Protein AF-A0A2M7W4D2-F1 (afdb_monomer)

Structure (mmCIF, N/CA/C/O backbone):
data_AF-A0A2M7W4D2-F1
#
_entry.id   AF-A0A2M7W4D2-F1
#
loop_
_atom_site.group_PDB
_atom_site.id
_atom_site.type_symbol
_atom_site.label_atom_id
_atom_site.label_alt_id
_atom_site.label_comp_id
_atom_site.label_asym_id
_atom_site.label_entity_id
_atom_site.label_seq_id
_atom_site.pdbx_PDB_ins_code
_atom_site.Cartn_x
_atom_site.Cartn_y
_atom_site.Cartn_z
_atom_site.occupancy
_atom_site.B_iso_or_equiv
_atom_site.auth_seq_id
_atom_site.auth_comp_id
_atom_site.auth_asym_id
_atom_site.auth_atom_id
_atom_site.pdbx_PDB_model_num
ATOM 1 N N . MET A 1 1 ? -11.063 -54.194 45.282 1.00 50.25 1 MET A N 1
ATOM 2 C CA . MET A 1 1 ? -11.335 -52.849 44.709 1.00 50.25 1 MET A CA 1
ATOM 3 C C . MET A 1 1 ? -10.171 -51.837 44.853 1.00 50.25 1 MET A C 1
ATOM 5 O O . MET A 1 1 ? -10.402 -50.644 44.719 1.00 50.25 1 MET A O 1
ATOM 9 N N . GLY A 1 2 ? -8.910 -52.260 45.063 1.00 51.44 2 GLY A N 1
ATOM 10 C CA . GLY A 1 2 ? -7.761 -51.336 45.215 1.00 51.44 2 GLY A CA 1
ATOM 11 C C . GLY A 1 2 ? -6.899 -51.109 43.959 1.00 51.44 2 GLY A C 1
ATOM 12 O O . GLY A 1 2 ? -6.148 -50.140 43.903 1.00 51.44 2 GLY A O 1
ATOM 13 N N . GLY A 1 3 ? -7.005 -51.975 42.942 1.00 50.91 3 GLY A N 1
ATOM 14 C CA . GLY A 1 3 ? -6.152 -51.920 41.743 1.00 50.91 3 GLY A CA 1
ATOM 15 C C . GLY A 1 3 ? -6.541 -50.825 40.745 1.00 50.91 3 GLY A C 1
ATOM 16 O O . GLY A 1 3 ? -5.677 -50.117 40.239 1.00 50.91 3 GLY A O 1
ATOM 17 N N . ILE A 1 4 ? -7.843 -50.614 40.530 1.00 54.03 4 ILE A N 1
ATOM 18 C CA . ILE A 1 4 ? -8.352 -49.641 39.547 1.00 54.03 4 ILE A CA 1
ATOM 19 C C . ILE A 1 4 ? -8.026 -48.196 39.972 1.00 54.03 4 ILE A C 1
ATOM 21 O O . ILE A 1 4 ? -7.613 -47.391 39.143 1.00 54.03 4 ILE A O 1
ATOM 25 N N . LYS A 1 5 ? -8.088 -47.877 41.275 1.00 52.00 5 LYS A N 1
ATOM 26 C CA . LYS A 1 5 ? -7.693 -46.549 41.788 1.00 52.00 5 LYS A CA 1
ATOM 27 C C . LYS A 1 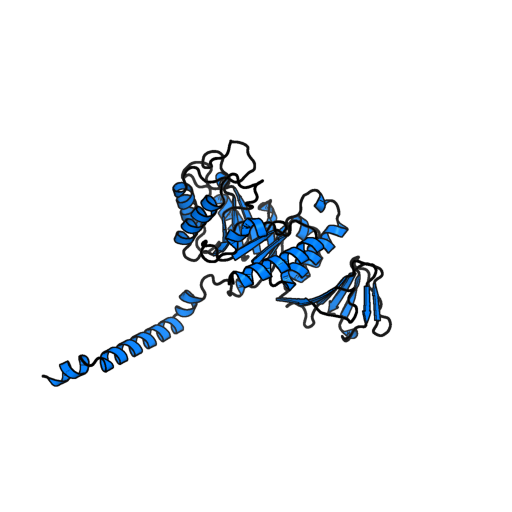5 ? -6.189 -46.265 41.657 1.00 52.00 5 LYS A C 1
ATOM 29 O O . LYS A 1 5 ? -5.819 -45.113 41.458 1.00 52.00 5 LYS A O 1
ATOM 34 N N . ARG A 1 6 ? -5.318 -47.283 41.727 1.00 54.84 6 ARG A N 1
ATOM 35 C CA . ARG A 1 6 ? -3.866 -47.110 41.507 1.00 54.84 6 ARG A CA 1
ATOM 36 C C . ARG A 1 6 ? -3.503 -46.957 40.030 1.00 54.84 6 ARG A C 1
ATOM 38 O O . ARG A 1 6 ? -2.546 -46.255 39.728 1.00 54.84 6 ARG A O 1
ATOM 45 N N . PHE A 1 7 ? -4.276 -47.558 39.127 1.00 56.09 7 PHE A N 1
ATOM 46 C CA . PHE A 1 7 ? -4.043 -47.450 37.687 1.00 56.09 7 PHE A CA 1
ATOM 47 C C . PHE A 1 7 ? -4.379 -46.044 37.160 1.00 56.09 7 PHE A C 1
ATOM 49 O O . PHE A 1 7 ? -3.549 -45.422 36.506 1.00 56.09 7 PHE A O 1
ATOM 56 N N . PHE A 1 8 ? -5.529 -45.478 37.547 1.00 54.38 8 PHE A N 1
ATOM 57 C CA . PHE A 1 8 ? -5.929 -44.115 37.151 1.00 54.38 8 PHE A CA 1
ATOM 58 C C . PHE A 1 8 ? -5.255 -42.985 37.955 1.00 54.38 8 PHE A C 1
ATOM 60 O O . PHE A 1 8 ? -5.300 -41.833 37.537 1.00 54.38 8 PHE A O 1
ATOM 67 N N . GLY A 1 9 ? -4.606 -43.292 39.085 1.00 54.09 9 GLY A N 1
ATOM 68 C CA . GLY A 1 9 ? -3.802 -42.331 39.856 1.00 54.09 9 GLY A CA 1
ATOM 69 C C . GLY A 1 9 ? -2.348 -42.201 39.384 1.00 54.09 9 GLY A C 1
ATOM 70 O O . GLY A 1 9 ? -1.594 -41.386 39.918 1.00 54.09 9 GLY A O 1
ATOM 71 N N . SER A 1 10 ? -1.927 -43.008 38.405 1.00 71.12 10 SER A N 1
ATOM 72 C CA . SER A 1 10 ? -0.589 -42.922 37.827 1.00 71.12 10 SER A CA 1
ATOM 73 C C . SER A 1 10 ? -0.487 -41.691 36.928 1.00 71.12 10 SER A C 1
ATOM 75 O O . SER A 1 10 ? -1.236 -41.553 35.961 1.00 71.12 10 SER A O 1
ATOM 77 N N . ARG A 1 11 ? 0.488 -40.814 37.208 1.00 73.75 11 ARG A N 1
ATOM 78 C CA . ARG A 1 11 ? 0.801 -39.631 36.381 1.00 73.75 11 ARG A CA 1
ATOM 79 C C . ARG A 1 11 ? 0.988 -39.985 34.903 1.00 73.75 11 ARG A C 1
ATOM 81 O O . ARG A 1 11 ? 0.658 -39.181 34.041 1.00 73.75 11 ARG A O 1
ATOM 88 N N . VAL A 1 12 ? 1.460 -41.200 34.621 1.00 77.31 12 VAL A N 1
ATOM 89 C CA . VAL A 1 12 ? 1.653 -41.715 33.261 1.00 77.31 12 VAL A CA 1
ATOM 90 C C . VAL A 1 12 ? 0.317 -41.932 32.551 1.00 77.31 12 VAL A C 1
ATOM 92 O O . VAL A 1 12 ? 0.180 -41.556 31.396 1.00 77.31 12 VAL A O 1
ATOM 95 N N . VAL A 1 13 ? -0.690 -42.473 33.242 1.00 78.88 13 VAL A N 1
ATOM 96 C CA . VAL A 1 13 ? -2.021 -42.723 32.660 1.00 78.88 13 VAL A CA 1
ATOM 97 C C . VAL A 1 13 ? -2.763 -41.410 32.411 1.00 78.88 13 VAL A C 1
ATOM 99 O O . VAL A 1 13 ? -3.407 -41.259 31.377 1.00 78.88 13 VAL A O 1
ATOM 102 N N . ILE A 1 14 ? -2.610 -40.429 33.305 1.00 82.25 14 ILE A N 1
ATOM 103 C CA . ILE A 1 14 ? -3.165 -39.080 33.120 1.00 82.25 14 ILE A CA 1
ATOM 104 C C . ILE A 1 14 ? -2.503 -38.377 31.927 1.00 82.25 14 ILE A C 1
ATOM 106 O O . ILE A 1 14 ? -3.203 -37.796 31.102 1.00 82.25 14 ILE A O 1
ATOM 110 N N . LEU A 1 15 ? -1.173 -38.462 31.798 1.00 82.31 15 LEU A N 1
ATOM 111 C CA . LEU A 1 15 ? -0.446 -37.897 30.658 1.00 82.31 15 LEU A CA 1
ATOM 112 C C . LEU A 1 15 ? -0.884 -38.552 29.340 1.00 82.31 15 LEU A C 1
ATOM 114 O O . LEU A 1 15 ? -1.128 -37.860 28.358 1.00 82.31 15 LEU A O 1
ATOM 118 N N . PHE A 1 16 ? -1.038 -39.877 29.337 1.00 85.25 16 PHE A N 1
ATOM 119 C CA . PHE A 1 16 ? -1.470 -40.627 28.160 1.00 85.25 16 PHE A CA 1
ATOM 120 C C . PHE A 1 16 ? -2.896 -40.247 27.734 1.00 85.25 16 PHE A C 1
ATOM 122 O O . PHE A 1 16 ? -3.145 -39.998 26.558 1.00 85.25 16 PHE A O 1
ATOM 129 N N . LEU A 1 17 ? -3.820 -40.106 28.691 1.00 85.75 17 LEU A N 1
ATOM 130 C CA . LEU A 1 17 ? -5.176 -39.610 28.432 1.00 85.75 17 LEU A CA 1
ATOM 131 C C . LEU A 1 17 ? -5.180 -38.167 27.911 1.00 85.75 17 LEU A C 1
ATOM 133 O O . LEU A 1 17 ? -5.928 -37.864 26.987 1.00 85.75 17 LEU A O 1
ATOM 137 N N . ALA A 1 18 ? -4.334 -37.289 28.456 1.00 85.69 18 ALA A N 1
ATOM 138 C CA . ALA A 1 18 ? -4.218 -35.910 27.985 1.00 85.69 18 ALA A CA 1
ATOM 139 C C . ALA A 1 18 ? -3.715 -35.835 26.533 1.00 85.69 18 ALA A C 1
ATOM 141 O O . ALA A 1 18 ? -4.245 -35.044 25.756 1.00 85.69 18 ALA A O 1
ATOM 142 N N . ILE A 1 19 ? -2.751 -36.683 26.154 1.00 90.19 19 ILE A N 1
ATOM 143 C CA . ILE A 1 19 ? -2.248 -36.783 24.774 1.00 90.19 19 ILE A CA 1
ATOM 144 C C . ILE A 1 19 ? -3.352 -37.272 23.833 1.00 90.19 19 ILE A C 1
ATOM 146 O O . ILE A 1 19 ? -3.578 -36.645 22.803 1.00 90.19 19 ILE A O 1
ATOM 150 N N . ILE A 1 20 ? -4.096 -38.316 24.213 1.00 91.19 20 ILE A N 1
ATOM 151 C CA . ILE A 1 20 ? -5.217 -38.829 23.408 1.00 91.19 20 ILE A CA 1
ATOM 152 C C . ILE A 1 20 ? -6.286 -37.747 23.203 1.00 91.19 20 ILE A C 1
ATOM 154 O O . ILE A 1 20 ? -6.774 -37.563 22.091 1.00 91.19 20 ILE A O 1
ATOM 158 N N . VAL A 1 21 ? -6.642 -36.994 24.250 1.00 89.75 21 VAL A N 1
ATOM 159 C CA . VAL A 1 21 ? -7.608 -35.887 24.135 1.00 89.75 21 VAL A CA 1
ATOM 160 C C . VAL A 1 21 ? -7.079 -34.781 23.216 1.00 89.75 21 VAL A C 1
ATOM 162 O O . VAL A 1 21 ? -7.838 -34.263 22.398 1.00 89.75 21 VAL A O 1
ATOM 165 N N . LEU A 1 22 ? -5.788 -34.446 23.304 1.00 86.56 22 LEU A N 1
ATOM 166 C CA . LEU A 1 22 ? -5.128 -33.479 22.419 1.00 86.56 22 LEU A CA 1
ATOM 167 C C . LEU A 1 22 ? -5.133 -33.934 20.955 1.00 86.56 22 LEU A C 1
ATOM 169 O O . LEU A 1 22 ? -5.432 -33.128 20.077 1.00 86.56 22 LEU A O 1
ATOM 173 N N . GLU A 1 23 ? -4.855 -35.209 20.686 1.00 83.94 23 GLU A N 1
ATOM 174 C CA . GLU A 1 23 ? -4.895 -35.780 19.337 1.00 83.94 23 GLU A CA 1
ATOM 175 C C . GLU A 1 23 ? -6.316 -35.805 18.774 1.00 83.94 23 GLU A C 1
ATOM 177 O O . GLU A 1 23 ? -6.529 -35.370 17.643 1.00 83.94 23 GLU A O 1
ATOM 182 N N . ILE A 1 24 ? -7.306 -36.230 19.566 1.00 86.94 24 ILE A N 1
ATOM 183 C CA . ILE A 1 24 ? -8.719 -36.205 19.162 1.00 86.94 24 ILE A CA 1
ATOM 184 C C . ILE A 1 24 ? -9.154 -34.767 18.869 1.00 86.94 24 ILE A C 1
ATOM 186 O O . ILE A 1 24 ? -9.784 -34.522 17.841 1.00 86.94 24 ILE A O 1
ATOM 190 N N . MET A 1 25 ? -8.781 -33.801 19.717 1.00 78.12 25 MET A N 1
ATOM 191 C CA . MET A 1 25 ? -9.048 -32.386 19.459 1.00 78.12 25 MET A CA 1
ATOM 192 C C . MET A 1 25 ? -8.353 -31.891 18.190 1.00 78.12 25 MET A C 1
ATOM 194 O O . MET A 1 25 ? -8.986 -31.197 17.400 1.00 78.12 25 MET A O 1
ATOM 198 N N . ALA A 1 26 ? -7.088 -32.241 17.959 1.00 74.00 26 ALA A N 1
ATOM 199 C CA . ALA A 1 26 ? -6.357 -31.832 16.765 1.00 74.00 26 ALA A CA 1
ATOM 200 C C . ALA A 1 26 ? -6.990 -32.410 15.491 1.00 74.00 26 ALA A C 1
ATOM 202 O O . ALA A 1 26 ? -7.242 -31.665 14.547 1.00 74.00 26 ALA A O 1
ATOM 203 N N . VAL A 1 27 ? -7.324 -33.704 15.476 1.00 76.56 27 VAL A N 1
ATOM 204 C CA . VAL A 1 27 ? -7.990 -34.371 14.345 1.00 76.56 27 VAL A CA 1
ATOM 205 C C . VAL A 1 27 ? -9.381 -33.789 14.110 1.00 76.56 27 VAL A C 1
ATOM 207 O O . VAL A 1 27 ? -9.717 -33.466 12.972 1.00 76.56 27 VAL A O 1
ATOM 210 N N . PHE A 1 28 ? -10.166 -33.579 15.169 1.00 76.00 28 PHE A N 1
ATOM 211 C CA . PHE A 1 28 ? -11.478 -32.940 15.081 1.00 76.00 28 PHE A CA 1
ATOM 212 C C . PHE A 1 28 ? -11.372 -31.515 14.523 1.00 76.00 28 PHE A C 1
ATOM 214 O O . PHE A 1 28 ? -12.115 -31.150 13.613 1.00 76.00 28 PHE A O 1
ATOM 221 N N . LEU A 1 29 ? -10.411 -30.716 14.996 1.00 59.78 29 LEU A N 1
ATOM 222 C CA . LEU A 1 29 ? -10.150 -29.369 14.485 1.00 59.78 29 LEU A CA 1
ATOM 223 C C . LEU A 1 29 ? -9.631 -29.381 13.036 1.00 59.78 29 LEU A C 1
ATOM 225 O O . LEU A 1 29 ? -9.943 -28.466 12.280 1.00 59.78 29 LEU A O 1
ATOM 229 N N . ILE A 1 30 ? -8.876 -30.393 12.606 1.00 61.34 30 ILE A N 1
ATOM 230 C CA . ILE A 1 30 ? -8.442 -30.543 11.206 1.00 61.34 30 ILE A CA 1
ATOM 231 C C . ILE A 1 30 ? -9.633 -30.911 10.308 1.00 61.34 30 ILE A C 1
ATOM 233 O O . ILE A 1 30 ? -9.847 -30.260 9.286 1.00 61.34 30 ILE A O 1
ATOM 237 N N . GLN A 1 31 ? -10.441 -31.901 10.698 1.00 61.50 31 GLN A N 1
ATOM 238 C CA . GLN A 1 31 ? -11.571 -32.404 9.904 1.00 61.50 31 GLN A CA 1
ATOM 239 C C . GLN A 1 31 ? -12.727 -31.404 9.796 1.00 61.50 31 GLN A C 1
ATOM 241 O O . GLN A 1 31 ? -13.338 -31.278 8.739 1.00 61.50 31 GLN A O 1
ATOM 246 N N . THR A 1 32 ? -13.007 -30.653 10.862 1.00 54.22 32 THR A N 1
ATOM 247 C CA . THR A 1 32 ? -14.040 -29.600 10.861 1.00 54.22 32 THR A CA 1
ATOM 248 C C . THR A 1 32 ? -13.559 -28.288 10.230 1.00 54.22 32 THR A C 1
ATOM 250 O O . THR A 1 32 ? -14.310 -27.316 10.171 1.00 54.22 32 THR A O 1
ATOM 253 N N . GLY A 1 33 ? -12.299 -28.217 9.782 1.00 37.41 33 GLY A N 1
ATOM 254 C CA . GLY A 1 33 ? -11.687 -26.978 9.299 1.00 37.41 33 GLY A CA 1
ATOM 255 C C . GLY A 1 33 ? -11.394 -25.946 10.401 1.00 37.41 33 GLY A C 1
ATOM 256 O O . GLY A 1 33 ? -10.950 -24.839 10.093 1.00 37.41 33 GLY A O 1
ATOM 257 N N . GLY A 1 34 ? -11.582 -26.292 11.680 1.00 40.69 34 GLY A N 1
ATOM 258 C CA . GLY A 1 34 ? -11.246 -25.480 12.854 1.00 40.69 34 GLY A CA 1
ATOM 259 C C . GLY A 1 34 ? -9.772 -25.049 12.931 1.00 40.69 34 GLY A C 1
ATOM 260 O O . GLY A 1 34 ? -9.479 -23.941 13.372 1.00 40.69 34 GLY A O 1
ATOM 261 N N . PHE A 1 35 ? -8.835 -25.850 12.413 1.00 43.72 35 PHE A N 1
ATOM 262 C CA . PHE A 1 35 ? -7.415 -25.474 12.336 1.00 43.72 35 PHE A CA 1
ATOM 263 C C . PHE A 1 35 ? -7.171 -24.343 11.318 1.00 43.72 35 PHE A C 1
ATOM 265 O O . PHE A 1 35 ? -6.423 -23.404 11.590 1.00 43.72 35 PHE A O 1
ATOM 272 N N . ASN A 1 36 ? -7.879 -24.356 10.182 1.00 40.06 36 ASN A N 1
ATOM 273 C CA . ASN A 1 36 ? -7.885 -23.236 9.232 1.00 40.06 36 ASN A CA 1
ATOM 274 C C . ASN A 1 36 ? -8.669 -22.024 9.772 1.00 40.06 36 ASN A C 1
ATOM 276 O O . ASN A 1 36 ? -8.339 -20.885 9.454 1.00 40.06 36 ASN A O 1
ATOM 280 N N . PHE A 1 37 ? -9.672 -22.246 10.623 1.00 40.75 37 PHE A N 1
ATOM 281 C CA . PHE A 1 37 ? -10.424 -21.187 11.300 1.00 40.75 37 PHE A CA 1
ATOM 282 C C . PHE A 1 37 ? -9.578 -20.436 12.342 1.00 40.75 37 PHE A C 1
ATOM 284 O O . PHE A 1 37 ? -9.758 -19.231 12.486 1.00 40.75 37 PHE A O 1
ATOM 291 N N . ILE A 1 38 ? -8.657 -21.118 13.036 1.00 47.94 38 ILE A N 1
ATOM 292 C CA . ILE A 1 38 ? -7.780 -20.525 14.063 1.00 47.94 38 ILE A CA 1
ATOM 293 C C . ILE A 1 38 ? -6.508 -19.914 13.448 1.00 47.94 38 ILE A C 1
ATOM 295 O O . ILE A 1 38 ? -6.057 -18.871 13.906 1.00 47.94 38 ILE A O 1
ATOM 299 N N . ILE A 1 39 ? -5.941 -20.514 12.393 1.00 49.00 39 ILE A N 1
ATOM 300 C CA . ILE A 1 39 ? -4.639 -20.085 11.835 1.00 49.00 39 ILE A CA 1
ATOM 301 C C . ILE A 1 39 ? -4.782 -19.216 10.570 1.00 49.00 39 ILE A C 1
ATOM 303 O O . ILE A 1 39 ? -3.876 -18.454 10.232 1.00 49.00 39 ILE A O 1
ATOM 307 N N . ASN A 1 40 ? -5.916 -19.289 9.865 1.00 38.78 40 ASN A N 1
ATOM 308 C CA . ASN A 1 40 ? -6.065 -18.731 8.514 1.00 38.78 40 ASN A CA 1
ATOM 309 C C . ASN A 1 40 ? -7.226 -17.738 8.347 1.00 38.78 40 ASN A C 1
ATOM 311 O O . ASN A 1 40 ? -7.394 -17.167 7.264 1.00 38.78 40 ASN A O 1
ATOM 315 N N . LYS A 1 41 ? -8.011 -17.474 9.399 1.00 43.81 41 LYS A N 1
ATOM 316 C CA . LYS A 1 41 ? -8.951 -16.351 9.379 1.00 43.81 41 LYS A CA 1
ATOM 317 C C . LYS A 1 41 ? -8.164 -15.053 9.424 1.00 43.81 41 LYS A C 1
ATOM 319 O O . LYS A 1 41 ? -7.532 -14.737 10.421 1.00 43.81 41 LYS A O 1
ATOM 324 N N . ASN A 1 42 ? -8.198 -14.330 8.312 1.00 51.12 42 ASN A N 1
ATOM 325 C CA . ASN A 1 42 ? -7.596 -13.008 8.173 1.00 51.12 42 ASN A CA 1
ATOM 326 C C . ASN A 1 42 ? -6.077 -12.999 8.395 1.00 51.12 42 ASN A C 1
ATOM 328 O O . ASN A 1 42 ? -5.509 -12.002 8.820 1.00 51.12 42 ASN A O 1
ATOM 332 N N . SER A 1 43 ? -5.395 -14.098 8.062 1.00 56.03 43 SER A N 1
ATOM 333 C CA . SER A 1 43 ? -3.943 -14.057 7.914 1.00 56.03 43 SER A CA 1
ATOM 334 C C . SER A 1 43 ? -3.595 -13.264 6.656 1.00 56.03 43 SER A C 1
ATOM 336 O O . SER A 1 43 ? -4.162 -13.510 5.588 1.00 56.03 43 SER A O 1
ATOM 338 N N . LEU A 1 44 ? -2.601 -12.379 6.745 1.00 59.03 44 LEU A N 1
ATOM 339 C CA . LEU A 1 44 ? -1.971 -11.723 5.589 1.00 59.03 44 LEU A CA 1
ATOM 340 C C . LEU A 1 44 ? -1.489 -12.729 4.524 1.00 59.03 44 LEU A C 1
ATOM 342 O O . LEU A 1 44 ? -1.294 -12.369 3.367 1.00 59.03 44 LEU A O 1
ATOM 346 N N . LYS A 1 45 ? -1.341 -14.008 4.898 1.00 58.56 45 LYS A N 1
ATOM 347 C CA . LYS A 1 45 ? -0.965 -15.117 4.014 1.00 58.56 45 LYS A CA 1
ATOM 348 C C . LYS A 1 45 ? -2.123 -15.676 3.173 1.00 58.56 45 LYS A C 1
ATOM 350 O O . LYS A 1 45 ? -1.870 -16.525 2.313 1.00 58.56 45 LYS A O 1
ATOM 355 N N . ASN A 1 46 ? -3.367 -15.235 3.390 1.00 62.31 46 ASN A N 1
ATOM 356 C CA . ASN A 1 46 ? -4.520 -15.667 2.598 1.00 62.31 46 ASN A CA 1
ATOM 357 C C . ASN A 1 46 ? -4.282 -15.345 1.107 1.00 62.31 46 ASN A C 1
ATOM 359 O O . ASN A 1 46 ? -3.957 -14.201 0.789 1.00 62.31 46 ASN A O 1
ATOM 363 N N . PRO A 1 47 ? -4.459 -16.305 0.175 1.00 61.88 47 PRO A N 1
ATOM 364 C CA . PRO A 1 47 ? -4.283 -16.077 -1.260 1.00 61.88 47 PRO A CA 1
ATOM 365 C C . PRO A 1 47 ? -5.043 -14.867 -1.815 1.00 61.88 47 PRO A C 1
ATOM 367 O O . PRO A 1 47 ? -4.514 -14.191 -2.694 1.00 61.88 47 PRO A O 1
ATOM 370 N N . LYS A 1 48 ? -6.226 -14.550 -1.265 1.00 60.44 48 LYS A N 1
ATOM 371 C CA . LYS A 1 48 ? -7.023 -13.367 -1.632 1.00 60.44 48 LYS A CA 1
ATOM 372 C C . LYS A 1 48 ? -6.287 -12.048 -1.351 1.00 60.44 48 LYS A C 1
ATOM 374 O O . LYS A 1 48 ? -6.537 -11.057 -2.024 1.00 60.44 48 LYS A O 1
ATOM 379 N N . PHE A 1 49 ? -5.370 -12.039 -0.384 1.00 72.31 49 PHE A N 1
ATOM 380 C CA . PHE A 1 49 ? -4.599 -10.867 0.040 1.00 72.31 49 PHE A CA 1
ATOM 381 C C . PHE A 1 49 ? -3.160 -10.860 -0.489 1.00 72.31 49 PHE A C 1
ATOM 383 O O . PHE A 1 49 ? -2.391 -9.968 -0.140 1.00 72.31 49 PHE A O 1
ATOM 390 N N . LYS A 1 50 ? -2.780 -11.840 -1.321 1.00 69.50 50 LYS A N 1
ATOM 391 C CA . LYS A 1 50 ? -1.437 -11.916 -1.922 1.00 69.50 50 LYS A CA 1
ATOM 392 C C . LYS A 1 50 ? -1.251 -10.987 -3.115 1.00 69.50 50 LYS A C 1
ATOM 394 O O . LYS A 1 50 ? -0.136 -10.869 -3.610 1.00 69.50 50 LYS A O 1
ATOM 399 N N . GLU A 1 51 ? -2.325 -10.387 -3.615 1.00 78.06 51 GLU A N 1
ATOM 400 C CA . GLU A 1 51 ? -2.197 -9.390 -4.668 1.00 78.06 51 GLU A CA 1
ATOM 401 C C . GLU A 1 51 ? -1.529 -8.122 -4.128 1.00 78.06 51 GLU A C 1
ATOM 403 O O . GLU A 1 51 ? -1.749 -7.728 -2.978 1.00 78.06 51 GLU A O 1
ATOM 408 N N . ILE A 1 52 ? -0.683 -7.531 -4.969 1.00 81.38 52 ILE A N 1
ATOM 409 C CA . ILE A 1 52 ? 0.339 -6.566 -4.560 1.00 81.38 52 ILE A CA 1
ATOM 410 C C . ILE A 1 52 ? -0.037 -5.107 -4.846 1.00 81.38 52 ILE A C 1
ATOM 412 O O . ILE A 1 52 ? 0.713 -4.205 -4.483 1.00 81.38 52 ILE A O 1
ATOM 416 N N . SER A 1 53 ? -1.164 -4.849 -5.512 1.00 82.38 53 SER A N 1
ATOM 417 C CA . SER A 1 53 ? -1.564 -3.497 -5.909 1.00 82.38 53 SER A CA 1
ATOM 418 C C . SER A 1 53 ? -2.980 -3.143 -5.465 1.00 82.38 53 SER A C 1
ATOM 420 O O . SER A 1 53 ? -3.895 -3.970 -5.479 1.00 82.38 53 SER A O 1
ATOM 422 N N . GLY A 1 54 ? -3.156 -1.879 -5.086 1.00 82.62 54 GLY A N 1
ATOM 423 C CA . GLY A 1 54 ? -4.444 -1.286 -4.745 1.00 82.62 54 GLY A CA 1
ATOM 424 C C . GLY A 1 54 ? -4.620 0.109 -5.314 1.00 82.62 54 GLY A C 1
ATOM 425 O O . GLY A 1 54 ? -3.653 0.745 -5.724 1.00 82.62 54 GLY A O 1
ATOM 426 N N . THR A 1 55 ? -5.861 0.585 -5.325 1.00 85.31 55 THR A N 1
ATOM 427 C CA . THR A 1 55 ? -6.193 1.956 -5.731 1.00 85.31 55 THR A CA 1
ATOM 428 C C . THR A 1 55 ? -6.681 2.756 -4.531 1.00 85.31 55 THR A C 1
ATOM 430 O O . THR A 1 55 ? -7.540 2.274 -3.795 1.00 85.31 55 THR A O 1
ATOM 433 N N . ILE A 1 56 ? -6.168 3.973 -4.366 1.00 86.81 56 ILE A N 1
ATOM 434 C CA . ILE A 1 56 ? -6.646 4.965 -3.400 1.00 86.81 56 ILE A CA 1
ATOM 435 C C . ILE A 1 56 ? -7.690 5.831 -4.093 1.00 86.81 56 ILE A C 1
ATOM 437 O O . ILE A 1 56 ? -7.386 6.469 -5.104 1.00 86.81 56 ILE A O 1
ATOM 441 N N . TYR A 1 57 ? -8.896 5.868 -3.535 1.00 82.44 57 TYR A N 1
ATOM 442 C CA . TYR A 1 57 ? -9.989 6.684 -4.050 1.00 82.44 57 TYR A CA 1
ATOM 443 C C . TYR A 1 57 ? -10.243 7.877 -3.136 1.00 82.44 57 TYR A C 1
ATOM 445 O O . TYR A 1 57 ? -10.644 7.709 -1.985 1.00 82.44 57 TYR A O 1
ATOM 453 N N . SER A 1 58 ? -10.045 9.079 -3.678 1.00 74.94 58 SER A N 1
ATOM 454 C CA . SER A 1 58 ? -10.525 10.323 -3.065 1.00 74.94 58 SER A CA 1
ATOM 455 C C . SER A 1 58 ? -12.022 10.518 -3.323 1.00 74.94 58 SER A C 1
ATOM 457 O O . SER A 1 58 ? -12.739 11.017 -2.464 1.00 74.94 58 SER A O 1
ATOM 459 N N . ASP A 1 59 ? -12.504 10.082 -4.493 1.00 79.94 59 ASP A N 1
ATOM 460 C CA . ASP A 1 59 ? -13.920 10.066 -4.858 1.00 79.94 59 ASP A CA 1
ATOM 461 C C . ASP A 1 59 ? -14.443 8.620 -4.922 1.00 79.94 59 ASP A C 1
ATOM 463 O O . ASP A 1 59 ? -14.153 7.849 -5.843 1.00 79.94 59 ASP A O 1
ATOM 467 N N . LEU A 1 60 ? -15.273 8.257 -3.942 1.00 78.75 60 LEU A N 1
ATOM 468 C CA . LEU A 1 60 ? -15.875 6.926 -3.816 1.00 78.75 60 LEU A CA 1
ATOM 469 C C . LEU A 1 60 ? -16.828 6.583 -4.980 1.00 78.75 60 LEU A C 1
ATOM 471 O O . LEU A 1 60 ? -17.232 5.426 -5.145 1.00 78.75 60 LEU A O 1
ATOM 475 N N . SER A 1 61 ? -17.233 7.560 -5.801 1.00 78.38 61 SER A N 1
ATOM 476 C CA . SER A 1 61 ? -18.000 7.324 -7.029 1.00 78.38 61 SER A CA 1
ATOM 477 C C . SER A 1 61 ? -17.227 6.476 -8.044 1.00 78.38 61 SER A C 1
ATOM 479 O O . SER A 1 61 ? -17.829 5.651 -8.737 1.00 78.38 61 SER A O 1
ATOM 481 N N . GLN A 1 62 ? -15.898 6.579 -8.044 1.00 78.31 62 GLN A N 1
ATOM 482 C CA . GLN A 1 62 ? -15.040 6.049 -9.100 1.00 78.31 62 GLN A CA 1
ATOM 483 C C . GLN A 1 62 ? -14.505 4.641 -8.814 1.00 78.31 62 GLN A C 1
ATOM 485 O O . GLN A 1 62 ? -13.874 4.033 -9.677 1.00 78.31 62 GLN A O 1
ATOM 490 N N . ILE A 1 63 ? -14.835 4.073 -7.646 1.00 79.94 63 ILE A N 1
ATOM 491 C CA . ILE A 1 63 ? -14.395 2.741 -7.204 1.00 79.94 63 ILE A CA 1
ATOM 492 C C . ILE A 1 63 ? -14.634 1.659 -8.270 1.00 79.94 63 ILE A C 1
ATOM 494 O O . ILE A 1 63 ? -13.852 0.718 -8.373 1.00 79.94 63 ILE A O 1
ATOM 498 N N . LYS A 1 64 ? -15.682 1.760 -9.095 1.00 72.44 64 LYS A N 1
ATOM 499 C CA . LYS A 1 64 ? -16.014 0.746 -10.114 1.00 72.44 64 LYS A CA 1
ATOM 500 C C . LYS A 1 64 ? -15.017 0.652 -11.283 1.00 72.44 64 LYS A C 1
ATOM 502 O O . LYS A 1 64 ? -15.086 -0.325 -12.017 1.00 72.44 64 LYS A O 1
ATOM 507 N N . ASN A 1 65 ? -14.105 1.612 -11.440 1.00 67.06 65 ASN A N 1
ATOM 508 C CA . ASN A 1 65 ? -13.358 1.819 -12.685 1.00 67.06 65 ASN A CA 1
ATOM 509 C C . ASN A 1 65 ? -11.897 1.328 -12.655 1.00 67.06 65 ASN A C 1
ATOM 511 O O . ASN A 1 65 ? -11.097 1.805 -13.456 1.00 67.06 65 ASN A O 1
ATOM 515 N N . SER A 1 66 ? -11.510 0.416 -11.754 1.00 67.88 66 SER A N 1
ATOM 516 C CA . SER A 1 66 ? -10.145 -0.134 -11.772 1.00 67.88 66 SER A CA 1
ATOM 517 C C . SER A 1 66 ? -10.075 -1.646 -11.590 1.00 67.88 66 SER A C 1
ATOM 519 O O . SER A 1 66 ? -10.836 -2.242 -10.822 1.00 67.88 66 SER A O 1
ATOM 521 N N . ASP A 1 67 ? -9.089 -2.232 -12.268 1.00 70.19 67 ASP A N 1
ATOM 522 C CA . ASP A 1 67 ? -8.779 -3.664 -12.257 1.00 70.19 67 ASP A CA 1
ATOM 523 C C . ASP A 1 67 ? -7.953 -4.097 -11.032 1.00 70.19 67 ASP A C 1
ATOM 525 O O . ASP A 1 67 ? -7.538 -5.255 -10.930 1.00 70.19 67 ASP A O 1
ATOM 529 N N . THR A 1 68 ? -7.683 -3.193 -10.081 1.00 76.56 68 THR A N 1
ATOM 530 C CA . THR A 1 68 ? -6.917 -3.549 -8.881 1.00 76.56 68 THR A CA 1
ATOM 531 C C . THR A 1 68 ? -7.760 -4.389 -7.932 1.00 76.56 68 THR A C 1
ATOM 533 O O . THR A 1 68 ? -8.945 -4.137 -7.729 1.00 76.56 68 THR A O 1
ATOM 536 N N . SER A 1 69 ? -7.141 -5.355 -7.264 1.00 81.12 69 SER A N 1
ATOM 537 C CA . SER A 1 69 ? -7.813 -6.219 -6.283 1.00 81.12 69 SER A CA 1
ATOM 538 C C . SER A 1 69 ? -8.042 -5.579 -4.924 1.00 81.12 69 SER A C 1
ATOM 540 O O . SER A 1 69 ? -8.817 -6.120 -4.129 1.00 81.12 69 SER A O 1
ATOM 542 N N . TRP A 1 70 ? -7.390 -4.449 -4.663 1.00 90.00 70 TRP A N 1
ATOM 543 C CA . TRP A 1 70 ? -7.533 -3.690 -3.433 1.00 90.00 70 TRP A CA 1
ATOM 544 C C . TRP A 1 70 ? -8.127 -2.310 -3.687 1.00 90.00 70 TRP A C 1
ATOM 546 O O . TRP A 1 70 ? -7.777 -1.626 -4.650 1.00 90.00 70 TRP A O 1
ATOM 556 N N . VAL A 1 71 ? -9.002 -1.905 -2.776 1.00 91.81 71 VAL A N 1
ATOM 557 C CA . VAL A 1 71 ? -9.567 -0.563 -2.675 1.00 91.81 71 VAL A CA 1
ATOM 558 C C . VAL A 1 71 ? -9.106 0.012 -1.348 1.00 91.81 71 VAL A C 1
ATOM 560 O O . VAL A 1 71 ? -9.359 -0.579 -0.302 1.00 91.81 71 VAL A O 1
ATOM 563 N N . GLU A 1 72 ? -8.438 1.155 -1.384 1.00 94.25 72 GLU A N 1
ATOM 564 C CA . GLU A 1 72 ? -8.283 2.004 -0.215 1.00 94.25 72 GLU A CA 1
ATOM 565 C C . GLU A 1 72 ? -9.307 3.137 -0.283 1.00 94.25 72 GLU A C 1
ATOM 567 O O . GLU A 1 72 ? -9.322 3.920 -1.236 1.00 94.25 72 GLU A O 1
ATOM 572 N N . ALA A 1 73 ? -10.154 3.209 0.740 1.00 93.44 73 ALA A N 1
ATOM 573 C CA . ALA A 1 73 ? -11.103 4.292 0.939 1.00 93.44 73 ALA A CA 1
ATOM 574 C C . ALA A 1 73 ? -10.688 5.086 2.177 1.00 93.44 73 ALA A C 1
ATOM 576 O O . ALA A 1 73 ? -10.518 4.509 3.252 1.00 93.44 73 ALA A O 1
ATOM 577 N N . LYS A 1 74 ? -10.525 6.401 2.022 1.00 92.81 74 LYS A N 1
ATOM 578 C CA . LYS A 1 74 ? -10.223 7.316 3.124 1.00 92.81 74 LYS A CA 1
ATOM 579 C C . LYS A 1 74 ? -11.487 8.088 3.482 1.00 92.81 74 LYS A C 1
ATOM 581 O O . LYS A 1 74 ? -12.116 8.635 2.584 1.00 92.81 74 LYS A O 1
ATOM 586 N N . ILE A 1 75 ? -11.840 8.133 4.760 1.00 92.94 75 ILE A N 1
ATOM 587 C CA . ILE A 1 75 ? -13.072 8.773 5.230 1.00 92.94 75 ILE A CA 1
ATOM 588 C C . ILE A 1 75 ? -12.828 9.547 6.519 1.00 92.94 75 ILE A C 1
ATOM 590 O O . ILE A 1 75 ? -12.111 9.066 7.400 1.00 92.94 75 ILE A O 1
ATOM 594 N N . ASP A 1 76 ? -13.412 10.739 6.624 1.00 93.06 76 ASP A N 1
ATOM 595 C CA . ASP A 1 76 ? -13.366 11.524 7.853 1.00 93.06 76 ASP A CA 1
ATOM 596 C C . ASP A 1 76 ? -14.331 10.922 8.887 1.00 93.06 76 ASP A C 1
ATOM 598 O O . ASP A 1 76 ? -15.457 10.547 8.561 1.00 93.06 76 ASP A O 1
ATOM 602 N N . TRP A 1 77 ? -13.913 10.839 10.156 1.00 94.62 77 TRP A N 1
ATOM 603 C CA . TRP A 1 77 ? -14.776 10.362 11.247 1.00 94.62 77 TRP A CA 1
ATOM 604 C C . TRP A 1 77 ? -16.122 11.107 11.282 1.00 94.62 77 TRP A C 1
ATOM 606 O O . TRP A 1 77 ? -17.170 10.480 11.410 1.00 94.62 77 TRP A O 1
ATOM 616 N N . GLN A 1 78 ? -16.112 12.421 11.056 1.00 93.62 78 GLN A N 1
ATOM 617 C CA . GLN A 1 78 ? -17.315 13.260 10.991 1.00 93.62 78 GLN A CA 1
ATOM 618 C C . GLN A 1 78 ? -18.346 12.841 9.936 1.00 93.62 78 GLN A C 1
ATOM 620 O O . GLN A 1 78 ? -19.532 13.110 10.112 1.00 93.62 78 GLN A O 1
ATOM 625 N N . GLU A 1 79 ? -17.925 12.204 8.841 1.00 93.56 79 GLU A N 1
ATOM 626 C CA . GLU A 1 79 ? -18.857 11.702 7.821 1.00 93.56 79 GLU A CA 1
ATOM 627 C C . GLU A 1 79 ? -19.625 10.472 8.313 1.00 93.56 79 GLU A C 1
ATOM 629 O O . GLU A 1 79 ? -20.750 10.233 7.887 1.00 93.56 79 GLU A O 1
ATOM 634 N N . LEU A 1 80 ? -19.019 9.700 9.217 1.00 95.94 80 LEU A N 1
ATOM 635 C CA . LEU A 1 80 ? -19.596 8.482 9.782 1.00 95.94 80 LEU A CA 1
ATOM 636 C C . LEU A 1 80 ? -20.339 8.734 11.087 1.00 95.94 80 LEU A C 1
ATOM 638 O O . LEU A 1 80 ? -21.239 7.975 11.428 1.00 95.94 80 LEU A O 1
ATOM 642 N N . GLU A 1 81 ? -19.972 9.784 11.811 1.00 95.69 81 GLU A N 1
ATOM 643 C CA . GLU A 1 81 ? -20.616 10.205 13.047 1.00 95.69 81 GLU A CA 1
ATOM 644 C C . GLU A 1 81 ? -20.882 11.717 13.000 1.00 95.69 81 GLU A C 1
ATOM 646 O O . GLU A 1 81 ? -20.166 12.499 13.619 1.00 95.69 81 GLU A O 1
ATOM 651 N N . PRO A 1 82 ? -21.901 12.183 12.254 1.00 91.25 82 PRO A N 1
ATOM 652 C CA . PRO A 1 82 ? -22.226 13.612 12.166 1.00 91.25 82 PRO A CA 1
ATOM 653 C C . PRO A 1 82 ? -22.673 14.233 13.503 1.00 91.25 82 PRO A C 1
ATOM 655 O O . PRO A 1 82 ? -22.731 15.459 13.652 1.00 91.25 82 PRO A O 1
ATOM 658 N N . GLY A 1 83 ? -23.026 13.407 14.487 1.00 88.50 83 GLY A N 1
ATOM 659 C CA . GLY A 1 83 ? -23.262 13.825 15.861 1.00 88.50 83 GLY A CA 1
ATOM 660 C C . GLY A 1 83 ? -22.999 12.679 16.825 1.00 88.50 83 GLY A C 1
ATOM 661 O O . GLY A 1 83 ? -23.048 11.527 16.416 1.00 88.50 83 GLY A O 1
ATOM 662 N N . LEU A 1 84 ? -22.766 13.009 18.097 1.00 88.69 84 LEU A N 1
ATOM 663 C CA . LEU A 1 84 ? -22.426 12.034 19.135 1.00 88.69 84 LEU A CA 1
ATOM 664 C C . LEU A 1 84 ? -23.408 10.852 19.150 1.00 88.69 84 LEU A C 1
ATOM 666 O O . LEU A 1 84 ? -24.621 11.062 19.260 1.00 88.69 84 LEU A O 1
ATOM 670 N N . ASP A 1 85 ? -22.862 9.644 19.008 1.00 89.62 85 ASP A N 1
ATOM 671 C CA . ASP A 1 85 ? -23.563 8.358 18.941 1.00 89.62 85 ASP A CA 1
ATOM 672 C C . ASP A 1 85 ? -24.625 8.266 17.823 1.00 89.62 85 ASP A C 1
ATOM 674 O O . ASP A 1 85 ? -25.534 7.431 17.857 1.00 89.62 85 ASP A O 1
ATOM 678 N N . LYS A 1 86 ? -24.536 9.130 16.804 1.00 92.62 86 LYS A N 1
ATOM 679 C CA . LYS A 1 86 ? -25.391 9.110 15.613 1.00 92.62 86 LYS A CA 1
ATOM 680 C C . LYS A 1 86 ? -24.563 8.708 14.412 1.00 92.62 86 LYS A C 1
ATOM 682 O O . LYS A 1 86 ? -23.916 9.551 13.798 1.00 92.62 86 LYS A O 1
ATOM 687 N N . TYR A 1 87 ? -24.637 7.431 14.066 1.00 95.50 87 TYR A N 1
ATOM 688 C CA . TYR A 1 87 ? -23.852 6.884 12.972 1.00 95.50 87 TYR A CA 1
ATOM 689 C C . TYR A 1 87 ? -24.588 6.927 11.631 1.00 95.50 87 TYR A C 1
ATOM 691 O O . TYR A 1 87 ? -25.748 6.519 11.538 1.00 95.50 87 TYR A O 1
ATOM 699 N N . ASP A 1 88 ? -23.888 7.366 10.588 1.00 95.50 88 ASP A N 1
ATOM 700 C CA . ASP A 1 88 ? -24.303 7.224 9.195 1.00 95.50 88 ASP A CA 1
ATOM 701 C C . ASP A 1 88 ? -23.395 6.215 8.483 1.00 95.50 88 ASP A C 1
ATOM 703 O O . ASP A 1 88 ? -22.301 6.518 8.004 1.00 95.50 88 ASP A O 1
ATOM 707 N N . TRP A 1 89 ? -23.870 4.973 8.402 1.00 96.69 89 TRP A N 1
ATOM 708 C CA . TRP A 1 89 ? -23.136 3.896 7.745 1.00 96.69 89 TRP A CA 1
ATOM 709 C C . TRP A 1 89 ? -23.384 3.792 6.240 1.00 96.69 89 TRP A C 1
ATOM 711 O O . TRP A 1 89 ? -22.786 2.935 5.584 1.00 96.69 89 TRP A O 1
ATOM 721 N N . SER A 1 90 ? -24.218 4.662 5.663 1.00 95.50 90 SER A N 1
ATOM 722 C CA . SER A 1 90 ? -24.557 4.599 4.237 1.00 95.50 90 SER A CA 1
ATOM 723 C C . SER A 1 90 ? -23.316 4.719 3.345 1.00 95.50 90 SER A C 1
ATOM 725 O O . SER A 1 90 ? -23.209 4.039 2.319 1.00 95.50 90 SER A O 1
ATOM 727 N N . VAL A 1 91 ? -22.327 5.512 3.771 1.00 92.25 91 VAL A N 1
ATOM 728 C CA . VAL A 1 91 ? -21.050 5.671 3.067 1.00 92.25 91 VAL A CA 1
ATOM 729 C C . VAL A 1 91 ? -20.247 4.366 3.075 1.00 92.25 91 VAL A C 1
ATOM 731 O O . VAL A 1 91 ? -19.731 3.954 2.034 1.00 92.25 91 VAL A O 1
ATOM 734 N N . ILE A 1 92 ? -20.204 3.661 4.210 1.00 95.56 92 ILE A N 1
ATOM 735 C CA . ILE A 1 92 ? -19.533 2.358 4.346 1.00 95.56 92 ILE A CA 1
ATOM 736 C C . ILE A 1 92 ? -20.212 1.296 3.483 1.00 95.56 92 ILE A C 1
ATOM 738 O O . ILE A 1 92 ? -19.540 0.564 2.752 1.00 95.56 92 ILE A O 1
ATOM 742 N N . ASP A 1 93 ? -21.541 1.238 3.521 1.00 95.56 93 ASP A N 1
ATOM 743 C CA . ASP A 1 93 ? -22.316 0.278 2.737 1.00 95.56 93 ASP A CA 1
ATOM 744 C C . ASP A 1 93 ? -22.107 0.491 1.233 1.00 95.56 93 ASP A C 1
ATOM 746 O O . ASP A 1 93 ? -21.908 -0.469 0.482 1.00 95.56 93 ASP A O 1
ATOM 750 N N . ASN A 1 94 ? -22.045 1.752 0.798 1.00 93.44 94 ASN A N 1
ATOM 751 C CA . ASN A 1 94 ? -21.729 2.123 -0.576 1.00 93.44 94 ASN A CA 1
ATOM 752 C C . ASN A 1 94 ? -20.302 1.711 -0.980 1.00 93.44 94 ASN A C 1
ATOM 754 O O . ASN A 1 94 ? -20.108 1.184 -2.079 1.00 93.44 94 ASN A O 1
ATOM 758 N N . ILE A 1 95 ? -19.303 1.894 -0.103 1.00 92.88 95 ILE A N 1
ATOM 759 C CA . ILE A 1 95 ? -17.924 1.431 -0.343 1.00 92.88 95 ILE A CA 1
ATOM 760 C C . ILE A 1 95 ? -17.906 -0.085 -0.529 1.00 92.88 95 ILE A C 1
ATOM 762 O O . ILE A 1 95 ? -17.338 -0.575 -1.506 1.00 92.88 95 ILE A O 1
ATOM 766 N N . ILE A 1 96 ? -18.554 -0.831 0.366 1.00 93.69 96 ILE A N 1
ATOM 767 C CA . ILE A 1 96 ? -18.641 -2.295 0.304 1.00 93.69 96 ILE A CA 1
ATOM 768 C C . ILE A 1 96 ? -19.308 -2.735 -1.003 1.00 93.69 96 ILE A C 1
ATOM 770 O O . ILE A 1 96 ? -18.769 -3.579 -1.722 1.00 93.69 96 ILE A O 1
ATOM 774 N N . GLN A 1 97 ? -20.448 -2.133 -1.348 1.00 92.69 97 GLN A N 1
ATOM 775 C CA . GLN A 1 97 ? -21.190 -2.461 -2.561 1.00 92.69 97 GLN A CA 1
ATOM 776 C C . GLN A 1 97 ? -20.365 -2.190 -3.826 1.00 92.69 97 GLN A C 1
ATOM 778 O O . GLN A 1 97 ? -20.303 -3.039 -4.716 1.00 92.69 97 GLN A O 1
ATOM 783 N N . LYS A 1 98 ? -19.715 -1.024 -3.923 1.00 91.00 98 LYS A N 1
ATOM 784 C CA . LYS A 1 98 ? -18.912 -0.649 -5.099 1.00 91.00 98 LYS A CA 1
ATOM 785 C C . LYS A 1 98 ? -17.601 -1.421 -5.196 1.00 91.00 98 LYS A C 1
ATOM 787 O O . LYS A 1 98 ? -17.119 -1.671 -6.302 1.00 91.00 98 LYS A O 1
ATOM 792 N N . SER A 1 99 ? -17.023 -1.817 -4.066 1.00 89.88 99 SER A N 1
ATOM 793 C CA . SER A 1 99 ? -15.787 -2.605 -4.038 1.00 89.88 99 SER A CA 1
ATOM 794 C C . SER A 1 99 ? -15.999 -4.021 -4.581 1.00 89.88 99 SER A C 1
ATOM 796 O O . SER A 1 99 ? -15.070 -4.601 -5.149 1.00 89.88 99 SER A O 1
ATOM 798 N N . GLY A 1 100 ? -17.218 -4.562 -4.490 1.00 87.94 100 GLY A N 1
ATOM 799 C CA . GLY A 1 100 ? -17.539 -5.899 -4.981 1.00 87.94 100 GLY A CA 1
ATOM 800 C C . GLY A 1 100 ? -16.719 -6.965 -4.250 1.00 87.94 100 GLY A C 1
ATOM 801 O O . GLY A 1 100 ? -16.740 -7.043 -3.027 1.00 87.94 100 GLY A O 1
ATOM 802 N N . ASN A 1 101 ? -15.964 -7.781 -4.992 1.00 85.00 101 ASN A N 1
ATOM 803 C CA . ASN A 1 101 ? -15.154 -8.864 -4.414 1.00 85.00 101 ASN A CA 1
ATOM 804 C C . ASN A 1 101 ? -13.756 -8.435 -3.935 1.00 85.00 101 ASN A C 1
ATOM 806 O O . ASN A 1 101 ? -13.035 -9.259 -3.353 1.00 85.00 101 ASN A O 1
ATOM 810 N N . ARG A 1 102 ? -13.372 -7.177 -4.180 1.00 87.19 102 ARG A N 1
ATOM 811 C CA . ARG A 1 102 ? -12.054 -6.627 -3.842 1.00 87.19 102 ARG A CA 1
ATOM 812 C C . ARG A 1 102 ? -11.848 -6.539 -2.334 1.00 87.19 102 ARG A C 1
ATOM 814 O O . ARG A 1 102 ? -12.802 -6.447 -1.564 1.00 87.19 102 ARG A O 1
ATOM 821 N N . ALA A 1 103 ? -10.593 -6.610 -1.909 1.00 90.88 103 ALA A N 1
ATOM 822 C CA . ALA A 1 103 ? -10.229 -6.357 -0.523 1.00 90.88 103 ALA A CA 1
ATOM 823 C C . ALA A 1 103 ? -10.277 -4.848 -0.246 1.00 90.88 103 ALA A C 1
ATOM 825 O O . ALA A 1 103 ? -9.891 -4.047 -1.096 1.00 90.88 103 ALA A O 1
ATOM 826 N N . ILE A 1 104 ? -10.760 -4.469 0.935 1.00 93.38 104 ILE A N 1
ATOM 827 C CA . ILE A 1 104 ? -10.931 -3.069 1.327 1.00 93.38 104 ILE A CA 1
ATOM 828 C C . ILE A 1 104 ? -9.960 -2.763 2.463 1.00 93.38 104 ILE A C 1
ATOM 830 O O . ILE A 1 104 ? -9.978 -3.450 3.489 1.00 93.38 104 ILE A O 1
ATOM 834 N N . LEU A 1 105 ? -9.144 -1.732 2.262 1.00 95.69 105 LEU A N 1
ATOM 835 C CA . LEU A 1 105 ? -8.472 -0.980 3.310 1.00 95.69 105 LEU A CA 1
ATOM 836 C C . LEU A 1 105 ? -9.312 0.263 3.604 1.00 95.69 105 LEU A C 1
ATOM 838 O O . LEU A 1 105 ? -9.442 1.139 2.751 1.00 95.69 105 LEU A O 1
ATOM 842 N N . LEU A 1 106 ? -9.896 0.326 4.796 1.00 96.31 106 LEU A N 1
ATOM 843 C CA . LEU A 1 106 ? -10.622 1.507 5.248 1.00 96.31 106 LEU A CA 1
ATOM 844 C C . LEU A 1 106 ? -9.712 2.361 6.134 1.00 96.31 106 LEU A C 1
ATOM 846 O O . LEU A 1 106 ? -9.317 1.932 7.218 1.00 96.31 106 LEU A O 1
ATOM 850 N N . THR A 1 107 ? -9.387 3.562 5.666 1.00 95.81 107 THR A N 1
ATOM 851 C CA . THR A 1 107 ? -8.599 4.556 6.397 1.00 95.81 107 THR A CA 1
ATOM 852 C C . THR A 1 107 ? -9.545 5.546 7.066 1.00 95.81 107 THR A C 1
ATOM 854 O O . THR A 1 107 ? -10.212 6.326 6.388 1.00 95.81 107 THR A O 1
ATOM 857 N N . ILE A 1 108 ? -9.599 5.515 8.396 1.00 95.31 108 ILE A N 1
ATOM 858 C CA . ILE A 1 108 ? -10.397 6.434 9.208 1.00 95.31 108 ILE A CA 1
ATOM 859 C C . ILE A 1 108 ? -9.528 7.623 9.598 1.00 95.31 108 ILE A C 1
ATOM 861 O O . ILE A 1 108 ? -8.632 7.484 10.431 1.00 95.31 108 ILE A O 1
ATOM 865 N N . LYS A 1 109 ? -9.803 8.789 9.017 1.00 93.44 109 LYS A N 1
ATOM 866 C CA . LYS A 1 109 ? -9.169 10.050 9.403 1.00 93.44 109 LYS A CA 1
ATOM 867 C C . LYS A 1 109 ? -9.777 10.542 10.706 1.00 93.44 109 LYS A C 1
ATOM 869 O O . LYS A 1 109 ? -11.000 10.675 10.814 1.00 93.44 109 LYS A O 1
ATOM 874 N N . ILE A 1 110 ? -8.935 10.841 11.691 1.00 92.69 110 ILE A N 1
ATOM 875 C CA . ILE A 1 110 ? -9.380 11.327 13.004 1.00 92.69 110 ILE A CA 1
ATOM 876 C C . ILE A 1 110 ? -9.665 12.827 12.899 1.00 92.69 110 ILE A C 1
ATOM 878 O O . ILE A 1 110 ? -8.927 13.679 13.396 1.00 92.69 110 ILE A O 1
ATOM 882 N N . LYS A 1 111 ? -10.738 13.143 12.176 1.00 90.69 111 LYS A N 1
ATOM 883 C CA . LYS A 1 111 ? -11.163 14.498 11.859 1.00 90.69 111 LYS A CA 1
ATOM 884 C C . LYS A 1 111 ? -12.646 14.651 12.153 1.00 90.69 111 LYS A C 1
ATOM 886 O O . LYS A 1 111 ? -13.480 13.993 11.530 1.00 90.69 111 LYS A O 1
ATOM 891 N N . HIS A 1 112 ? -12.940 15.500 13.136 1.00 91.25 112 HIS A N 1
ATOM 892 C CA . HIS A 1 112 ? -14.296 15.835 13.536 1.00 91.25 112 HIS A CA 1
ATOM 893 C C . HIS A 1 112 ? -14.347 17.153 14.320 1.00 91.25 112 HIS A C 1
ATOM 895 O O . HIS A 1 112 ? -13.802 17.239 15.415 1.00 91.25 112 HIS A O 1
ATOM 901 N N . ASP A 1 113 ? -15.119 18.129 13.829 1.00 88.31 113 ASP A N 1
ATOM 902 C CA . ASP A 1 113 ? -15.187 19.491 14.401 1.00 88.31 113 ASP A CA 1
ATOM 903 C C . ASP A 1 113 ? -15.571 19.568 15.896 1.00 88.31 113 ASP A C 1
ATOM 905 O O . ASP A 1 113 ? -15.196 20.502 16.603 1.00 88.31 113 ASP A O 1
ATOM 909 N N . ARG A 1 114 ? -16.348 18.602 16.405 1.00 88.06 114 ARG A N 1
ATOM 910 C CA . ARG A 1 114 ? -16.881 18.612 17.780 1.00 88.06 114 ARG A CA 1
ATOM 911 C C . ARG A 1 114 ? -16.235 17.581 18.693 1.00 88.06 114 ARG A C 1
ATOM 913 O O . ARG A 1 114 ? -16.201 17.802 19.902 1.00 88.06 114 ARG A O 1
ATOM 920 N N . LEU A 1 115 ? -15.762 16.471 18.128 1.00 91.25 115 LEU A N 1
ATOM 921 C CA . LEU A 1 115 ? -15.276 15.319 18.888 1.00 91.25 115 LEU A CA 1
ATOM 922 C C . LEU A 1 115 ? -13.747 15.199 18.897 1.00 91.25 115 LEU A C 1
ATOM 924 O O . LEU A 1 115 ? -13.222 14.362 19.627 1.00 91.25 115 LEU A O 1
ATOM 928 N N . THR A 1 116 ? -13.012 16.052 18.174 1.00 91.25 116 THR A N 1
ATOM 929 C CA . THR A 1 116 ? -11.546 16.161 18.292 1.00 91.25 116 THR A CA 1
ATOM 930 C C . THR A 1 116 ? -11.111 17.460 18.972 1.00 91.25 116 THR A C 1
ATOM 932 O O . THR A 1 116 ? -11.898 18.388 19.174 1.00 91.25 116 THR A O 1
ATOM 935 N N . LEU A 1 117 ? -9.846 17.514 19.393 1.00 87.69 117 LEU A N 1
ATOM 936 C CA . LEU A 1 117 ? -9.253 18.681 20.058 1.00 87.69 117 LEU A CA 1
ATOM 937 C C . LEU A 1 117 ? -8.982 19.872 19.120 1.00 87.69 117 LEU A C 1
ATOM 939 O O . LEU A 1 117 ? -8.603 20.935 19.605 1.00 87.69 117 LEU A O 1
ATOM 943 N N . CYS A 1 118 ? -9.172 19.717 17.809 1.00 78.06 118 CYS A N 1
ATOM 944 C CA . CYS A 1 118 ? -8.857 20.771 16.852 1.00 78.06 118 CYS A CA 1
ATOM 945 C C . CYS A 1 118 ? -9.891 21.882 16.776 1.00 78.06 118 CYS A C 1
ATOM 947 O O . CYS A 1 118 ? -11.055 21.724 17.150 1.00 78.06 118 CYS A O 1
ATOM 949 N N . VAL A 1 119 ? -9.422 23.027 16.283 1.00 69.69 119 VAL A N 1
ATOM 950 C CA . VAL A 1 119 ? -10.271 24.184 16.020 1.00 69.69 119 VAL A CA 1
ATOM 951 C C . VAL A 1 119 ? -11.101 23.906 14.767 1.00 69.69 119 VAL A C 1
ATOM 953 O O . VAL A 1 119 ? -10.604 23.358 13.782 1.00 69.69 119 VAL A O 1
ATOM 956 N N . GLU A 1 120 ? -12.375 24.285 14.818 1.00 66.31 120 GLU A N 1
ATOM 957 C CA . GLU A 1 120 ? -13.318 24.152 13.707 1.00 66.31 120 GLU A CA 1
ATOM 958 C C . GLU A 1 120 ? -12.736 24.769 12.420 1.00 66.31 120 GLU A C 1
ATOM 960 O O . GLU A 1 120 ? -12.236 25.897 12.422 1.00 66.31 120 GLU A O 1
ATOM 965 N N . GLY A 1 121 ? -12.771 24.012 11.319 1.00 63.03 121 GLY A N 1
ATOM 966 C CA . GLY A 1 121 ? -12.246 24.445 10.018 1.00 63.03 121 GLY A CA 1
ATOM 967 C C . GLY A 1 121 ? -10.780 24.093 9.733 1.00 63.03 121 GLY A C 1
ATOM 968 O O . GLY A 1 121 ? -10.303 24.334 8.618 1.00 63.03 121 GLY A O 1
ATOM 969 N N . GLU A 1 122 ? -10.057 23.478 10.671 1.00 67.06 122 GLU A N 1
ATOM 970 C CA . GLU A 1 122 ? -8.738 22.925 10.372 1.00 67.06 122 GLU A CA 1
ATOM 971 C C . GLU A 1 122 ? -8.834 21.648 9.521 1.00 67.06 122 GLU A C 1
ATOM 973 O O . GLU A 1 122 ? -9.613 20.733 9.777 1.00 67.06 122 GLU A O 1
ATOM 978 N N . LYS A 1 123 ? -7.992 21.553 8.486 1.00 68.75 123 LYS A N 1
ATOM 979 C CA . LYS A 1 123 ? -7.933 20.379 7.595 1.00 68.75 123 LYS A CA 1
ATOM 980 C C . LYS A 1 123 ? -7.120 19.205 8.165 1.00 68.75 123 LYS A C 1
ATOM 982 O O . LYS A 1 123 ? -6.831 18.274 7.420 1.00 68.75 123 LYS A O 1
ATOM 987 N N . LYS A 1 124 ? -6.718 19.272 9.434 1.00 83.00 124 LYS A N 1
ATOM 988 C CA . LYS A 1 124 ? -5.755 18.360 10.063 1.00 83.00 124 LYS A CA 1
ATOM 989 C C . LYS A 1 124 ? -6.451 17.288 10.899 1.00 83.00 124 LYS A C 1
ATOM 991 O O . LYS A 1 124 ? -7.614 17.433 11.269 1.00 83.00 124 LYS A O 1
ATOM 996 N N . GLU A 1 125 ? -5.725 16.220 11.190 1.00 88.38 125 GLU A N 1
ATOM 997 C CA . GLU A 1 125 ? -6.137 15.155 12.096 1.00 88.38 125 GLU A CA 1
ATOM 998 C C . GLU A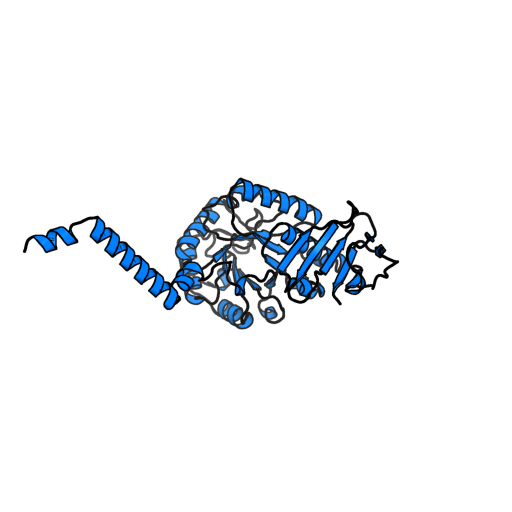 1 125 ? -5.652 15.413 13.517 1.00 88.38 125 GLU A C 1
ATOM 1000 O O . GLU A 1 125 ? -4.559 15.934 13.758 1.00 88.38 125 GLU A O 1
ATOM 1005 N N . CYS A 1 126 ? -6.492 15.072 14.487 1.00 86.00 126 CYS A N 1
ATOM 1006 C CA . CYS A 1 126 ? -6.281 15.496 15.864 1.00 86.00 126 CYS A CA 1
ATOM 1007 C C . CYS A 1 126 ? -6.821 14.448 16.824 1.00 86.00 126 CYS A C 1
ATOM 1009 O O . CYS A 1 126 ? -7.778 13.754 16.475 1.00 86.00 126 CYS A O 1
ATOM 1011 N N . PRO A 1 127 ? -6.270 14.329 18.044 1.00 88.56 127 PRO A N 1
ATOM 1012 C CA . PRO A 1 127 ? -6.797 13.360 18.984 1.00 88.56 127 PRO A CA 1
ATOM 1013 C C . PRO A 1 127 ? -8.275 13.613 19.297 1.00 88.56 127 PRO A C 1
ATOM 1015 O O . PRO A 1 127 ? -8.714 14.773 19.334 1.00 88.56 127 PRO A O 1
ATOM 1018 N N . PRO A 1 128 ? -9.036 12.545 19.579 1.00 92.12 128 PRO A N 1
ATOM 1019 C CA . PRO A 1 128 ? -10.371 12.672 20.140 1.00 92.12 128 PRO A CA 1
ATOM 1020 C C . PRO A 1 128 ? -10.335 13.454 21.460 1.00 92.12 128 PRO A C 1
ATOM 1022 O O . PRO A 1 128 ? -9.414 13.282 22.259 1.00 92.12 128 PRO A O 1
ATOM 1025 N N . ARG A 1 129 ? -11.362 14.269 21.725 1.00 92.00 129 ARG A N 1
ATOM 1026 C CA . ARG A 1 129 ? -11.555 14.918 23.037 1.00 92.00 129 ARG A CA 1
ATOM 1027 C C . ARG A 1 129 ? -11.758 13.884 24.137 1.00 92.00 129 ARG A C 1
ATOM 1029 O O . ARG A 1 129 ? -11.282 14.061 25.254 1.00 92.00 129 ARG A O 1
ATOM 1036 N N . ASN A 1 130 ? -12.463 12.809 23.796 1.00 93.31 130 ASN A N 1
ATOM 1037 C CA . ASN A 1 130 ? -12.682 11.652 24.641 1.00 93.31 130 ASN A CA 1
ATOM 1038 C C . ASN A 1 130 ? -12.248 10.395 23.882 1.00 93.31 130 ASN A C 1
ATOM 1040 O O . ASN A 1 130 ? -12.851 9.997 22.887 1.00 93.31 130 ASN A O 1
ATOM 1044 N N . GLU A 1 131 ? -11.180 9.765 24.362 1.00 94.00 131 GLU A N 1
ATOM 1045 C CA . GLU A 1 131 ? -10.618 8.567 23.739 1.00 94.00 131 GLU A CA 1
ATOM 1046 C C . GLU A 1 131 ? -11.619 7.401 23.725 1.00 94.00 131 GLU A C 1
ATOM 1048 O O . GLU A 1 131 ? -11.685 6.656 22.750 1.00 94.00 131 GLU A O 1
ATOM 1053 N N . GLN A 1 132 ? -12.430 7.257 24.781 1.00 94.81 132 GLN A N 1
ATOM 1054 C CA . GLN A 1 132 ? -13.397 6.165 24.894 1.00 94.81 132 GLN A CA 1
ATOM 1055 C C . GLN A 1 132 ? -14.553 6.316 23.900 1.00 94.81 132 GLN A C 1
ATOM 1057 O O . GLN A 1 132 ? -15.026 5.311 23.378 1.00 94.81 132 GLN A O 1
ATOM 1062 N N . GLU A 1 133 ? -14.980 7.546 23.600 1.00 94.12 133 GLU A N 1
ATOM 1063 C CA . GLU A 1 133 ? -15.998 7.806 22.570 1.00 94.12 133 GLU A CA 1
ATOM 1064 C C . GLU A 1 133 ? -15.513 7.335 21.198 1.00 94.12 133 GLU A C 1
ATOM 1066 O O . GLU A 1 133 ? -16.208 6.579 20.522 1.00 94.12 133 GLU A O 1
ATOM 1071 N N . PHE A 1 134 ? -14.273 7.669 20.831 1.00 95.94 134 PHE A N 1
ATOM 1072 C CA . PHE A 1 134 ? -13.698 7.185 19.576 1.00 95.94 134 PHE A CA 1
ATOM 1073 C C . PHE A 1 134 ? -13.549 5.657 19.552 1.00 95.94 134 PHE A C 1
ATOM 1075 O O . PHE A 1 134 ? -13.795 5.025 18.528 1.00 95.94 134 PHE A O 1
ATOM 1082 N N . ILE A 1 135 ? -13.180 5.032 20.675 1.00 96.31 135 ILE A N 1
ATOM 1083 C CA . ILE A 1 135 ? -13.104 3.565 20.777 1.00 96.31 135 ILE A CA 1
ATOM 1084 C C . ILE A 1 135 ? -14.488 2.927 20.593 1.00 96.31 135 ILE A C 1
ATOM 1086 O O . ILE A 1 135 ? -14.601 1.928 19.882 1.00 96.31 135 ILE A O 1
ATOM 1090 N N . ASN A 1 136 ? -15.540 3.504 21.180 1.00 95.50 136 ASN A N 1
ATOM 1091 C CA . ASN A 1 136 ? -16.916 3.032 21.011 1.00 95.50 136 ASN A CA 1
ATOM 1092 C C . ASN A 1 136 ? -17.366 3.154 19.549 1.00 95.50 136 ASN A C 1
ATOM 1094 O O . ASN A 1 136 ? -17.906 2.196 18.995 1.00 95.50 136 ASN A O 1
ATOM 1098 N N . PHE A 1 137 ? -17.062 4.285 18.905 1.00 97.00 137 PHE A N 1
ATOM 1099 C CA . PHE A 1 137 ? -17.281 4.485 17.475 1.00 97.00 137 PHE A CA 1
ATOM 1100 C C . PHE A 1 137 ? -16.583 3.406 16.633 1.00 97.00 137 PHE A C 1
ATOM 1102 O O . PHE A 1 137 ? -17.225 2.753 15.808 1.00 97.00 137 PHE A O 1
ATOM 1109 N N . ILE A 1 138 ? -15.291 3.150 16.870 1.00 97.19 138 ILE A N 1
ATOM 1110 C CA . ILE A 1 138 ? -14.540 2.114 16.145 1.00 97.19 138 ILE A CA 1
ATOM 1111 C C . ILE A 1 138 ? -15.124 0.717 16.400 1.00 97.19 138 ILE A C 1
ATOM 1113 O O . ILE A 1 138 ? -15.223 -0.079 15.465 1.00 97.19 138 ILE A O 1
ATOM 1117 N N . SER A 1 139 ? -15.561 0.417 17.626 1.00 95.94 139 SER A N 1
ATOM 1118 C CA . 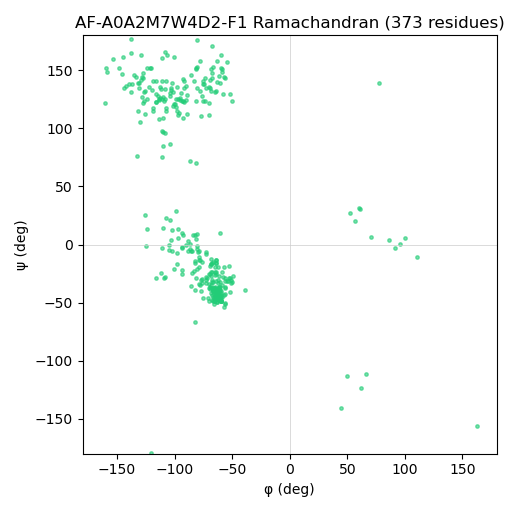SER A 1 139 ? -16.238 -0.848 17.942 1.00 95.94 139 SER A CA 1
ATOM 1119 C C . SER A 1 139 ? -17.535 -1.002 17.143 1.00 95.94 139 SER A C 1
ATOM 1121 O O . SER A 1 139 ? -17.738 -2.028 16.494 1.00 95.94 139 SER A O 1
ATOM 1123 N N . SER A 1 140 ? -18.369 0.041 17.111 1.00 96.06 140 SER A N 1
ATOM 1124 C CA . SER A 1 140 ? -19.615 0.080 16.334 1.00 96.06 140 SER A CA 1
ATOM 1125 C C . SER A 1 140 ? -19.347 -0.103 14.834 1.00 96.06 140 SER A C 1
ATOM 1127 O O . SER A 1 140 ? -20.002 -0.900 14.161 1.00 96.06 140 SER A O 1
ATOM 1129 N N . LEU A 1 141 ? -18.291 0.530 14.310 1.00 96.75 141 LEU A N 1
ATOM 1130 C CA . LEU A 1 141 ? -17.846 0.350 12.928 1.00 96.75 141 LEU A CA 1
ATOM 1131 C C . LEU A 1 141 ? -17.384 -1.094 12.648 1.00 96.75 141 LEU A C 1
ATOM 1133 O O . LEU A 1 141 ? -17.704 -1.658 11.595 1.00 96.75 141 LEU A O 1
ATOM 1137 N N . PHE A 1 142 ? -16.639 -1.724 13.561 1.00 95.25 142 PHE A N 1
ATOM 1138 C CA . PHE A 1 142 ? -16.214 -3.124 13.422 1.00 95.25 142 PHE A CA 1
ATOM 1139 C C . PHE A 1 142 ? -17.393 -4.099 13.436 1.00 95.25 142 PHE A C 1
ATOM 1141 O O . PHE A 1 142 ? -17.364 -5.092 12.695 1.00 95.25 142 PHE A O 1
ATOM 1148 N N . GLU A 1 143 ? -18.414 -3.818 14.244 1.00 93.88 143 GLU A N 1
ATOM 1149 C CA . GLU A 1 143 ? -19.666 -4.572 14.288 1.00 93.88 143 GLU A CA 1
ATOM 1150 C C . GLU A 1 143 ? -20.471 -4.401 12.998 1.00 93.88 143 GLU A C 1
ATOM 1152 O O . GLU A 1 143 ? -20.870 -5.403 12.401 1.00 93.88 143 GLU A O 1
ATOM 1157 N N . HIS A 1 144 ? -20.639 -3.164 12.519 1.00 95.50 144 HIS A N 1
ATOM 1158 C CA . HIS A 1 144 ? -21.393 -2.856 11.298 1.00 95.50 144 HIS A CA 1
ATOM 1159 C C . HIS A 1 144 ? -20.758 -3.476 10.052 1.00 95.50 144 HIS A C 1
ATOM 1161 O O . HIS A 1 144 ? -21.410 -4.165 9.265 1.00 95.50 144 HIS A O 1
ATOM 1167 N N . THR A 1 145 ? -19.447 -3.284 9.884 1.00 94.06 145 THR A N 1
ATOM 1168 C CA . THR A 1 145 ? -18.711 -3.812 8.723 1.00 94.06 145 THR A CA 1
ATOM 1169 C C . THR A 1 145 ? -18.630 -5.334 8.717 1.00 94.06 145 THR A C 1
ATOM 1171 O O . THR A 1 145 ? -18.465 -5.943 7.650 1.00 94.06 145 THR A O 1
ATOM 1174 N N . GLN A 1 146 ? -18.753 -5.963 9.892 1.00 86.06 146 GLN A N 1
ATOM 1175 C CA . GLN A 1 146 ? -18.547 -7.393 10.081 1.00 86.06 146 GLN A CA 1
ATOM 1176 C C . GLN A 1 146 ? -17.274 -7.839 9.331 1.00 86.06 146 GLN A C 1
ATOM 1178 O O . GLN A 1 146 ? -16.280 -7.127 9.262 1.00 86.06 146 GLN A O 1
ATOM 1183 N N . LYS A 1 147 ? -17.283 -9.008 8.691 1.00 82.88 147 LYS A N 1
ATOM 1184 C CA . LYS A 1 147 ? -16.117 -9.527 7.954 1.00 82.88 147 LYS A CA 1
ATOM 1185 C C . LYS A 1 147 ? -15.962 -8.968 6.537 1.00 82.88 147 LYS A C 1
ATOM 1187 O O . LYS A 1 147 ? -15.145 -9.487 5.779 1.00 82.88 147 LYS A O 1
ATOM 1192 N N . LYS A 1 148 ? -16.754 -7.964 6.145 1.00 89.12 148 LYS A N 1
ATOM 1193 C CA . LYS A 1 148 ? -16.682 -7.396 4.790 1.00 89.12 148 LYS A CA 1
ATOM 1194 C C . LYS A 1 148 ? -15.470 -6.477 4.630 1.00 89.12 148 LYS A C 1
ATOM 1196 O O . LYS A 1 148 ? -14.864 -6.469 3.563 1.00 89.12 148 LYS A O 1
ATOM 1201 N N . ILE A 1 149 ? -15.082 -5.775 5.696 1.00 92.94 149 ILE A N 1
ATOM 1202 C CA . ILE A 1 149 ? -13.848 -4.985 5.768 1.00 92.94 149 ILE A CA 1
ATOM 1203 C C . ILE A 1 149 ? -12.960 -5.606 6.842 1.00 92.94 149 ILE A C 1
ATOM 1205 O O . ILE A 1 149 ? -13.372 -5.775 7.984 1.00 92.94 149 ILE A O 1
ATOM 1209 N N . VAL A 1 150 ? -11.747 -6.000 6.458 1.00 92.00 150 VAL A N 1
ATOM 1210 C CA . VAL A 1 150 ? -10.793 -6.680 7.352 1.00 92.00 150 VAL A CA 1
ATOM 1211 C C . VAL A 1 150 ? -9.634 -5.764 7.735 1.00 92.00 150 VAL A C 1
ATOM 1213 O O . VAL A 1 150 ? -9.071 -5.926 8.816 1.00 92.00 150 VAL A O 1
ATOM 1216 N N . PHE A 1 151 ? -9.289 -4.806 6.875 1.00 95.25 151 PHE A N 1
ATOM 1217 C CA . PHE A 1 151 ? -8.109 -3.963 7.018 1.00 95.25 151 PHE A CA 1
ATOM 1218 C C . PHE A 1 151 ? -8.530 -2.547 7.365 1.00 95.25 151 PHE A C 1
ATOM 1220 O O . PHE A 1 151 ? -9.289 -1.922 6.623 1.00 95.25 151 PHE A O 1
ATOM 1227 N N . PHE A 1 152 ? -8.013 -2.058 8.483 1.00 96.44 152 PHE A N 1
ATOM 1228 C CA . PHE A 1 152 ? -8.305 -0.733 8.994 1.00 96.44 152 PHE A CA 1
ATOM 1229 C C . PHE A 1 152 ? -7.008 0.015 9.228 1.00 96.44 152 PHE A C 1
ATOM 1231 O O . PHE A 1 152 ? -6.087 -0.505 9.854 1.00 96.44 152 PHE A O 1
ATOM 1238 N N . GLN A 1 153 ? -6.957 1.246 8.749 1.00 95.56 153 GLN A N 1
ATOM 1239 C CA . GLN A 1 153 ? -5.928 2.206 9.098 1.00 95.56 153 GLN A CA 1
ATOM 1240 C C . GLN A 1 153 ? -6.584 3.292 9.948 1.00 95.56 153 GLN A C 1
ATOM 1242 O O . GLN A 1 153 ? -7.608 3.854 9.564 1.00 95.56 153 GLN A O 1
ATOM 1247 N N . ILE A 1 154 ? -6.011 3.559 11.117 1.00 93.44 154 ILE A N 1
ATOM 1248 C CA . ILE A 1 154 ? -6.472 4.625 12.007 1.00 93.44 154 ILE A CA 1
ATOM 1249 C C . ILE A 1 154 ? -5.526 5.801 11.816 1.00 93.44 154 ILE A C 1
ATOM 1251 O O . ILE A 1 154 ? -4.329 5.653 12.033 1.00 93.44 154 ILE A O 1
ATOM 1255 N N . GLY A 1 155 ? -6.051 6.933 11.370 1.00 91.31 155 GLY A N 1
ATOM 1256 C CA . GLY A 1 155 ? -5.285 8.095 10.937 1.00 91.31 155 GLY A CA 1
ATOM 1257 C C . GLY A 1 155 ? -4.685 7.948 9.535 1.00 91.31 155 GLY A C 1
ATOM 1258 O O . GLY A 1 155 ? -4.178 6.882 9.181 1.00 91.31 155 GLY A O 1
ATOM 1259 N N . ASP A 1 156 ? -4.719 9.000 8.716 1.00 89.75 156 ASP A N 1
ATOM 1260 C CA . ASP A 1 156 ? -4.152 8.978 7.362 1.00 89.75 156 ASP A CA 1
ATOM 1261 C C . ASP A 1 156 ? -2.643 9.227 7.397 1.00 89.75 156 ASP A C 1
ATOM 1263 O O . ASP A 1 156 ? -1.860 8.310 7.150 1.00 89.75 156 ASP A O 1
ATOM 1267 N N . GLN A 1 157 ? -2.229 10.433 7.785 1.00 84.81 157 GLN A N 1
ATOM 1268 C CA . GLN A 1 157 ? -0.825 10.851 7.864 1.00 84.81 157 GLN A CA 1
ATOM 1269 C C . GLN A 1 157 ? -0.563 11.490 9.218 1.00 84.81 157 GLN A C 1
ATOM 1271 O O . GLN A 1 157 ? -1.339 12.317 9.678 1.00 84.81 157 GLN A O 1
ATOM 1276 N N . LEU A 1 158 ? 0.537 11.135 9.871 1.00 71.12 158 LEU A N 1
ATOM 1277 C CA . LEU A 1 158 ? 0.802 11.641 11.219 1.00 71.12 158 LEU A CA 1
ATOM 1278 C C . LEU A 1 158 ? 1.960 12.640 11.283 1.00 71.12 158 LEU A C 1
ATOM 1280 O O . LEU A 1 158 ? 2.464 12.938 12.358 1.00 71.12 158 LEU A O 1
ATOM 1284 N N . ASP A 1 159 ? 2.414 13.176 10.153 1.00 74.81 159 ASP A N 1
ATOM 1285 C CA . ASP A 1 159 ? 3.463 14.193 10.192 1.00 74.81 159 ASP A CA 1
ATOM 1286 C C . ASP A 1 159 ? 3.038 15.435 11.009 1.00 74.81 159 ASP A C 1
ATOM 1288 O O . ASP A 1 159 ? 1.858 15.665 11.275 1.00 74.81 159 ASP A O 1
ATOM 1292 N N . LYS A 1 160 ? 4.007 16.270 11.405 1.00 66.56 160 LYS A N 1
ATOM 1293 C CA . LYS A 1 160 ? 3.747 17.494 12.195 1.00 66.56 160 LYS A CA 1
ATOM 1294 C C . LYS A 1 160 ? 2.767 18.465 11.524 1.00 66.56 160 LYS A C 1
ATOM 1296 O O . LYS A 1 160 ? 2.248 19.367 12.180 1.00 66.56 160 LYS A O 1
ATOM 1301 N N . ASN A 1 161 ? 2.566 18.341 10.214 1.00 69.00 161 ASN A N 1
ATOM 1302 C CA . ASN A 1 161 ? 1.641 19.186 9.482 1.00 69.00 161 ASN A CA 1
ATOM 1303 C C . ASN A 1 161 ? 0.216 18.639 9.549 1.00 69.00 161 ASN A C 1
ATOM 1305 O O . ASN A 1 161 ? -0.702 19.445 9.430 1.00 69.00 161 ASN A O 1
ATOM 1309 N N . ASN A 1 162 ? 0.028 17.335 9.764 1.00 74.69 162 ASN A N 1
ATOM 1310 C CA . ASN A 1 162 ? -1.278 16.686 9.759 1.00 74.69 162 ASN A CA 1
ATOM 1311 C C . ASN A 1 162 ? -1.746 16.177 11.130 1.00 74.69 162 ASN A C 1
ATOM 1313 O O . ASN A 1 162 ? -2.950 16.109 11.321 1.00 74.69 162 ASN A O 1
ATOM 1317 N N . TRP A 1 163 ? -0.857 15.883 12.086 1.00 79.94 163 TRP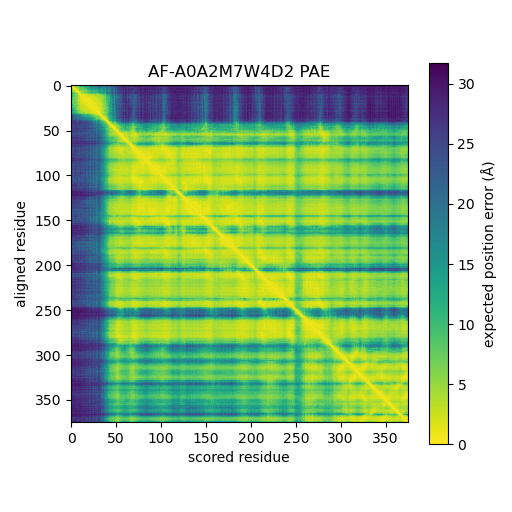 A N 1
ATOM 1318 C CA . TRP A 1 163 ? -1.210 15.496 13.460 1.00 79.94 163 TRP A CA 1
ATOM 1319 C C . TRP A 1 163 ? -0.769 16.551 14.477 1.00 79.94 163 TRP A C 1
ATOM 1321 O O . TRP A 1 163 ? 0.407 16.913 14.537 1.00 79.94 163 TRP A O 1
ATOM 1331 N N . GLN A 1 164 ? -1.705 17.048 15.290 1.00 72.06 164 GLN A N 1
ATOM 1332 C CA . GLN A 1 164 ? -1.465 18.211 16.158 1.00 72.06 164 GLN A CA 1
ATOM 1333 C C . GLN A 1 164 ? -0.887 17.916 17.559 1.00 72.06 164 GLN A C 1
ATOM 1335 O O . GLN A 1 164 ? -0.695 18.848 18.335 1.00 72.06 164 GLN A O 1
ATOM 1340 N N . GLU A 1 165 ? -0.579 16.663 17.908 1.00 75.12 165 GLU A N 1
ATOM 1341 C CA . GLU A 1 165 ? -0.257 16.263 19.294 1.00 75.12 165 GLU A CA 1
ATOM 1342 C C . GLU A 1 165 ? 0.927 15.281 19.410 1.00 75.12 165 GLU A C 1
ATOM 1344 O O . GLU A 1 165 ? 1.497 14.844 18.409 1.00 75.12 165 GLU A O 1
ATOM 1349 N N . ASP A 1 166 ? 1.332 14.911 20.636 1.00 77.94 166 ASP A N 1
ATOM 1350 C CA . ASP A 1 166 ? 2.394 13.903 20.825 1.00 77.94 166 ASP A CA 1
ATOM 1351 C C . ASP A 1 166 ? 1.951 12.536 20.275 1.00 77.94 166 ASP A C 1
ATOM 1353 O O . ASP A 1 166 ? 0.886 11.998 20.590 1.00 77.94 166 ASP A O 1
ATOM 1357 N N . TRP A 1 167 ? 2.845 11.930 19.504 1.00 79.38 167 TRP A N 1
ATOM 1358 C CA . TRP A 1 167 ? 2.844 10.537 19.077 1.00 79.38 167 TRP A CA 1
ATOM 1359 C C . TRP A 1 167 ? 2.384 9.550 20.139 1.00 79.38 167 TRP A C 1
ATOM 1361 O O . TRP A 1 167 ? 1.687 8.595 19.818 1.00 79.38 167 TRP A O 1
ATOM 1371 N N . LYS A 1 168 ? 2.769 9.751 21.403 1.00 81.56 168 LYS A N 1
ATOM 1372 C CA . LYS A 1 168 ? 2.377 8.851 22.498 1.00 81.56 168 LYS A CA 1
ATOM 1373 C C . LYS A 1 168 ? 0.860 8.697 22.618 1.00 81.56 168 LYS A C 1
ATOM 1375 O O . LYS A 1 168 ? 0.399 7.583 22.858 1.00 81.56 168 LYS A O 1
ATOM 1380 N N . ASN A 1 169 ? 0.107 9.773 22.400 1.00 83.56 169 ASN A N 1
ATOM 1381 C CA . ASN A 1 169 ? -1.353 9.750 22.473 1.00 83.56 169 ASN A CA 1
ATOM 1382 C C . ASN A 1 169 ? -1.935 8.914 21.329 1.00 83.56 169 ASN A C 1
ATOM 1384 O O . ASN A 1 169 ? -2.783 8.057 21.561 1.00 83.56 169 ASN A O 1
ATOM 1388 N N . TYR A 1 170 ? -1.402 9.081 20.115 1.00 87.38 170 TYR A N 1
ATOM 1389 C CA . TYR A 1 170 ? -1.772 8.247 18.972 1.00 87.38 170 TYR A CA 1
ATOM 1390 C C . TYR A 1 170 ? -1.456 6.761 19.218 1.00 87.38 170 TYR A C 1
ATOM 1392 O O . TYR A 1 170 ? -2.312 5.902 19.020 1.00 87.38 170 TYR A O 1
ATOM 1400 N N . LEU A 1 171 ? -0.247 6.436 19.691 1.00 87.56 171 LEU A N 1
ATOM 1401 C CA . LEU A 1 171 ? 0.145 5.041 19.933 1.00 87.56 171 LEU A CA 1
ATOM 1402 C C . LEU A 1 171 ? -0.703 4.398 21.041 1.00 87.56 171 LEU A C 1
ATOM 1404 O O . LEU A 1 171 ? -1.064 3.229 20.924 1.00 87.56 171 LEU A O 1
ATOM 1408 N N . SER A 1 172 ? -1.048 5.153 22.091 1.00 88.56 172 SER A N 1
ATOM 1409 C CA . SER A 1 172 ? -1.980 4.705 23.135 1.00 88.56 172 SER A CA 1
ATOM 1410 C C . SER A 1 172 ? -3.352 4.373 22.549 1.00 88.56 172 SER A C 1
ATOM 1412 O O . SER A 1 172 ? -3.875 3.285 22.792 1.00 88.56 172 SER A O 1
ATOM 1414 N N . LEU A 1 173 ? -3.896 5.272 21.725 1.00 90.81 173 LEU A N 1
ATOM 1415 C CA . LEU A 1 173 ? -5.190 5.088 21.078 1.00 90.81 173 LEU A CA 1
ATOM 1416 C C . LEU A 1 173 ? -5.206 3.838 20.187 1.00 90.81 173 LEU A C 1
ATOM 1418 O O . LEU A 1 173 ? -6.090 2.989 20.309 1.00 90.81 173 LEU A O 1
ATOM 1422 N N . VAL A 1 174 ? -4.195 3.680 19.328 1.00 91.44 174 VAL A N 1
ATOM 1423 C CA . VAL A 1 174 ? -4.067 2.503 18.456 1.00 91.44 174 VAL A CA 1
ATOM 1424 C C . VAL A 1 174 ? -3.940 1.220 19.260 1.00 91.44 174 VAL A C 1
ATOM 1426 O O . VAL A 1 174 ? -4.531 0.212 18.877 1.00 91.44 174 VAL A O 1
ATOM 1429 N N . LYS A 1 175 ? -3.214 1.240 20.382 1.00 90.88 175 LYS A N 1
ATOM 1430 C CA . LYS A 1 175 ? -3.088 0.072 21.252 1.00 90.88 175 LYS A CA 1
ATOM 1431 C C . LYS A 1 175 ? -4.447 -0.367 21.805 1.00 90.88 175 LYS A C 1
ATOM 1433 O O . LYS A 1 175 ? -4.760 -1.550 21.730 1.00 90.88 175 LYS A O 1
ATOM 1438 N N . LYS A 1 176 ? -5.284 0.565 22.270 1.00 93.25 176 LYS A N 1
ATOM 1439 C CA . LYS A 1 176 ? -6.643 0.243 22.747 1.00 93.25 176 LYS A CA 1
ATOM 1440 C C . LYS A 1 176 ? -7.557 -0.243 21.620 1.00 93.25 176 LYS A C 1
ATOM 1442 O O . LYS A 1 176 ? -8.288 -1.213 21.792 1.00 93.25 176 LYS A O 1
ATOM 1447 N N . ILE A 1 177 ? -7.466 0.354 20.430 1.00 93.69 177 ILE A N 1
ATOM 1448 C CA . ILE A 1 177 ? -8.189 -0.137 19.243 1.00 93.69 177 ILE A CA 1
ATOM 1449 C C . ILE A 1 177 ? -7.737 -1.558 18.878 1.00 93.69 177 ILE A C 1
ATOM 1451 O O . ILE A 1 177 ? -8.549 -2.412 18.522 1.00 93.69 177 ILE A O 1
ATOM 1455 N N . ALA A 1 178 ? -6.441 -1.843 19.001 1.00 90.94 178 ALA A N 1
ATOM 1456 C CA . ALA A 1 178 ? -5.887 -3.161 18.739 1.00 90.94 178 ALA A CA 1
ATOM 1457 C C . ALA A 1 178 ? -6.389 -4.233 19.722 1.00 90.94 178 ALA A C 1
ATOM 1459 O O . ALA A 1 178 ? -6.446 -5.403 19.345 1.00 90.94 178 ALA A O 1
ATOM 1460 N N . GLU A 1 179 ? -6.784 -3.860 20.941 1.00 91.88 179 GLU A N 1
ATOM 1461 C CA . GLU A 1 179 ? -7.382 -4.771 21.927 1.00 91.88 179 GLU A CA 1
ATOM 1462 C C . GLU A 1 179 ? -8.819 -5.170 21.550 1.00 91.88 179 GLU A C 1
ATOM 1464 O O . GLU A 1 179 ? -9.207 -6.319 21.761 1.00 91.88 179 GLU A O 1
ATOM 1469 N N . ILE A 1 180 ? -9.582 -4.277 20.905 1.00 93.00 180 ILE A N 1
ATOM 1470 C CA . ILE A 1 180 ? -10.967 -4.543 20.464 1.00 93.00 180 ILE A CA 1
ATOM 1471 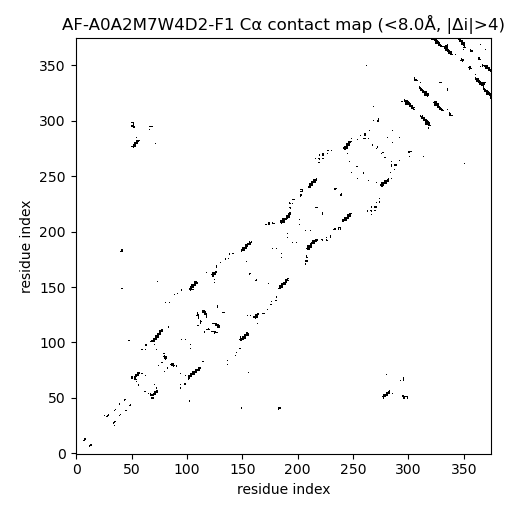C C . ILE A 1 180 ? -11.078 -5.050 19.016 1.00 93.00 180 ILE A C 1
ATOM 1473 O O . ILE A 1 180 ? -12.165 -5.384 18.550 1.00 93.00 180 ILE A O 1
ATOM 1477 N N . ARG A 1 181 ? -9.961 -5.141 18.282 1.00 86.38 181 ARG A N 1
ATOM 1478 C CA . ARG A 1 181 ? -9.946 -5.448 16.837 1.00 86.38 181 ARG A CA 1
ATOM 1479 C C . ARG A 1 181 ? -10.511 -6.817 16.455 1.00 86.38 181 ARG A C 1
ATOM 1481 O O . ARG A 1 181 ? -10.810 -7.033 15.285 1.00 86.38 181 ARG A O 1
ATOM 1488 N N . ASN A 1 182 ? -10.594 -7.765 17.391 1.00 85.12 182 ASN A N 1
ATOM 1489 C CA . ASN A 1 182 ? -10.949 -9.161 17.122 1.00 85.12 182 ASN A CA 1
ATOM 1490 C C . ASN A 1 182 ? -10.115 -9.761 15.961 1.00 85.12 182 ASN A C 1
ATOM 1492 O O . ASN A 1 182 ? -8.898 -9.897 16.081 1.00 85.12 182 ASN A O 1
ATOM 1496 N N . ASP A 1 183 ? -10.744 -10.087 14.827 1.00 83.69 183 ASP A N 1
ATOM 1497 C CA . ASP A 1 183 ? -10.115 -10.664 13.637 1.00 83.69 183 ASP A CA 1
ATOM 1498 C C . ASP A 1 183 ? -9.678 -9.609 12.598 1.00 83.69 183 ASP A C 1
ATOM 1500 O O . ASP A 1 183 ? -9.292 -9.973 11.486 1.00 83.69 183 ASP A O 1
ATOM 1504 N N . ARG A 1 184 ? -9.736 -8.311 12.922 1.00 90.12 184 ARG A N 1
ATOM 1505 C CA . ARG A 1 184 ? -9.303 -7.215 12.039 1.00 90.12 184 ARG A CA 1
ATOM 1506 C C . ARG A 1 184 ? -7.790 -6.993 12.074 1.00 90.12 184 ARG A C 1
ATOM 1508 O O . ARG A 1 184 ? -7.110 -7.226 13.076 1.00 90.12 184 ARG A O 1
ATOM 1515 N N . ILE A 1 185 ? -7.271 -6.490 10.958 1.00 90.50 185 ILE A N 1
ATOM 1516 C CA . ILE A 1 185 ? -5.878 -6.076 10.792 1.00 90.50 185 ILE A CA 1
ATOM 1517 C C . ILE A 1 185 ? -5.813 -4.560 10.923 1.00 90.50 185 ILE A C 1
ATOM 1519 O O . ILE A 1 185 ? -6.435 -3.846 10.137 1.00 90.50 185 ILE A O 1
ATOM 1523 N N . ILE A 1 186 ? -5.032 -4.091 11.894 1.00 93.38 186 ILE A N 1
ATOM 1524 C CA . ILE A 1 186 ? -4.757 -2.677 12.109 1.00 93.38 186 ILE A CA 1
ATOM 1525 C C . ILE A 1 186 ? -3.447 -2.329 11.407 1.00 93.38 186 ILE A C 1
ATOM 1527 O O . ILE A 1 186 ? -2.402 -2.944 11.634 1.00 93.38 186 ILE A O 1
ATOM 1531 N N . ILE A 1 187 ? -3.519 -1.343 10.531 1.00 93.25 187 ILE A N 1
ATOM 1532 C CA . ILE A 1 187 ? -2.404 -0.800 9.766 1.00 93.25 187 ILE A CA 1
ATOM 1533 C C . ILE A 1 187 ? -1.996 0.513 10.423 1.00 93.25 187 ILE A C 1
ATOM 1535 O O . ILE A 1 187 ? -2.857 1.283 10.855 1.00 93.25 187 ILE A O 1
ATOM 1539 N N . SER A 1 188 ? -0.691 0.768 10.524 1.00 91.12 188 SER A N 1
ATOM 1540 C CA . SER A 1 188 ? -0.215 2.068 10.997 1.00 91.12 188 SER A CA 1
ATOM 1541 C C . SER A 1 188 ? -0.737 3.189 10.095 1.00 91.12 188 SER A C 1
ATOM 1543 O O . SER A 1 188 ? -0.879 2.987 8.886 1.00 91.12 188 SER A O 1
ATOM 1545 N N . SER A 1 189 ? -0.923 4.398 10.631 1.00 90.25 189 SER A N 1
ATOM 1546 C CA . SER A 1 189 ? -0.975 5.564 9.753 1.00 90.25 189 SER A CA 1
ATOM 1547 C C . SER A 1 189 ? 0.269 5.624 8.874 1.00 90.25 189 SER A C 1
ATOM 1549 O O . SER A 1 189 ? 1.326 5.054 9.179 1.00 90.25 189 SER A O 1
ATOM 1551 N N . GLN A 1 190 ? 0.114 6.318 7.762 1.00 89.75 190 GLN A N 1
ATOM 1552 C CA . GLN A 1 190 ? 1.111 6.420 6.726 1.00 89.75 190 GLN A CA 1
ATOM 1553 C C . GLN A 1 190 ? 2.301 7.258 7.211 1.00 89.75 190 GLN A C 1
ATOM 1555 O O . GLN A 1 190 ? 2.161 8.423 7.588 1.00 89.75 190 GLN A O 1
ATOM 1560 N N . ILE A 1 191 ? 3.484 6.651 7.183 1.00 89.06 191 ILE A N 1
ATOM 1561 C CA . ILE A 1 191 ? 4.754 7.297 7.516 1.00 89.06 191 ILE A CA 1
ATOM 1562 C C . ILE A 1 191 ? 5.375 7.831 6.222 1.00 89.06 191 ILE A C 1
ATOM 1564 O O . ILE A 1 191 ? 5.582 7.038 5.296 1.00 89.06 191 ILE A O 1
ATOM 1568 N N . PRO A 1 192 ? 5.694 9.130 6.100 1.00 90.19 192 PRO A N 1
ATOM 1569 C CA . PRO A 1 192 ? 6.429 9.595 4.938 1.00 90.19 192 PRO A CA 1
ATOM 1570 C C . PRO A 1 192 ? 7.828 8.977 4.927 1.00 90.19 192 PRO A C 1
ATOM 1572 O O . PRO A 1 192 ? 8.533 8.922 5.937 1.00 90.19 192 PRO A O 1
ATOM 1575 N N . LEU A 1 193 ? 8.209 8.426 3.779 1.00 90.94 193 LEU A N 1
ATOM 1576 C CA . LEU A 1 193 ? 9.467 7.711 3.649 1.00 90.94 193 LEU A CA 1
ATOM 1577 C C . LEU A 1 193 ? 10.647 8.680 3.733 1.00 90.94 193 LEU A C 1
ATOM 1579 O O . LEU A 1 193 ? 11.716 8.272 4.152 1.00 90.94 193 LEU A O 1
ATOM 1583 N N . SER A 1 194 ? 10.481 9.959 3.396 1.00 89.50 194 SER A N 1
ATOM 1584 C CA . SER A 1 194 ? 11.567 10.946 3.490 1.00 89.50 194 SER A CA 1
ATOM 1585 C C . SER A 1 194 ? 12.008 11.292 4.913 1.00 89.50 194 SER A C 1
ATOM 1587 O O . SER A 1 194 ? 13.139 11.728 5.114 1.00 89.50 194 SER A O 1
ATOM 1589 N N . ASN A 1 195 ? 11.135 11.099 5.902 1.00 87.88 195 ASN A N 1
ATOM 1590 C CA . ASN A 1 195 ? 11.387 11.419 7.306 1.00 87.88 195 ASN A CA 1
ATOM 1591 C C . ASN A 1 195 ? 11.151 10.214 8.225 1.00 87.88 195 ASN A C 1
ATOM 1593 O O . ASN A 1 195 ? 10.879 10.386 9.411 1.00 87.88 195 ASN A O 1
ATOM 1597 N N . TRP A 1 196 ? 11.280 8.988 7.706 1.00 88.25 196 TRP A N 1
ATOM 1598 C CA . TRP A 1 196 ? 10.985 7.748 8.433 1.00 88.25 196 TRP A CA 1
ATOM 1599 C C . TRP A 1 196 ? 11.684 7.642 9.806 1.00 88.25 196 TRP A C 1
ATOM 1601 O O . TRP A 1 196 ? 11.148 7.026 10.729 1.00 88.25 196 TRP A O 1
ATOM 1611 N N . GLN A 1 197 ? 12.852 8.270 9.970 1.00 87.94 197 GLN A N 1
ATOM 1612 C CA . GLN A 1 197 ? 13.639 8.292 11.206 1.00 87.94 197 GLN A CA 1
ATOM 1613 C C . GLN A 1 197 ? 12.896 8.962 12.369 1.00 87.94 197 GLN A C 1
ATOM 1615 O O . GLN A 1 197 ? 13.034 8.531 13.519 1.00 87.94 197 GLN A O 1
ATOM 1620 N N . ASP A 1 198 ? 12.066 9.970 12.088 1.00 83.56 198 ASP A N 1
ATOM 1621 C CA . ASP A 1 198 ? 11.252 10.655 13.102 1.00 83.56 198 ASP A CA 1
ATOM 1622 C C . ASP A 1 198 ? 10.207 9.709 13.719 1.00 83.56 198 ASP A C 1
ATOM 1624 O O . ASP A 1 198 ? 9.739 9.908 14.844 1.00 83.56 198 ASP A O 1
ATOM 1628 N N . TYR A 1 199 ? 9.911 8.613 13.017 1.00 79.31 199 TYR A N 1
ATOM 1629 C CA . TYR A 1 199 ? 8.943 7.588 13.391 1.00 79.31 199 TYR A CA 1
ATOM 1630 C C . TYR A 1 199 ? 9.634 6.296 13.825 1.00 79.31 199 TYR A C 1
ATOM 1632 O O . TYR A 1 199 ? 9.004 5.244 13.849 1.00 79.31 199 TYR A O 1
ATOM 1640 N N . ASN A 1 200 ? 10.897 6.358 14.268 1.00 77.12 200 ASN A N 1
ATOM 1641 C CA . ASN A 1 200 ? 11.618 5.215 14.848 1.00 77.12 200 ASN A CA 1
ATOM 1642 C C . ASN A 1 200 ? 10.815 4.475 15.934 1.00 77.12 200 ASN A C 1
ATOM 1644 O O . ASN A 1 200 ? 10.988 3.274 16.126 1.00 77.12 200 ASN A O 1
ATOM 1648 N N . LYS A 1 201 ? 9.905 5.177 16.623 1.00 76.31 201 LYS A N 1
ATOM 1649 C CA . LYS A 1 201 ? 8.966 4.586 17.586 1.00 76.31 201 LYS A CA 1
ATOM 1650 C C . LYS A 1 201 ? 8.054 3.538 16.933 1.00 76.31 201 LYS A C 1
ATOM 1652 O O . LYS A 1 201 ? 7.868 2.485 17.520 1.00 76.31 201 LYS A O 1
ATOM 1657 N N . PHE A 1 202 ? 7.568 3.774 15.711 1.00 74.06 202 PHE A N 1
ATOM 1658 C CA . PHE A 1 202 ? 6.736 2.845 14.927 1.00 74.06 202 PHE A CA 1
ATOM 1659 C C . PHE A 1 202 ? 7.502 1.600 14.470 1.00 74.06 202 PHE A C 1
ATOM 1661 O O . PHE A 1 202 ? 6.906 0.600 14.080 1.00 74.06 202 PHE A O 1
ATOM 1668 N N . LEU A 1 203 ? 8.831 1.648 14.516 1.00 71.06 203 LEU A N 1
ATOM 1669 C CA . LEU A 1 203 ? 9.680 0.534 14.115 1.00 71.06 203 LEU A CA 1
ATOM 1670 C C . LEU A 1 203 ? 9.886 -0.474 15.247 1.00 71.06 203 LEU A C 1
ATOM 1672 O O . LEU A 1 203 ? 10.479 -1.522 15.008 1.00 71.06 203 LEU A O 1
ATOM 1676 N N . VAL A 1 204 ? 9.395 -0.206 16.459 1.00 68.62 204 VAL A N 1
ATOM 1677 C CA . VAL A 1 204 ? 9.466 -1.146 17.583 1.00 68.62 204 VAL A CA 1
ATOM 1678 C C . VAL A 1 204 ? 8.219 -2.037 17.587 1.00 68.62 204 VAL A C 1
ATOM 1680 O O . VAL A 1 204 ? 7.103 -1.565 17.371 1.00 68.62 204 VAL A O 1
ATOM 1683 N N . SER A 1 205 ? 8.403 -3.340 17.816 1.00 55.25 205 SER A N 1
ATOM 1684 C CA . SER A 1 205 ? 7.298 -4.277 18.044 1.00 55.25 205 SER A CA 1
ATOM 1685 C C . SER A 1 205 ? 6.478 -3.853 19.272 1.00 55.25 205 SER A C 1
ATOM 1687 O O . SER A 1 205 ? 7.045 -3.277 20.190 1.00 55.25 205 SER A O 1
ATOM 1689 N N . GLU A 1 206 ? 5.178 -4.184 19.312 1.00 64.81 206 GLU A N 1
ATOM 1690 C CA . GLU A 1 206 ? 4.240 -4.028 20.461 1.00 64.81 206 GLU A CA 1
ATOM 1691 C C . GLU A 1 206 ? 3.276 -2.824 20.464 1.00 64.81 206 GLU A C 1
ATOM 1693 O O . GLU A 1 206 ? 2.503 -2.662 21.407 1.00 64.81 206 GLU A O 1
ATOM 1698 N N . ILE A 1 207 ? 3.214 -2.017 19.404 1.00 67.25 207 ILE A N 1
ATOM 1699 C CA . ILE A 1 207 ? 2.295 -0.859 19.370 1.00 67.25 207 ILE A CA 1
ATOM 1700 C C . ILE A 1 207 ? 0.837 -1.248 19.045 1.00 67.25 207 ILE A C 1
ATOM 1702 O O . ILE A 1 207 ? -0.094 -0.516 19.371 1.00 67.25 207 ILE A O 1
ATOM 1706 N N . GLY A 1 208 ? 0.618 -2.426 18.452 1.00 77.31 208 GLY A N 1
ATOM 1707 C CA . GLY A 1 208 ? -0.721 -2.970 18.185 1.00 77.31 208 GLY A CA 1
ATOM 1708 C C . GLY A 1 208 ? -1.123 -3.021 16.708 1.00 77.31 208 GLY A C 1
ATOM 1709 O O . GLY A 1 208 ? -2.094 -3.706 16.387 1.00 77.31 208 GLY A O 1
ATOM 1710 N N . PHE A 1 209 ? -0.361 -2.397 15.805 1.00 86.56 209 PHE A N 1
ATOM 1711 C CA . PHE A 1 209 ? -0.512 -2.595 14.358 1.00 86.56 209 PHE A CA 1
ATOM 1712 C C . PHE A 1 209 ? 0.201 -3.868 13.874 1.00 86.56 209 PHE A C 1
ATOM 1714 O O . PHE A 1 209 ? 1.199 -4.305 14.449 1.00 86.56 209 PHE A O 1
ATOM 1721 N N . GLN A 1 210 ? -0.321 -4.462 12.801 1.00 89.19 210 GLN A N 1
ATOM 1722 C CA . GLN A 1 210 ? 0.216 -5.665 12.153 1.00 89.19 210 GLN A CA 1
ATOM 1723 C C . GLN A 1 210 ? 0.815 -5.385 10.772 1.00 89.19 210 GLN A C 1
ATOM 1725 O O . GLN A 1 210 ? 1.333 -6.301 10.140 1.00 89.19 210 GLN A O 1
ATOM 1730 N N . VAL A 1 211 ? 0.732 -4.143 10.295 1.00 90.81 211 VAL A N 1
ATOM 1731 C CA . VAL A 1 211 ? 1.304 -3.688 9.025 1.00 90.81 211 VAL A CA 1
ATOM 1732 C C . VAL A 1 211 ? 1.841 -2.274 9.216 1.00 90.81 211 VAL A C 1
ATOM 1734 O O . VAL A 1 211 ? 1.159 -1.435 9.808 1.00 90.81 211 VAL A O 1
ATOM 1737 N N . ILE A 1 212 ? 3.037 -2.011 8.692 1.00 91.12 212 ILE A N 1
ATOM 1738 C CA . ILE A 1 212 ? 3.601 -0.662 8.604 1.00 91.12 212 ILE A CA 1
ATOM 1739 C C . ILE A 1 212 ? 3.284 -0.108 7.222 1.00 91.12 212 ILE A C 1
ATOM 1741 O O . ILE A 1 212 ? 3.604 -0.739 6.215 1.00 91.12 212 ILE A O 1
ATOM 1745 N N . LYS A 1 213 ? 2.675 1.074 7.160 1.00 93.50 213 LYS A N 1
ATOM 1746 C CA . LYS A 1 213 ? 2.387 1.751 5.897 1.00 93.50 213 LYS A CA 1
ATOM 1747 C C . LYS A 1 213 ? 3.283 2.966 5.696 1.00 93.50 213 LYS A C 1
ATOM 1749 O O . LYS A 1 213 ? 3.424 3.790 6.595 1.00 93.50 213 LYS A O 1
ATOM 1754 N N . ILE A 1 214 ? 3.847 3.096 4.499 1.00 93.50 214 ILE A N 1
ATOM 1755 C CA . ILE A 1 214 ? 4.726 4.201 4.109 1.00 93.50 214 ILE A CA 1
ATOM 1756 C C . ILE A 1 214 ? 4.192 4.967 2.894 1.00 93.50 214 ILE A C 1
ATOM 1758 O O . ILE A 1 214 ? 3.521 4.388 2.035 1.00 93.50 214 ILE A O 1
ATOM 1762 N N . LYS A 1 215 ? 4.526 6.257 2.798 1.00 92.25 215 LYS A N 1
ATOM 1763 C CA . LYS A 1 215 ? 4.308 7.120 1.623 1.00 92.25 215 LYS A CA 1
ATOM 1764 C C . LYS A 1 215 ? 5.623 7.331 0.893 1.00 92.25 215 LYS A C 1
ATOM 1766 O O . LYS A 1 215 ? 6.580 7.782 1.506 1.00 92.25 215 LYS A O 1
ATOM 1771 N N . ALA A 1 216 ? 5.669 7.080 -0.410 1.00 91.19 216 ALA A N 1
ATOM 1772 C CA . ALA A 1 216 ? 6.834 7.427 -1.226 1.00 91.19 216 ALA A CA 1
ATOM 1773 C C . ALA A 1 216 ? 6.732 8.884 -1.721 1.00 91.19 216 ALA A C 1
ATOM 1775 O O . ALA A 1 216 ? 6.452 9.158 -2.892 1.00 91.19 216 ALA A O 1
ATOM 1776 N N . ASP A 1 217 ? 6.915 9.820 -0.791 1.00 86.38 217 ASP A N 1
ATOM 1777 C CA . ASP A 1 217 ? 6.616 11.253 -0.922 1.00 86.38 217 ASP A CA 1
ATOM 1778 C C . ASP A 1 217 ? 7.684 12.083 -1.664 1.00 86.38 217 ASP A C 1
ATOM 1780 O O . ASP A 1 217 ? 7.484 13.274 -1.907 1.00 86.38 217 ASP A O 1
ATOM 1784 N N . LYS A 1 218 ? 8.802 11.464 -2.054 1.00 88.38 218 LYS A N 1
ATOM 1785 C CA . LYS A 1 218 ? 9.924 12.086 -2.786 1.00 88.38 218 LYS A CA 1
ATOM 1786 C C . LYS A 1 218 ? 10.165 11.408 -4.124 1.00 88.38 218 LYS A C 1
ATOM 1788 O O . LYS A 1 218 ? 9.411 10.511 -4.476 1.00 88.38 218 LYS A O 1
ATOM 1793 N N . ASN A 1 219 ? 11.153 11.857 -4.893 1.00 86.19 219 ASN A N 1
ATOM 1794 C CA . ASN A 1 219 ? 11.521 11.223 -6.165 1.00 86.19 219 ASN A CA 1
ATOM 1795 C C . ASN A 1 219 ? 12.133 9.815 -5.965 1.00 86.19 219 ASN A C 1
ATOM 1797 O O . ASN A 1 219 ? 12.411 9.407 -4.839 1.00 86.19 219 ASN A O 1
ATOM 1801 N N . SER A 1 220 ? 12.338 9.068 -7.050 1.00 86.19 220 SER A N 1
ATOM 1802 C CA . SER A 1 220 ? 12.792 7.678 -7.036 1.00 86.19 220 SER A CA 1
ATOM 1803 C C . SER A 1 220 ? 14.163 7.512 -6.384 1.00 86.19 220 SER A C 1
ATOM 1805 O O . SER A 1 220 ? 14.353 6.552 -5.648 1.00 86.19 220 SER A O 1
ATOM 1807 N N . VAL A 1 221 ? 15.076 8.469 -6.585 1.00 85.62 221 VAL A N 1
ATOM 1808 C CA . VAL A 1 221 ? 16.425 8.461 -5.993 1.00 85.62 221 VAL A CA 1
ATOM 1809 C C . VAL A 1 221 ? 16.338 8.536 -4.466 1.00 85.62 221 VAL A C 1
ATOM 1811 O O . VAL A 1 221 ? 16.902 7.708 -3.755 1.00 85.62 221 VAL A O 1
ATOM 1814 N N . GLU A 1 222 ? 15.559 9.484 -3.943 1.00 88.00 222 GLU A N 1
ATOM 1815 C CA . GLU A 1 222 ? 15.338 9.606 -2.498 1.00 88.00 222 GLU A CA 1
ATOM 1816 C C . GLU A 1 222 ? 14.544 8.417 -1.930 1.00 88.00 222 GLU A C 1
ATOM 1818 O O . GLU A 1 222 ? 14.745 8.028 -0.777 1.00 88.00 222 GLU A O 1
ATOM 1823 N N . VAL A 1 223 ? 13.628 7.834 -2.711 1.00 90.56 223 VAL A N 1
ATOM 1824 C CA . VAL A 1 223 ? 12.863 6.643 -2.311 1.00 90.56 223 VAL A CA 1
ATOM 1825 C C . VAL A 1 223 ? 13.774 5.431 -2.168 1.00 90.56 223 VAL A C 1
ATOM 1827 O O . VAL A 1 223 ? 13.660 4.737 -1.161 1.00 90.56 223 VAL A O 1
ATOM 1830 N N . GLU A 1 224 ? 14.676 5.190 -3.121 1.00 90.06 224 GLU A N 1
ATOM 1831 C CA . GLU A 1 224 ? 15.656 4.100 -3.069 1.00 90.06 224 GLU A CA 1
ATOM 1832 C C . GLU A 1 224 ? 16.522 4.191 -1.811 1.00 90.06 224 GLU A C 1
ATOM 1834 O O . GLU A 1 224 ? 16.586 3.251 -1.013 1.00 90.06 224 GLU A O 1
ATOM 1839 N N . GLU A 1 225 ? 17.139 5.353 -1.588 1.00 91.94 225 GLU A N 1
ATOM 1840 C CA . GLU A 1 225 ? 18.023 5.558 -0.447 1.00 91.94 225 GLU A CA 1
ATOM 1841 C C . GLU A 1 225 ? 17.282 5.322 0.878 1.00 91.94 225 GLU A C 1
ATOM 1843 O O . GLU A 1 225 ? 17.782 4.645 1.786 1.00 91.94 225 GLU A O 1
ATOM 1848 N N . ASN A 1 226 ? 16.067 5.860 1.002 1.00 94.31 226 ASN A N 1
ATOM 1849 C CA . ASN A 1 226 ? 15.318 5.785 2.246 1.00 94.31 226 ASN A CA 1
ATOM 1850 C C . ASN A 1 226 ? 14.666 4.420 2.485 1.00 94.31 226 ASN A C 1
ATOM 1852 O O . ASN A 1 226 ? 14.637 3.987 3.638 1.00 94.31 226 ASN A O 1
ATOM 1856 N N . ILE A 1 227 ? 14.195 3.700 1.454 1.00 94.31 227 ILE A N 1
ATOM 1857 C CA . ILE A 1 227 ? 13.606 2.366 1.656 1.00 94.31 227 ILE A CA 1
ATOM 1858 C C . ILE A 1 227 ? 14.658 1.361 2.123 1.00 94.31 227 ILE A C 1
ATOM 1860 O O . ILE A 1 227 ? 14.397 0.597 3.054 1.00 94.31 227 ILE A O 1
ATOM 1864 N N . VAL A 1 228 ? 15.870 1.415 1.562 1.00 92.88 228 VAL A N 1
ATOM 1865 C CA . VAL A 1 228 ? 16.988 0.559 1.983 1.00 92.88 228 VAL A CA 1
ATOM 1866 C C . VAL A 1 228 ? 17.324 0.813 3.453 1.00 92.88 228 VAL A C 1
ATOM 1868 O O . VAL A 1 228 ? 17.424 -0.128 4.250 1.00 92.88 228 VAL A O 1
ATOM 1871 N N . LYS A 1 229 ? 17.443 2.088 3.848 1.00 93.62 229 LYS A N 1
ATOM 1872 C CA . LYS A 1 229 ? 17.732 2.467 5.238 1.00 93.62 229 LYS A CA 1
ATOM 1873 C C . LYS A 1 229 ? 16.609 2.063 6.197 1.00 93.62 229 LYS A C 1
ATOM 1875 O O . LYS A 1 229 ? 16.899 1.487 7.245 1.00 93.62 229 LYS A O 1
ATOM 1880 N N . LEU A 1 230 ? 15.347 2.294 5.832 1.00 92.44 230 LEU A N 1
ATOM 1881 C CA . LEU A 1 230 ? 14.187 1.893 6.630 1.00 92.44 230 LEU A CA 1
ATOM 1882 C C . LEU A 1 230 ? 14.148 0.372 6.835 1.00 92.44 230 LEU A C 1
ATOM 1884 O O . LEU A 1 230 ? 13.981 -0.103 7.957 1.00 92.44 230 LEU A O 1
ATOM 1888 N N . LYS A 1 231 ? 14.333 -0.412 5.767 1.00 89.50 231 LYS A N 1
ATOM 1889 C CA . LYS A 1 231 ? 14.332 -1.881 5.840 1.00 89.50 231 LYS A CA 1
ATOM 1890 C C . LYS A 1 231 ? 15.478 -2.408 6.697 1.00 89.50 231 LYS A C 1
ATOM 1892 O O . LYS A 1 231 ? 15.274 -3.354 7.458 1.00 89.50 231 LYS A O 1
ATOM 1897 N N . LYS A 1 232 ? 16.658 -1.786 6.621 1.00 91.00 232 LYS A N 1
ATOM 1898 C CA . LYS A 1 232 ? 17.775 -2.086 7.522 1.00 91.00 232 LYS A CA 1
ATOM 1899 C C . LYS A 1 232 ? 17.401 -1.801 8.980 1.00 91.00 232 LYS A C 1
ATOM 1901 O O . LYS A 1 232 ? 17.564 -2.685 9.817 1.00 91.00 232 LYS A O 1
ATOM 1906 N N . ALA A 1 233 ? 16.822 -0.636 9.268 1.00 90.25 233 ALA A N 1
ATOM 1907 C CA . ALA A 1 233 ? 16.393 -0.270 10.617 1.00 90.25 233 ALA A CA 1
ATOM 1908 C C . ALA A 1 233 ? 15.322 -1.224 11.180 1.00 90.25 233 ALA A C 1
ATOM 1910 O O . ALA A 1 233 ? 15.412 -1.636 12.335 1.00 90.25 233 ALA A O 1
ATOM 1911 N N . LEU A 1 234 ? 14.345 -1.642 10.366 1.00 86.25 234 LEU A N 1
ATOM 1912 C CA . LEU A 1 234 ? 13.345 -2.645 10.755 1.00 86.25 234 LEU A CA 1
ATOM 1913 C C . LEU A 1 234 ? 13.995 -3.985 11.127 1.00 86.25 234 LEU A C 1
ATOM 1915 O O . LEU A 1 234 ? 13.687 -4.546 12.180 1.00 86.25 234 LEU A O 1
ATOM 1919 N N . LYS A 1 235 ? 14.942 -4.464 10.305 1.00 85.50 235 LYS A N 1
ATOM 1920 C CA . LYS A 1 235 ? 15.703 -5.697 10.569 1.00 85.50 235 LYS A CA 1
ATOM 1921 C C . LYS A 1 235 ? 16.513 -5.588 11.870 1.00 85.50 235 LYS A C 1
ATOM 1923 O O . LYS A 1 235 ? 16.456 -6.497 12.692 1.00 85.50 235 LYS A O 1
ATOM 1928 N N . GLU A 1 236 ? 17.200 -4.468 12.098 1.00 86.88 236 GLU A N 1
ATOM 1929 C CA . GLU A 1 236 ? 17.978 -4.207 13.324 1.00 86.88 236 GLU A CA 1
ATOM 1930 C C . GLU A 1 236 ? 17.110 -4.140 14.589 1.00 86.88 236 GLU A C 1
ATOM 1932 O O . GLU A 1 236 ? 17.547 -4.540 15.666 1.00 86.88 236 GLU A O 1
ATOM 1937 N N . LYS A 1 237 ? 15.862 -3.675 14.468 1.00 81.25 237 LYS A N 1
ATOM 1938 C CA . LYS A 1 237 ? 14.877 -3.652 15.561 1.00 81.25 237 LYS A CA 1
ATOM 1939 C C . LYS A 1 237 ? 14.128 -4.976 15.740 1.00 81.25 237 LYS A C 1
ATOM 1941 O O . LYS A 1 237 ? 13.180 -5.019 16.519 1.00 81.25 237 LYS A O 1
ATOM 1946 N N . ALA A 1 238 ? 14.531 -6.036 15.032 1.00 70.94 238 ALA A N 1
ATOM 1947 C CA . ALA A 1 238 ? 13.839 -7.327 14.986 1.00 70.94 238 ALA A CA 1
ATOM 1948 C C . ALA A 1 238 ? 12.341 -7.204 14.637 1.00 70.94 238 ALA A C 1
ATOM 1950 O O . ALA A 1 238 ? 11.522 -8.048 15.006 1.00 70.94 238 ALA A O 1
ATOM 1951 N N . ASN A 1 239 ? 11.974 -6.152 13.904 1.00 77.00 239 ASN A N 1
ATOM 1952 C CA . ASN A 1 239 ? 10.613 -5.922 13.467 1.00 77.00 239 ASN A CA 1
ATOM 1953 C C . ASN A 1 239 ? 10.398 -6.616 12.119 1.00 77.00 239 ASN A C 1
ATOM 1955 O O . ASN A 1 239 ? 10.981 -6.248 11.101 1.00 77.00 239 ASN A O 1
ATOM 1959 N N . SER A 1 240 ? 9.561 -7.651 12.135 1.00 78.44 240 SER A N 1
ATOM 1960 C CA . SER A 1 240 ? 9.221 -8.466 10.965 1.00 78.44 240 SER A CA 1
ATOM 1961 C C . SER A 1 240 ? 7.857 -8.118 10.370 1.00 78.44 240 SER A C 1
ATOM 1963 O O . SER A 1 240 ? 7.331 -8.879 9.557 1.00 78.44 240 SER A O 1
ATOM 1965 N N . LEU A 1 241 ? 7.263 -6.991 10.777 1.00 85.31 241 LEU A N 1
ATOM 1966 C CA . LEU A 1 241 ? 5.979 -6.574 10.238 1.00 85.31 241 LEU A CA 1
ATOM 1967 C C . LEU A 1 241 ? 6.093 -6.294 8.730 1.00 85.31 241 LEU A C 1
ATOM 1969 O O . LEU A 1 241 ? 7.084 -5.711 8.277 1.00 85.31 241 LEU A O 1
ATOM 1973 N N . PRO A 1 242 ? 5.079 -6.688 7.943 1.00 89.62 242 PRO A N 1
ATOM 1974 C CA . PRO A 1 242 ? 5.020 -6.370 6.527 1.00 89.62 242 PRO A CA 1
ATOM 1975 C C . PRO A 1 242 ? 4.967 -4.856 6.324 1.00 89.62 242 PRO A C 1
ATOM 1977 O O . PRO A 1 242 ? 4.330 -4.124 7.090 1.00 89.62 242 PRO A O 1
ATOM 1980 N N . VAL A 1 243 ? 5.603 -4.404 5.247 1.00 91.56 243 VAL A N 1
ATOM 1981 C CA . VAL A 1 243 ? 5.607 -2.999 4.839 1.00 91.56 243 VAL A CA 1
ATOM 1982 C C . VAL A 1 243 ? 4.743 -2.846 3.600 1.00 91.56 243 VAL A C 1
ATOM 1984 O O . VAL A 1 243 ? 4.951 -3.546 2.607 1.00 91.56 243 VAL A O 1
ATOM 1987 N N . TRP A 1 244 ? 3.766 -1.946 3.656 1.00 94.75 244 TRP A N 1
ATOM 1988 C CA . TRP A 1 244 ? 2.934 -1.549 2.523 1.00 94.75 244 TRP A CA 1
ATOM 1989 C C . TRP A 1 244 ? 3.261 -0.109 2.133 1.00 94.75 244 TRP A C 1
ATOM 1991 O O . TRP A 1 244 ? 3.493 0.740 2.985 1.00 94.75 244 TRP A O 1
ATOM 2001 N N . GLY A 1 245 ? 3.292 0.169 0.839 1.00 93.00 245 GLY A N 1
ATOM 2002 C CA . GLY A 1 245 ? 3.587 1.469 0.264 1.00 93.00 245 GLY A CA 1
ATOM 2003 C C . GLY A 1 245 ? 2.350 2.156 -0.295 1.00 93.00 245 GLY A C 1
ATOM 2004 O O . GLY A 1 245 ? 1.317 1.542 -0.565 1.00 93.00 245 GLY A O 1
ATOM 2005 N N . SER A 1 246 ? 2.481 3.454 -0.510 1.00 92.69 246 SER A N 1
ATOM 2006 C CA . SER A 1 246 ? 1.476 4.283 -1.165 1.00 92.69 246 SER A CA 1
ATOM 2007 C C . SER A 1 246 ? 2.159 5.347 -2.015 1.00 92.69 246 SER A C 1
ATOM 2009 O O . SER A 1 246 ? 3.134 5.975 -1.589 1.00 92.69 246 SER A O 1
ATOM 2011 N N . LEU A 1 247 ? 1.657 5.514 -3.236 1.00 88.19 247 LEU A N 1
ATOM 2012 C CA . LEU A 1 247 ? 2.126 6.481 -4.222 1.00 88.19 247 LEU A CA 1
ATOM 2013 C C . LEU A 1 247 ? 1.060 7.560 -4.416 1.00 88.19 247 LEU A C 1
ATOM 2015 O O . LEU A 1 247 ? 0.332 7.582 -5.410 1.00 88.19 247 LEU A O 1
ATOM 2019 N N . GLU A 1 248 ? 0.973 8.449 -3.436 1.00 80.94 248 GLU A N 1
ATOM 2020 C CA . GLU A 1 248 ? 0.184 9.678 -3.517 1.00 80.94 248 GLU A CA 1
ATOM 2021 C C . GLU A 1 248 ? 1.059 10.787 -4.093 1.00 80.94 248 GLU A C 1
ATOM 2023 O O . GLU A 1 248 ? 2.177 11.003 -3.621 1.00 80.94 248 GLU A O 1
ATOM 2028 N N . HIS A 1 249 ? 0.570 11.477 -5.118 1.00 68.25 249 HIS A N 1
ATOM 2029 C CA . HIS A 1 249 ? 1.307 12.560 -5.761 1.00 68.25 249 HIS A CA 1
ATOM 2030 C C . HIS A 1 249 ? 0.670 13.892 -5.384 1.00 68.25 249 HIS A C 1
ATOM 2032 O O . HIS A 1 249 ? -0.550 14.016 -5.320 1.00 68.25 249 HIS A O 1
ATOM 2038 N N . SER A 1 250 ? 1.495 14.912 -5.148 1.00 55.59 250 SER A N 1
ATOM 2039 C CA . SER A 1 250 ? 0.972 16.271 -5.034 1.00 55.59 250 SER A CA 1
ATOM 2040 C C . SER A 1 250 ? 0.433 16.735 -6.392 1.00 55.59 250 SER A C 1
ATOM 2042 O O . SER A 1 250 ? 0.969 16.376 -7.444 1.00 55.59 250 SER A O 1
ATOM 2044 N N . GLU A 1 251 ? -0.610 17.565 -6.377 1.00 48.91 251 GLU A N 1
ATOM 2045 C CA . GLU A 1 251 ? -1.251 18.111 -7.586 1.00 48.91 251 GLU A CA 1
ATOM 2046 C C . GLU A 1 251 ? -0.252 18.807 -8.529 1.00 48.91 251 GLU A C 1
ATOM 2048 O O . GLU A 1 251 ? -0.386 18.730 -9.748 1.00 48.91 251 GLU A O 1
ATOM 2053 N N . VAL A 1 252 ? 0.807 19.405 -7.973 1.00 45.97 252 VAL A N 1
ATOM 2054 C CA . VAL A 1 252 ? 1.890 20.066 -8.722 1.00 45.97 252 VAL A CA 1
ATOM 2055 C C . VAL A 1 252 ? 2.704 19.070 -9.557 1.00 45.97 252 VAL A C 1
ATOM 2057 O O . VAL A 1 252 ? 3.096 19.379 -10.680 1.00 45.97 252 VAL A O 1
ATOM 2060 N N . ILE A 1 253 ? 2.935 17.859 -9.042 1.00 50.94 253 ILE A N 1
ATOM 2061 C CA . ILE A 1 253 ? 3.677 16.810 -9.754 1.00 50.94 253 ILE A CA 1
ATOM 2062 C C . ILE A 1 253 ? 2.781 16.170 -10.827 1.00 50.94 253 ILE A C 1
ATOM 2064 O O . ILE A 1 253 ? 3.273 15.815 -11.894 1.00 50.94 253 ILE A O 1
ATOM 2068 N N . LEU A 1 254 ? 1.457 16.117 -10.606 1.00 49.22 254 LEU A N 1
ATOM 2069 C CA . LEU A 1 254 ? 0.466 15.552 -11.538 1.00 49.22 254 LEU A CA 1
ATOM 2070 C C . LEU A 1 254 ? 0.337 16.298 -12.888 1.00 49.22 254 LEU A C 1
ATOM 2072 O O . LEU A 1 254 ? -0.258 15.746 -13.824 1.00 49.22 254 LEU A O 1
ATOM 2076 N N . ALA A 1 255 ? 0.904 17.502 -13.009 1.00 47.97 255 ALA A N 1
ATOM 2077 C CA . ALA A 1 255 ? 0.882 18.325 -14.220 1.00 47.97 255 ALA A CA 1
ATOM 2078 C C . ALA A 1 255 ? 1.951 17.952 -15.274 1.00 47.97 255 ALA A C 1
ATOM 2080 O O . ALA A 1 255 ? 1.833 18.372 -16.422 1.00 47.97 255 ALA A O 1
ATOM 2081 N N . GLN A 1 256 ? 2.971 17.153 -14.930 1.00 56.28 256 GLN A N 1
ATOM 2082 C CA . GLN A 1 256 ? 4.027 16.720 -15.864 1.00 56.28 256 GLN A CA 1
ATOM 2083 C C . GLN A 1 256 ? 3.811 15.258 -16.297 1.00 56.28 256 GLN A C 1
ATOM 2085 O O . GLN A 1 256 ? 4.337 14.330 -15.685 1.00 56.28 256 GLN A O 1
ATOM 2090 N N . THR A 1 257 ? 3.002 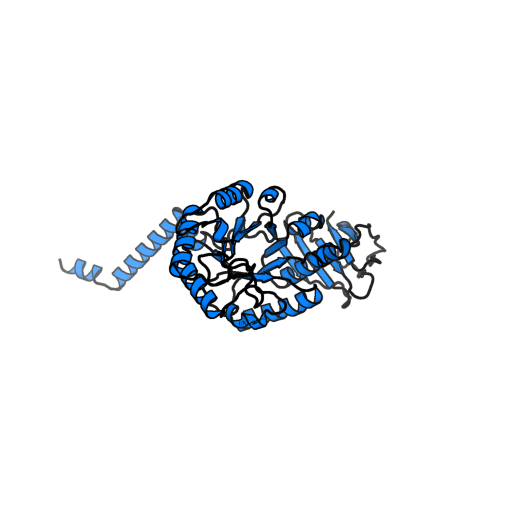15.039 -17.337 1.00 55.38 257 THR A N 1
ATOM 2091 C CA . THR A 1 257 ? 2.415 13.726 -17.676 1.00 55.38 257 THR A CA 1
ATOM 2092 C C . THR A 1 257 ? 3.408 12.604 -17.977 1.00 55.38 257 THR A C 1
ATOM 2094 O O . THR A 1 257 ? 3.167 11.486 -17.526 1.00 55.38 257 THR A O 1
ATOM 2097 N N . ASP A 1 258 ? 4.516 12.867 -18.673 1.00 59.09 258 ASP A N 1
ATOM 2098 C CA . ASP A 1 258 ? 5.429 11.793 -19.108 1.00 59.09 258 ASP A CA 1
ATOM 2099 C C . ASP A 1 258 ? 6.398 11.364 -17.999 1.00 59.09 258 ASP A C 1
ATOM 2101 O O . ASP A 1 258 ? 6.618 10.170 -17.777 1.00 59.09 258 ASP A O 1
ATOM 2105 N N . ASN A 1 259 ? 6.894 12.328 -17.216 1.00 65.62 259 ASN A N 1
ATOM 2106 C CA . ASN A 1 259 ? 7.753 12.043 -16.066 1.00 65.62 259 ASN A CA 1
ATOM 2107 C C . ASN A 1 259 ? 6.997 11.276 -14.977 1.00 65.62 259 ASN A C 1
ATOM 2109 O O . ASN A 1 259 ? 7.558 10.362 -14.386 1.00 65.62 259 ASN A O 1
ATOM 2113 N N . LEU A 1 260 ? 5.715 11.579 -14.753 1.00 68.31 260 LEU A N 1
ATOM 2114 C CA . LEU A 1 260 ? 4.881 10.892 -13.762 1.00 68.31 260 LEU A CA 1
ATOM 2115 C C . LEU A 1 260 ? 4.795 9.382 -13.965 1.00 68.31 260 LEU A C 1
ATOM 2117 O O . LEU A 1 260 ? 4.853 8.635 -12.987 1.00 68.31 260 LEU A O 1
ATOM 2121 N N . LYS A 1 261 ? 4.629 8.925 -15.216 1.00 73.69 261 LYS A N 1
ATOM 2122 C CA . LYS A 1 261 ? 4.455 7.492 -15.493 1.00 73.69 261 LYS A CA 1
ATOM 2123 C C . LYS A 1 261 ? 5.725 6.723 -15.155 1.00 73.69 261 LYS A C 1
ATOM 2125 O O . LYS A 1 261 ? 5.668 5.719 -14.450 1.00 73.69 261 LYS A O 1
ATOM 2130 N N . ILE A 1 262 ? 6.861 7.225 -15.636 1.00 74.81 262 ILE A N 1
ATOM 2131 C CA . ILE A 1 262 ? 8.179 6.624 -15.415 1.00 74.81 262 ILE A CA 1
ATOM 2132 C C . ILE A 1 262 ? 8.551 6.708 -13.934 1.00 74.81 262 ILE A C 1
ATOM 2134 O O . ILE A 1 262 ? 9.053 5.743 -13.369 1.00 74.81 262 ILE A O 1
ATOM 2138 N N . GLU A 1 263 ? 8.252 7.824 -13.280 1.00 80.75 263 GLU A N 1
ATOM 2139 C CA . GLU A 1 263 ? 8.551 8.038 -11.870 1.00 80.75 263 GLU A CA 1
ATOM 2140 C C . GLU A 1 263 ? 7.766 7.085 -10.958 1.00 80.75 263 GLU A C 1
ATOM 2142 O O . GLU A 1 263 ? 8.347 6.403 -10.111 1.00 80.75 263 GLU A O 1
ATOM 2147 N N . ALA A 1 264 ? 6.449 6.968 -11.154 1.00 81.25 264 ALA A N 1
ATOM 2148 C CA . ALA A 1 264 ? 5.621 6.026 -10.402 1.00 81.25 264 ALA A CA 1
ATOM 2149 C C . ALA A 1 264 ? 6.063 4.570 -10.629 1.00 81.25 264 ALA A C 1
ATOM 2151 O O . ALA A 1 264 ? 6.054 3.753 -9.702 1.00 81.25 264 ALA A O 1
ATOM 2152 N N . LEU A 1 265 ? 6.486 4.257 -11.855 1.00 80.25 265 LEU A N 1
ATOM 2153 C CA . LEU A 1 265 ? 7.012 2.958 -12.247 1.00 80.25 265 LEU A CA 1
ATOM 2154 C C . LEU A 1 265 ? 8.338 2.635 -11.546 1.00 80.25 265 LEU A C 1
ATOM 2156 O O . LEU A 1 265 ? 8.435 1.600 -10.883 1.00 80.25 265 LEU A O 1
ATOM 2160 N N . LYS A 1 266 ? 9.316 3.547 -11.604 1.00 83.62 266 LYS A N 1
ATOM 2161 C CA . LYS A 1 266 ? 10.603 3.426 -10.902 1.00 83.62 266 LYS A CA 1
ATOM 2162 C C . LYS A 1 266 ? 10.396 3.231 -9.402 1.00 83.62 266 LYS A C 1
ATOM 2164 O O . LYS A 1 266 ? 10.876 2.249 -8.842 1.00 83.62 266 LYS A O 1
ATOM 2169 N N . LYS A 1 267 ? 9.603 4.097 -8.758 1.00 88.12 267 LYS A N 1
ATOM 2170 C CA . LYS A 1 267 ? 9.274 3.965 -7.327 1.00 88.12 267 LYS A CA 1
ATOM 2171 C C . LYS A 1 267 ? 8.657 2.612 -6.999 1.00 88.12 267 LYS A C 1
ATOM 2173 O O . LYS A 1 267 ? 9.017 2.012 -5.994 1.00 88.12 267 LYS A O 1
ATOM 2178 N N . SER A 1 268 ? 7.737 2.125 -7.832 1.00 87.38 268 SER A N 1
ATOM 2179 C CA . SER A 1 268 ? 7.107 0.820 -7.611 1.00 87.38 268 SER A CA 1
ATOM 2180 C C . SER A 1 268 ? 8.142 -0.299 -7.605 1.00 87.38 268 SER A C 1
ATOM 2182 O O . SER A 1 268 ? 8.169 -1.100 -6.675 1.00 87.38 268 SER A O 1
ATOM 2184 N N . LEU A 1 269 ? 9.020 -0.327 -8.610 1.00 87.31 269 LEU A N 1
ATOM 2185 C CA . LEU A 1 269 ? 10.071 -1.337 -8.725 1.00 87.31 269 LEU A CA 1
ATOM 2186 C C . LEU A 1 269 ? 11.048 -1.285 -7.551 1.00 87.31 269 LEU A C 1
ATOM 2188 O O . LEU A 1 269 ? 11.340 -2.334 -6.985 1.00 87.31 269 LEU A O 1
ATOM 2192 N N . LEU A 1 270 ? 11.462 -0.086 -7.138 1.00 89.50 270 LEU A N 1
ATOM 2193 C CA . LEU A 1 270 ? 12.333 0.132 -5.980 1.00 89.50 270 LEU A CA 1
ATOM 2194 C C . LEU A 1 270 ? 11.698 -0.336 -4.666 1.00 89.50 270 LEU A C 1
ATOM 2196 O O . LEU A 1 270 ? 12.355 -0.959 -3.835 1.00 89.50 270 LEU A O 1
ATOM 2200 N N . LEU A 1 271 ? 10.410 -0.060 -4.462 1.00 91.38 271 LEU A N 1
ATOM 2201 C CA . LEU A 1 271 ? 9.693 -0.517 -3.274 1.00 91.38 271 LEU A CA 1
ATOM 2202 C C . LEU A 1 271 ? 9.570 -2.050 -3.276 1.00 91.38 271 LEU A C 1
ATOM 2204 O O . LEU A 1 271 ? 9.906 -2.696 -2.283 1.00 91.38 271 LEU A O 1
ATOM 2208 N N . PHE A 1 272 ? 9.143 -2.650 -4.390 1.00 89.56 272 PHE A N 1
ATOM 2209 C CA . PHE A 1 272 ? 8.978 -4.102 -4.490 1.00 89.56 272 PHE A CA 1
ATOM 2210 C C . PHE A 1 272 ? 10.304 -4.868 -4.403 1.00 89.56 272 PHE A C 1
ATOM 2212 O O . PHE A 1 272 ? 10.352 -5.915 -3.755 1.00 89.56 272 PHE A O 1
ATOM 2219 N N . SER A 1 273 ? 11.387 -4.353 -4.994 1.00 88.88 273 SER A N 1
ATOM 2220 C CA . SER A 1 273 ? 12.725 -4.951 -4.881 1.00 88.88 273 SER A CA 1
ATOM 2221 C C . SER A 1 273 ? 13.267 -4.912 -3.448 1.00 88.88 273 SER A C 1
ATOM 2223 O O . SER A 1 273 ? 14.065 -5.766 -3.068 1.00 88.88 273 SER A O 1
ATOM 2225 N N . ASN A 1 274 ? 12.773 -3.981 -2.627 1.00 89.94 274 ASN A N 1
ATOM 2226 C CA . ASN A 1 274 ? 13.093 -3.848 -1.208 1.00 89.94 274 ASN A CA 1
ATOM 2227 C C . ASN A 1 274 ? 12.035 -4.477 -0.283 1.00 89.94 274 ASN A C 1
ATOM 2229 O O . ASN A 1 274 ? 11.870 -4.066 0.869 1.00 89.94 274 ASN A O 1
ATOM 2233 N N . GLU A 1 275 ? 11.343 -5.517 -0.761 1.00 87.88 275 GLU A N 1
ATOM 2234 C CA . GLU A 1 275 ? 10.394 -6.322 0.021 1.00 87.88 275 GLU A CA 1
ATOM 2235 C C . GLU A 1 275 ? 9.205 -5.507 0.590 1.00 87.88 275 GLU A C 1
ATOM 2237 O O . GLU A 1 275 ? 8.698 -5.815 1.675 1.00 87.88 275 GLU A O 1
ATOM 2242 N N . VAL A 1 276 ? 8.763 -4.448 -0.096 1.00 90.12 276 VAL A N 1
ATOM 2243 C CA . VAL A 1 276 ? 7.441 -3.850 0.158 1.00 90.12 276 VAL A CA 1
ATOM 2244 C C . VAL A 1 276 ? 6.395 -4.766 -0.463 1.00 90.12 276 VAL A C 1
ATOM 2246 O O . VAL A 1 276 ? 6.458 -5.081 -1.645 1.00 90.12 276 VAL A O 1
ATOM 2249 N N . GLU A 1 277 ? 5.433 -5.232 0.329 1.00 88.81 277 GLU A N 1
ATOM 2250 C CA . GLU A 1 277 ? 4.528 -6.301 -0.109 1.00 88.81 277 GLU A CA 1
ATOM 2251 C C . GLU A 1 277 ? 3.378 -5.809 -0.982 1.00 88.81 277 GLU A C 1
ATOM 2253 O O . GLU A 1 277 ? 2.828 -6.579 -1.770 1.00 88.81 277 GLU A O 1
ATOM 2258 N N . LYS A 1 278 ? 2.951 -4.559 -0.781 1.00 90.56 278 LYS A N 1
ATOM 2259 C CA . LYS A 1 278 ? 1.799 -3.969 -1.472 1.00 90.56 278 LYS A CA 1
ATOM 2260 C C . LYS A 1 278 ? 2.020 -2.498 -1.734 1.00 90.56 278 LYS A C 1
ATOM 2262 O O . LYS A 1 278 ? 2.608 -1.830 -0.892 1.00 90.56 278 LYS A O 1
ATOM 2267 N N . ILE A 1 279 ? 1.498 -1.991 -2.844 1.00 90.31 279 ILE A N 1
ATOM 2268 C CA . ILE A 1 279 ? 1.522 -0.569 -3.182 1.00 90.31 279 ILE A CA 1
ATOM 2269 C C . ILE A 1 279 ? 0.114 -0.101 -3.542 1.00 90.31 279 ILE A C 1
ATOM 2271 O O . ILE A 1 279 ? -0.547 -0.680 -4.405 1.00 90.31 279 ILE A O 1
ATOM 2275 N N . PHE A 1 280 ? -0.333 0.965 -2.887 1.00 90.94 280 PHE A N 1
ATOM 2276 C CA . PHE A 1 280 ? -1.573 1.657 -3.213 1.00 90.94 280 PHE A CA 1
ATOM 2277 C C . PHE A 1 280 ? -1.278 2.876 -4.090 1.00 90.94 280 PHE A C 1
ATOM 2279 O O . PHE A 1 280 ? -0.473 3.732 -3.729 1.00 90.94 280 PHE A O 1
ATOM 2286 N N . TYR A 1 281 ? -1.922 2.957 -5.246 1.00 87.06 281 TYR A N 1
ATOM 2287 C CA . TYR A 1 281 ? -1.739 4.037 -6.209 1.00 87.06 281 TYR A CA 1
ATOM 2288 C C . TYR A 1 281 ? -2.908 5.005 -6.122 1.00 87.06 281 TYR A C 1
ATOM 2290 O O . TYR A 1 281 ? -4.063 4.577 -6.110 1.00 87.06 281 TYR A O 1
ATOM 2298 N N . GLN A 1 282 ? -2.629 6.305 -6.108 1.00 85.69 282 GLN A N 1
ATOM 2299 C CA . GLN A 1 282 ? -3.684 7.297 -6.275 1.00 85.69 282 GLN A CA 1
ATOM 2300 C C . GLN A 1 282 ? -4.364 7.115 -7.636 1.00 85.69 282 GLN A C 1
ATOM 2302 O O . GLN A 1 282 ? -3.695 6.845 -8.637 1.00 85.69 282 GLN A O 1
ATOM 2307 N N . GLN A 1 283 ? -5.687 7.229 -7.687 1.00 79.25 283 GLN A N 1
ATOM 2308 C CA . GLN A 1 283 ? -6.455 6.920 -8.891 1.00 79.25 283 GLN A CA 1
ATOM 2309 C C . GLN A 1 283 ? -6.005 7.718 -10.132 1.00 79.25 283 GLN A C 1
ATOM 2311 O O . GLN A 1 283 ? -5.950 7.181 -11.241 1.00 79.25 283 GLN A O 1
ATOM 2316 N N . GLU A 1 284 ? -5.619 8.980 -9.957 1.00 76.00 284 GLU A N 1
ATOM 2317 C CA . GLU A 1 284 ? -5.108 9.845 -11.024 1.00 76.00 284 GLU A CA 1
ATOM 2318 C C . GLU A 1 284 ? -3.791 9.324 -11.617 1.00 76.00 284 GLU A C 1
ATOM 2320 O O . GLU A 1 284 ? -3.477 9.597 -12.773 1.00 76.00 284 GLU A O 1
ATOM 2325 N N . VAL A 1 285 ? -3.020 8.549 -10.848 1.00 72.81 285 VAL A N 1
ATOM 2326 C CA . VAL A 1 285 ? -1.818 7.864 -11.337 1.00 72.81 285 VAL A CA 1
ATOM 2327 C C . VAL A 1 285 ? -2.227 6.660 -12.179 1.00 72.81 285 VAL A C 1
ATOM 2329 O O . VAL A 1 285 ? -1.727 6.495 -13.285 1.00 72.81 285 VAL A O 1
ATOM 2332 N N . ILE A 1 286 ? -3.176 5.846 -11.708 1.00 70.25 286 ILE A N 1
ATOM 2333 C CA . ILE A 1 286 ? -3.629 4.650 -12.439 1.00 70.25 286 ILE A CA 1
ATOM 2334 C C . ILE A 1 286 ? -4.218 5.020 -13.797 1.00 70.25 286 ILE A C 1
ATOM 2336 O O . ILE A 1 286 ? -3.856 4.424 -14.804 1.00 70.25 286 ILE A O 1
ATOM 2340 N N . THR A 1 287 ? -5.076 6.038 -13.833 1.00 68.62 287 THR A N 1
ATOM 2341 C CA . THR A 1 287 ? -5.716 6.514 -15.072 1.00 68.62 287 THR A CA 1
ATOM 2342 C C . THR A 1 287 ? -4.723 7.072 -16.090 1.00 68.62 287 THR A C 1
ATOM 2344 O O . THR A 1 287 ? -5.021 7.098 -17.279 1.00 68.62 287 THR A O 1
ATOM 2347 N N . LYS A 1 288 ? -3.543 7.519 -15.645 1.00 66.50 288 LYS A N 1
ATOM 2348 C CA . LYS A 1 288 ? -2.492 8.036 -16.525 1.00 66.50 288 LYS A CA 1
ATOM 2349 C C . LYS A 1 288 ? -1.486 6.968 -16.936 1.00 66.50 288 LYS A C 1
ATOM 2351 O O . LYS A 1 288 ? -0.822 7.150 -17.952 1.00 66.50 288 LYS A O 1
ATOM 2356 N N . VAL A 1 289 ? -1.333 5.874 -16.193 1.00 60.81 289 VAL A N 1
ATOM 2357 C CA . VAL A 1 289 ? -0.312 4.854 -16.466 1.00 60.81 289 VAL A CA 1
ATOM 2358 C C . VAL A 1 289 ? -0.965 3.562 -16.958 1.00 60.81 289 VAL A C 1
ATOM 2360 O O . VAL A 1 289 ? -1.149 2.622 -16.189 1.00 60.81 289 VAL A O 1
ATOM 2363 N N . ASP A 1 290 ? -1.235 3.480 -18.264 1.00 56.91 290 ASP A N 1
ATOM 2364 C CA . ASP A 1 290 ? -1.787 2.278 -18.928 1.00 56.91 290 ASP A CA 1
ATOM 2365 C C . ASP A 1 290 ? -0.967 0.998 -18.636 1.00 56.91 290 ASP A C 1
ATOM 2367 O O . ASP A 1 290 ? -1.495 -0.113 -18.537 1.00 56.91 290 ASP A O 1
ATOM 2371 N N . ASN A 1 291 ? 0.338 1.166 -18.393 1.00 57.81 291 ASN A N 1
ATOM 2372 C CA . ASN A 1 291 ? 1.282 0.095 -18.074 1.00 57.81 291 ASN A CA 1
ATOM 2373 C C . ASN A 1 291 ? 1.228 -0.392 -16.612 1.00 57.81 291 ASN A C 1
ATOM 2375 O O . ASN A 1 291 ? 1.888 -1.379 -16.290 1.00 57.81 291 ASN A O 1
ATOM 2379 N N . LEU A 1 292 ? 0.453 0.232 -15.709 1.00 59.56 292 LEU A N 1
ATOM 2380 C CA . LEU A 1 292 ? 0.303 -0.284 -14.336 1.00 59.56 292 LEU A CA 1
ATOM 2381 C C . LEU A 1 292 ? -0.481 -1.603 -14.281 1.00 59.56 292 LEU A C 1
ATOM 2383 O O . LEU A 1 292 ? -0.336 -2.368 -13.325 1.00 59.56 292 LEU A O 1
ATOM 2387 N N . SER A 1 293 ? -1.230 -1.926 -15.339 1.00 60.03 293 SER A N 1
ATOM 2388 C CA . SER A 1 293 ? -1.823 -3.252 -15.548 1.00 60.03 293 SER A CA 1
ATOM 2389 C C . SER A 1 293 ? -0.777 -4.381 -15.483 1.00 60.03 293 SER A C 1
ATOM 2391 O O . SER A 1 293 ? -1.075 -5.457 -14.957 1.00 60.03 293 SER A O 1
ATOM 2393 N N . LEU A 1 294 ? 0.476 -4.119 -15.890 1.00 63.47 294 LEU A N 1
ATOM 2394 C CA . LEU A 1 294 ? 1.597 -5.065 -15.782 1.00 63.47 294 LEU A CA 1
ATOM 2395 C C . LEU A 1 294 ? 1.891 -5.457 -14.322 1.00 63.47 294 LEU A C 1
ATOM 2397 O O . LEU A 1 294 ? 2.265 -6.600 -14.051 1.00 63.47 294 LEU A O 1
ATOM 2401 N N . PHE A 1 295 ? 1.660 -4.545 -13.371 1.00 65.75 295 PHE A N 1
ATOM 2402 C CA . PHE A 1 295 ? 1.871 -4.777 -11.937 1.00 65.75 295 PHE A CA 1
ATOM 2403 C C . PHE A 1 295 ? 0.696 -5.481 -11.266 1.00 65.75 295 PHE A C 1
ATOM 2405 O O . PHE A 1 295 ? 0.886 -6.155 -10.256 1.00 65.75 295 PHE A O 1
ATOM 2412 N N . GLY A 1 296 ? -0.511 -5.394 -11.835 1.00 64.44 296 GLY A N 1
ATOM 2413 C CA . GLY A 1 296 ? -1.717 -5.995 -11.257 1.00 64.44 296 GLY A CA 1
ATOM 2414 C C . GLY A 1 296 ? -1.633 -7.514 -11.059 1.00 64.44 296 GLY A C 1
ATOM 2415 O O . GLY A 1 296 ? -2.326 -8.066 -10.205 1.00 64.44 296 GLY A O 1
ATOM 2416 N N . LYS A 1 297 ? -0.768 -8.202 -11.820 1.00 72.06 297 LYS A N 1
ATOM 2417 C CA . LYS A 1 297 ? -0.538 -9.658 -11.726 1.00 72.06 297 LYS A CA 1
ATOM 2418 C C . LYS A 1 297 ? 0.918 -10.040 -11.480 1.00 72.06 297 LYS A C 1
ATOM 2420 O O . LYS A 1 297 ? 1.277 -11.217 -11.590 1.00 72.06 297 LYS A O 1
ATOM 2425 N N . MET A 1 298 ? 1.737 -9.066 -11.103 1.00 78.12 298 MET A N 1
ATOM 2426 C CA . MET A 1 298 ? 3.106 -9.307 -10.689 1.00 78.12 298 MET A CA 1
ATOM 2427 C C . MET A 1 298 ? 3.142 -10.084 -9.366 1.00 78.12 298 MET A C 1
ATOM 2429 O O . MET A 1 298 ? 2.298 -9.923 -8.486 1.00 78.12 298 MET A O 1
ATOM 2433 N N . THR A 1 299 ? 4.122 -10.973 -9.250 1.00 75.62 299 THR A N 1
ATOM 2434 C CA . THR A 1 299 ? 4.347 -11.806 -8.063 1.00 75.62 299 THR A CA 1
ATOM 2435 C C . THR A 1 299 ? 5.670 -11.514 -7.379 1.00 75.62 299 THR A C 1
ATOM 2437 O O . THR A 1 299 ? 5.783 -11.738 -6.178 1.00 75.62 299 THR A O 1
ATOM 2440 N N . ARG A 1 300 ? 6.682 -11.068 -8.132 1.00 81.25 300 ARG A N 1
ATOM 2441 C CA . ARG A 1 300 ? 8.023 -10.791 -7.610 1.00 81.25 300 ARG A CA 1
ATOM 2442 C C . ARG A 1 300 ? 8.767 -9.828 -8.529 1.00 81.25 300 ARG A C 1
ATOM 2444 O O . ARG A 1 300 ? 8.587 -9.897 -9.743 1.00 81.25 300 ARG A O 1
ATOM 2451 N N . VAL A 1 301 ? 9.636 -9.016 -7.933 1.00 87.25 301 VAL A N 1
ATOM 2452 C CA . VAL A 1 301 ? 10.650 -8.211 -8.622 1.00 87.25 301 VAL A CA 1
ATOM 2453 C C . VAL A 1 301 ? 12.021 -8.630 -8.115 1.00 87.25 301 VAL A C 1
ATOM 2455 O O . VAL A 1 301 ? 12.212 -8.737 -6.906 1.00 87.25 301 VAL A O 1
ATOM 2458 N N . ASN A 1 302 ? 12.962 -8.856 -9.025 1.00 86.94 302 ASN A N 1
ATOM 2459 C CA . ASN A 1 302 ? 14.368 -9.067 -8.706 1.00 86.94 302 ASN A CA 1
ATOM 2460 C C . ASN A 1 302 ? 15.204 -7.966 -9.360 1.00 86.94 302 ASN A C 1
ATOM 2462 O O . ASN A 1 302 ? 14.951 -7.613 -10.509 1.00 86.94 302 ASN A O 1
ATOM 2466 N N . ILE A 1 303 ? 16.223 -7.470 -8.660 1.00 87.12 303 ILE A N 1
ATOM 2467 C CA . ILE A 1 303 ? 17.277 -6.664 -9.285 1.00 87.12 303 ILE A CA 1
ATOM 2468 C C . ILE A 1 303 ? 18.217 -7.630 -10.005 1.00 87.12 303 ILE A C 1
ATOM 2470 O O . ILE A 1 303 ? 18.615 -8.652 -9.439 1.00 87.12 303 ILE A O 1
ATOM 2474 N N . ILE A 1 304 ? 18.553 -7.326 -11.252 1.00 89.19 304 ILE A N 1
ATOM 2475 C CA . ILE A 1 304 ? 19.453 -8.124 -12.084 1.00 89.19 304 ILE A CA 1
ATOM 2476 C C . ILE A 1 304 ? 20.535 -7.231 -12.690 1.00 89.19 304 ILE A C 1
ATOM 2478 O O . ILE A 1 304 ? 20.406 -6.012 -12.719 1.00 89.19 304 ILE A O 1
ATOM 2482 N N . ASN A 1 305 ? 21.610 -7.842 -13.179 1.00 84.75 305 ASN A N 1
ATOM 2483 C CA . ASN A 1 305 ? 22.723 -7.126 -13.789 1.00 84.75 305 ASN A CA 1
ATOM 2484 C C . ASN A 1 305 ? 22.965 -7.653 -15.213 1.00 84.75 305 ASN A C 1
ATOM 2486 O O . ASN A 1 305 ? 23.160 -8.853 -15.407 1.00 84.75 305 ASN A O 1
ATOM 2490 N N . PHE A 1 306 ? 22.956 -6.752 -16.200 1.00 82.19 306 PHE A N 1
ATOM 2491 C CA . PHE A 1 306 ? 23.262 -7.050 -17.608 1.00 82.19 306 PHE A CA 1
ATOM 2492 C C . PHE A 1 306 ? 24.722 -6.742 -18.002 1.00 82.19 306 PHE A C 1
ATOM 2494 O O . PHE A 1 306 ? 25.059 -6.738 -19.184 1.00 82.19 306 PHE A O 1
ATOM 2501 N N . GLY A 1 307 ? 25.600 -6.518 -17.024 1.00 75.50 307 GLY A N 1
ATOM 2502 C CA . GLY A 1 307 ? 27.037 -6.297 -17.197 1.00 75.50 307 GLY A CA 1
ATOM 2503 C C . GLY A 1 307 ? 27.473 -4.830 -17.252 1.00 75.50 307 GLY A C 1
ATOM 2504 O O . GLY A 1 307 ? 28.668 -4.584 -17.384 1.00 75.50 307 GLY A O 1
ATOM 2505 N N . ASP A 1 308 ? 26.548 -3.873 -17.140 1.00 79.25 308 ASP A N 1
ATOM 2506 C CA . ASP A 1 308 ? 26.848 -2.437 -17.069 1.00 79.25 308 ASP A CA 1
ATOM 2507 C C . ASP A 1 308 ? 26.352 -1.869 -15.734 1.00 79.25 308 ASP A C 1
ATOM 2509 O O . ASP A 1 308 ? 25.155 -1.871 -15.457 1.00 79.25 308 ASP A O 1
ATOM 2513 N N . GLU A 1 309 ? 27.277 -1.370 -14.913 1.00 77.00 309 GLU A N 1
ATOM 2514 C CA . GLU A 1 309 ? 26.980 -0.783 -13.599 1.00 77.00 309 GLU A CA 1
ATOM 2515 C C . GLU A 1 309 ? 26.165 0.519 -13.687 1.00 77.00 309 GLU A C 1
ATOM 2517 O O . GLU A 1 309 ? 25.608 0.961 -12.688 1.00 77.00 309 GLU A O 1
ATOM 2522 N N . LYS A 1 310 ? 26.071 1.139 -14.872 1.00 83.19 310 LYS A N 1
ATOM 2523 C CA . LYS A 1 310 ? 25.289 2.367 -15.107 1.00 83.19 310 LYS A CA 1
ATOM 2524 C C . LYS A 1 310 ? 23.841 2.102 -15.514 1.00 83.19 310 LYS A C 1
ATOM 2526 O O . LYS A 1 310 ? 23.107 3.056 -15.808 1.00 83.19 310 LYS A O 1
ATOM 2531 N N . ILE A 1 311 ? 23.457 0.831 -15.613 1.00 86.81 311 ILE A N 1
ATOM 2532 C CA . ILE A 1 311 ? 22.127 0.407 -16.029 1.00 86.81 311 ILE A CA 1
ATOM 2533 C C . ILE A 1 311 ? 21.506 -0.370 -14.884 1.00 86.81 311 ILE A C 1
ATOM 2535 O O . ILE A 1 311 ? 21.942 -1.465 -14.531 1.00 86.81 311 ILE A O 1
ATOM 2539 N N . GLU A 1 312 ? 20.440 0.190 -14.337 1.00 88.31 312 GLU A N 1
ATOM 2540 C CA . GLU A 1 312 ? 19.601 -0.542 -13.412 1.00 88.31 312 GLU A CA 1
ATOM 2541 C C . GLU A 1 312 ? 18.657 -1.441 -14.197 1.00 88.31 312 GLU A C 1
ATOM 2543 O O . GLU A 1 312 ? 18.046 -1.016 -15.182 1.00 88.31 312 GLU A O 1
ATOM 2548 N N . ALA A 1 313 ? 18.528 -2.691 -13.760 1.00 90.94 313 ALA A N 1
ATOM 2549 C CA . ALA A 1 313 ? 17.696 -3.671 -14.427 1.00 90.94 313 ALA A CA 1
ATOM 2550 C C . ALA A 1 313 ? 16.889 -4.499 -13.430 1.00 90.94 313 ALA A C 1
ATOM 2552 O O . ALA A 1 313 ? 17.384 -4.958 -12.399 1.00 90.94 313 ALA A O 1
ATOM 2553 N N . TYR A 1 314 ? 15.629 -4.718 -13.785 1.00 90.50 314 TYR A N 1
ATOM 2554 C CA . TYR A 1 314 ? 14.641 -5.392 -12.966 1.00 90.50 314 TYR A CA 1
ATOM 2555 C C . TYR A 1 314 ? 14.009 -6.527 -13.759 1.00 90.50 314 TYR A C 1
ATOM 2557 O O . TYR A 1 314 ? 13.564 -6.350 -14.892 1.00 90.50 314 TYR A O 1
ATOM 2565 N N . GLU A 1 315 ? 13.948 -7.696 -13.136 1.00 91.44 315 GLU A N 1
ATOM 2566 C CA . GLU A 1 315 ? 13.197 -8.851 -13.601 1.00 91.44 315 GLU A CA 1
ATOM 2567 C C . GLU A 1 315 ? 11.864 -8.909 -12.857 1.00 91.44 315 GLU A C 1
ATOM 2569 O O . GLU A 1 315 ? 11.817 -9.061 -11.635 1.00 91.44 315 GLU A O 1
ATOM 2574 N N . ILE A 1 316 ? 10.771 -8.817 -13.602 1.00 89.12 316 ILE A N 1
ATOM 2575 C CA . ILE A 1 316 ? 9.408 -8.832 -13.089 1.00 89.12 316 ILE A CA 1
ATOM 2576 C C . ILE A 1 316 ? 8.769 -10.170 -13.452 1.00 89.12 316 ILE A C 1
ATOM 2578 O O . ILE A 1 316 ? 8.514 -10.473 -14.619 1.00 89.12 316 ILE A O 1
ATOM 2582 N N . VAL A 1 317 ? 8.454 -10.972 -12.438 1.00 87.88 317 VAL A N 1
ATOM 2583 C CA . VAL A 1 317 ? 7.709 -12.222 -12.613 1.00 87.88 317 VAL A CA 1
ATOM 2584 C C . VAL A 1 317 ? 6.220 -11.921 -12.496 1.00 87.88 317 VAL A C 1
ATOM 2586 O O . VAL A 1 317 ? 5.776 -11.383 -11.479 1.00 87.88 317 VAL A O 1
ATOM 2589 N N . SER A 1 318 ? 5.445 -12.288 -13.516 1.00 84.12 318 SER A N 1
ATOM 2590 C CA . SER A 1 318 ? 4.001 -12.053 -13.591 1.00 84.12 318 SER A CA 1
ATOM 2591 C C . SER A 1 318 ? 3.249 -13.342 -13.898 1.00 84.12 318 SER A C 1
ATOM 2593 O O . SER A 1 318 ? 3.743 -14.192 -14.631 1.00 84.12 318 SER A O 1
ATOM 2595 N N . LYS A 1 319 ? 2.027 -13.480 -13.372 1.00 82.62 319 LYS A N 1
ATOM 2596 C CA . LYS A 1 319 ? 1.149 -14.625 -13.682 1.00 82.62 319 LYS A CA 1
ATOM 2597 C C . LYS A 1 319 ? 0.639 -14.620 -15.124 1.00 82.62 319 LYS A C 1
ATOM 2599 O O . LYS A 1 319 ? 0.144 -15.645 -15.579 1.00 82.62 319 LYS A O 1
ATOM 2604 N N . ASN A 1 320 ? 0.733 -13.485 -15.814 1.00 82.44 320 ASN A N 1
ATOM 2605 C CA . ASN A 1 320 ? 0.232 -13.339 -17.181 1.00 82.44 320 ASN A CA 1
ATOM 2606 C C . ASN A 1 320 ? 1.208 -13.875 -18.234 1.00 82.44 320 ASN A C 1
ATOM 2608 O O . ASN A 1 320 ? 0.804 -14.082 -19.372 1.00 82.44 320 ASN A O 1
ATOM 2612 N N . TYR A 1 321 ? 2.471 -14.096 -17.865 1.00 83.44 321 TYR A N 1
ATOM 2613 C CA . TYR A 1 321 ? 3.524 -14.458 -18.804 1.00 83.44 321 TYR A CA 1
ATOM 2614 C C . TYR A 1 321 ? 4.285 -15.690 -18.316 1.00 83.44 321 TYR A C 1
ATOM 2616 O O . TYR A 1 321 ? 4.558 -15.850 -17.129 1.00 83.44 321 TYR A O 1
ATOM 2624 N N . SER A 1 322 ? 4.656 -16.567 -19.249 1.00 87.56 322 SER A N 1
ATOM 2625 C CA . SER A 1 322 ? 5.501 -17.739 -18.973 1.00 87.56 322 SER A CA 1
ATOM 2626 C C . SER A 1 322 ? 6.981 -17.374 -18.794 1.00 87.56 322 SER A C 1
ATOM 2628 O O . SER A 1 322 ? 7.773 -18.176 -18.294 1.00 87.56 322 SER A O 1
ATOM 2630 N N . LYS A 1 323 ? 7.352 -16.161 -19.210 1.00 91.19 323 LYS A N 1
ATOM 2631 C CA . LYS A 1 323 ? 8.682 -15.569 -19.104 1.00 91.19 323 LYS A CA 1
ATOM 2632 C C . LYS A 1 323 ? 8.605 -14.275 -18.286 1.00 91.19 323 LYS A C 1
ATOM 2634 O O . LYS A 1 323 ? 7.552 -13.639 -18.266 1.00 91.19 323 LYS A O 1
ATOM 2639 N N . PRO A 1 324 ? 9.686 -13.877 -17.599 1.00 91.75 324 PRO A N 1
ATOM 2640 C CA . PRO A 1 324 ? 9.702 -12.612 -16.881 1.00 91.75 324 PRO A CA 1
ATOM 2641 C C . PRO A 1 324 ? 9.688 -11.431 -17.851 1.00 91.75 324 PRO A C 1
ATOM 2643 O O . PRO A 1 324 ? 10.218 -11.530 -18.953 1.00 91.75 324 PRO A O 1
ATOM 2646 N N . ILE A 1 325 ? 9.121 -10.315 -17.407 1.00 90.50 325 ILE A N 1
ATOM 2647 C CA . ILE A 1 325 ? 9.263 -9.004 -18.043 1.00 90.50 325 ILE A CA 1
ATOM 2648 C C . ILE A 1 325 ? 10.575 -8.394 -17.547 1.00 90.50 325 ILE A C 1
ATOM 2650 O O . ILE A 1 325 ? 10.883 -8.500 -16.360 1.00 90.50 325 ILE A O 1
ATOM 2654 N N . TYR A 1 326 ? 11.322 -7.725 -18.420 1.00 90.62 326 TYR A N 1
ATOM 2655 C CA . TYR A 1 326 ? 12.518 -6.991 -18.011 1.00 90.62 326 TYR A CA 1
ATOM 2656 C C . TYR A 1 326 ? 12.321 -5.493 -18.172 1.00 90.62 326 TYR A C 1
ATOM 2658 O O . TYR A 1 326 ? 11.815 -5.030 -19.193 1.00 90.62 326 TYR A O 1
ATOM 2666 N N . PHE A 1 327 ? 12.739 -4.738 -17.165 1.00 88.94 327 PHE A N 1
ATOM 2667 C CA . PHE A 1 327 ? 12.680 -3.285 -17.162 1.00 88.94 327 PHE A CA 1
ATOM 2668 C C . PHE A 1 327 ? 14.059 -2.728 -16.840 1.00 88.94 327 PHE A C 1
ATOM 2670 O O . PHE A 1 327 ? 14.640 -3.090 -15.821 1.00 88.94 327 PHE A O 1
ATOM 2677 N N . LEU A 1 328 ? 14.594 -1.889 -17.719 1.00 89.88 328 LEU A N 1
ATOM 2678 C CA . LEU A 1 328 ? 15.933 -1.332 -17.597 1.00 89.88 328 LEU A CA 1
ATOM 2679 C C . LEU A 1 328 ? 15.881 0.184 -17.725 1.00 89.8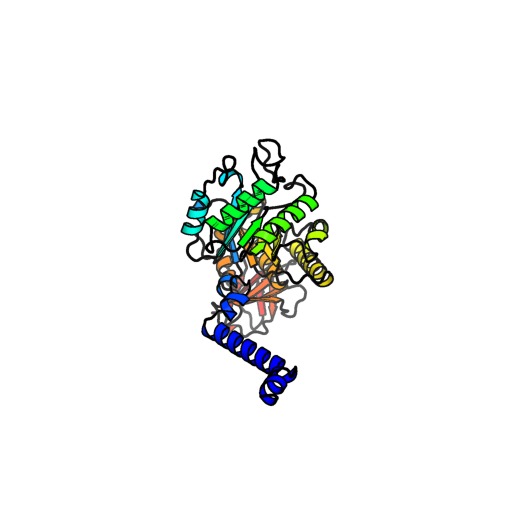8 328 LEU A C 1
ATOM 2681 O O . LEU A 1 328 ? 15.119 0.700 -18.543 1.00 89.88 328 LEU A O 1
ATOM 2685 N N . TRP A 1 329 ? 16.718 0.898 -16.979 1.00 89.00 329 TRP A N 1
ATOM 2686 C CA . TRP A 1 329 ? 16.920 2.332 -17.177 1.00 89.00 329 TRP A CA 1
ATOM 2687 C C . TRP A 1 329 ? 18.356 2.766 -16.911 1.00 89.00 329 TRP A C 1
ATOM 2689 O O . TRP A 1 329 ? 19.122 2.074 -16.246 1.00 89.00 329 TRP A O 1
ATOM 2699 N N . SER A 1 330 ? 18.707 3.943 -17.427 1.00 86.94 330 SER A N 1
ATOM 2700 C CA . SER A 1 330 ? 19.942 4.639 -17.077 1.00 86.94 330 SER A CA 1
ATOM 2701 C C . SER A 1 330 ? 19.651 6.093 -16.735 1.00 86.94 330 SER A C 1
ATOM 2703 O O . SER A 1 330 ? 18.879 6.773 -17.413 1.00 86.94 330 SER A O 1
ATOM 2705 N N . ASP A 1 331 ? 20.306 6.600 -15.696 1.00 75.62 331 ASP A N 1
ATOM 2706 C CA . ASP A 1 331 ? 20.177 8.007 -15.314 1.00 75.62 331 ASP A CA 1
ATOM 2707 C C . ASP A 1 331 ? 21.054 8.932 -16.171 1.00 75.62 331 ASP A C 1
ATOM 2709 O O . ASP A 1 331 ? 20.754 10.124 -16.314 1.00 75.62 331 ASP A O 1
ATOM 2713 N N . THR A 1 332 ? 22.095 8.372 -16.799 1.00 75.19 332 THR A N 1
ATOM 2714 C CA . THR A 1 332 ? 23.152 9.121 -17.500 1.00 75.19 332 THR A CA 1
ATOM 2715 C C . THR A 1 332 ? 22.973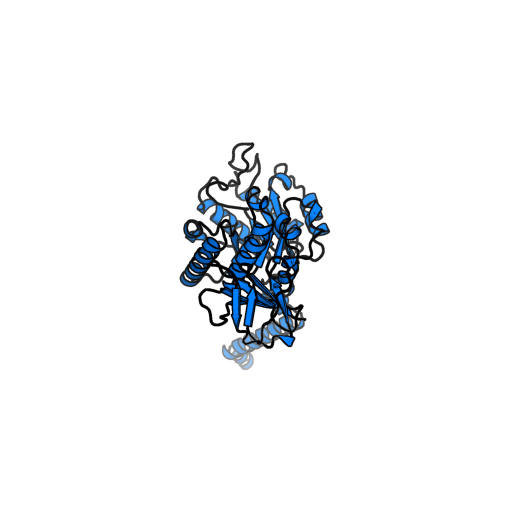 9.226 -19.018 1.00 75.19 332 THR A C 1
ATOM 2717 O O . THR A 1 332 ? 23.710 9.976 -19.654 1.00 75.19 332 THR A O 1
ATOM 2720 N N . GLY A 1 333 ? 21.997 8.532 -19.614 1.00 78.25 333 GLY A N 1
ATOM 2721 C CA . GLY A 1 333 ? 21.771 8.559 -21.062 1.00 78.25 333 GLY A CA 1
ATOM 2722 C C . GLY A 1 333 ? 20.904 7.405 -21.562 1.00 78.25 333 GLY A C 1
ATOM 2723 O O . GLY A 1 333 ? 20.113 6.852 -20.802 1.00 78.25 333 GLY A O 1
ATOM 2724 N N . GLY A 1 334 ? 21.047 7.063 -22.845 1.00 82.44 334 GLY A N 1
ATOM 2725 C CA . GLY A 1 334 ? 20.391 5.902 -23.446 1.00 82.44 334 GLY A CA 1
ATOM 2726 C C . GLY A 1 334 ? 20.844 4.578 -22.822 1.00 82.44 334 GLY A C 1
ATOM 2727 O O . GLY A 1 334 ? 21.918 4.478 -22.226 1.00 82.44 334 GLY A O 1
ATOM 2728 N N . VAL A 1 335 ? 20.018 3.547 -22.963 1.00 85.06 335 VAL A N 1
ATOM 2729 C CA . VAL A 1 335 ? 20.289 2.198 -22.452 1.00 85.06 335 VAL A CA 1
ATOM 2730 C C . VAL A 1 335 ? 20.934 1.373 -23.559 1.00 85.06 335 VAL A C 1
ATOM 2732 O O . VAL A 1 335 ? 20.347 1.204 -24.620 1.00 85.06 335 VAL A O 1
ATOM 2735 N N . SER A 1 336 ? 22.119 0.815 -23.316 1.00 88.50 336 SER A N 1
ATOM 2736 C CA . SER A 1 336 ? 22.797 -0.087 -24.253 1.00 88.50 336 SER A CA 1
ATOM 2737 C C . SER A 1 336 ? 23.246 -1.347 -23.519 1.00 88.50 336 SER A C 1
ATOM 2739 O O . SER A 1 336 ? 24.254 -1.317 -22.820 1.00 88.50 336 SER A O 1
ATOM 2741 N N . VAL A 1 337 ? 22.551 -2.468 -23.722 1.00 89.00 337 VAL A N 1
ATOM 2742 C CA . VAL A 1 337 ? 22.857 -3.739 -23.041 1.00 89.00 337 VAL A CA 1
ATOM 2743 C C . VAL A 1 337 ? 23.100 -4.884 -24.014 1.00 89.00 337 VAL A C 1
ATOM 2745 O O . VAL A 1 337 ? 22.558 -4.919 -25.120 1.00 89.00 337 VAL A O 1
ATOM 2748 N N . THR A 1 338 ? 23.914 -5.849 -23.582 1.00 89.38 338 THR A N 1
ATOM 2749 C CA . THR A 1 338 ? 24.070 -7.136 -24.272 1.00 89.38 338 THR A CA 1
ATOM 2750 C C . THR A 1 338 ? 23.204 -8.177 -23.580 1.00 89.38 338 THR A C 1
ATOM 2752 O O . THR A 1 338 ? 23.299 -8.378 -22.371 1.00 89.38 338 THR A O 1
ATOM 2755 N N . LEU A 1 339 ? 22.342 -8.837 -24.347 1.00 86.62 339 LEU A N 1
ATOM 2756 C CA . LEU A 1 339 ? 21.361 -9.766 -23.812 1.00 86.62 339 LEU A CA 1
ATOM 2757 C C . LEU A 1 339 ? 21.979 -11.133 -23.535 1.00 86.62 339 LEU A C 1
ATOM 2759 O O . LEU A 1 339 ? 22.487 -11.807 -24.433 1.00 86.62 339 LEU A O 1
ATOM 2763 N N . ASN A 1 340 ? 21.843 -11.561 -22.282 1.00 84.31 340 ASN A N 1
ATOM 2764 C CA . ASN A 1 340 ? 22.125 -12.927 -21.835 1.00 84.31 340 ASN A CA 1
ATOM 2765 C C . ASN A 1 340 ? 20.868 -13.818 -21.850 1.00 84.31 340 ASN A C 1
ATOM 2767 O O . ASN A 1 340 ? 20.885 -14.934 -21.338 1.00 84.31 340 ASN A O 1
ATOM 2771 N N . ILE A 1 341 ? 19.781 -13.319 -22.440 1.00 86.81 341 ILE A N 1
ATOM 2772 C CA . ILE A 1 341 ? 18.510 -14.015 -22.651 1.00 86.81 341 ILE A CA 1
ATOM 2773 C C . ILE A 1 341 ? 18.314 -14.281 -24.144 1.00 86.81 341 ILE A C 1
ATOM 2775 O O . ILE A 1 341 ? 18.942 -13.626 -24.977 1.00 86.81 341 ILE A O 1
ATOM 2779 N N . ASP A 1 342 ? 17.446 -15.232 -24.483 1.00 89.06 342 ASP A N 1
ATOM 2780 C CA . ASP A 1 342 ? 17.081 -15.482 -25.876 1.00 89.06 342 ASP A CA 1
ATOM 2781 C C . ASP A 1 342 ? 16.096 -14.399 -26.359 1.00 89.06 342 ASP A C 1
ATOM 2783 O O . ASP A 1 342 ? 14.955 -14.361 -25.883 1.00 89.06 342 ASP A O 1
ATOM 2787 N N . PRO A 1 343 ? 16.515 -13.504 -27.274 1.00 88.56 343 PRO A N 1
ATOM 2788 C CA . PRO A 1 343 ? 15.692 -12.387 -27.716 1.00 88.56 343 PRO A CA 1
ATOM 2789 C C . PRO A 1 343 ? 14.465 -12.820 -28.526 1.00 88.56 343 PRO A C 1
ATOM 2791 O O . PRO A 1 343 ? 13.541 -12.027 -28.668 1.00 88.56 343 PRO A O 1
ATOM 2794 N N . ALA A 1 344 ? 14.420 -14.059 -29.033 1.00 89.94 344 ALA A N 1
ATOM 2795 C CA . ALA A 1 344 ? 13.309 -14.551 -29.846 1.00 89.94 344 ALA A CA 1
ATOM 2796 C C . ALA A 1 344 ? 11.972 -14.624 -29.086 1.00 89.94 344 ALA A C 1
ATOM 2798 O O . ALA A 1 344 ? 10.923 -14.731 -29.715 1.00 89.94 344 ALA A O 1
ATOM 2799 N N . TYR A 1 345 ? 11.998 -14.558 -27.751 1.00 91.75 345 TYR A N 1
ATOM 2800 C CA . TYR A 1 345 ? 10.803 -14.600 -26.903 1.00 91.75 345 TYR A CA 1
ATOM 2801 C C . TYR A 1 345 ? 10.302 -13.222 -26.468 1.00 91.75 345 TYR A C 1
ATOM 2803 O O . TYR A 1 345 ? 9.392 -13.158 -25.643 1.00 91.75 345 TYR A O 1
ATOM 2811 N N . TYR A 1 346 ? 10.897 -12.134 -26.964 1.00 91.56 346 TYR A N 1
ATOM 2812 C CA . TYR A 1 346 ? 10.652 -10.795 -26.440 1.00 91.56 346 TYR A CA 1
ATOM 2813 C C . TYR A 1 346 ? 10.358 -9.768 -27.530 1.00 91.56 346 TYR A C 1
ATOM 2815 O O . TYR A 1 346 ? 11.020 -9.705 -28.563 1.00 91.56 346 TYR A O 1
ATOM 2823 N N . ASN A 1 347 ? 9.390 -8.905 -27.239 1.00 89.69 347 ASN A N 1
ATOM 2824 C CA . ASN A 1 347 ? 9.242 -7.608 -27.873 1.00 89.69 347 ASN A CA 1
ATOM 2825 C C . ASN A 1 347 ? 9.980 -6.551 -27.045 1.00 89.69 347 ASN A C 1
ATOM 2827 O O . ASN A 1 347 ? 9.929 -6.565 -25.812 1.00 89.69 347 ASN A O 1
ATOM 2831 N N . PHE A 1 348 ? 10.630 -5.612 -27.727 1.00 89.62 348 PHE A N 1
ATOM 2832 C CA . PHE A 1 348 ? 11.431 -4.569 -27.097 1.00 89.62 348 PHE A CA 1
ATOM 2833 C C . PHE A 1 348 ? 10.846 -3.192 -27.373 1.00 89.62 348 PHE A C 1
ATOM 2835 O O . PHE A 1 348 ? 10.593 -2.845 -28.528 1.00 89.62 348 PHE A O 1
ATOM 2842 N N . TYR A 1 349 ? 10.670 -2.409 -26.316 1.00 86.69 349 TYR A N 1
ATOM 2843 C CA . TYR A 1 349 ? 10.086 -1.078 -26.373 1.00 86.69 349 TYR A CA 1
ATOM 2844 C C . TYR A 1 349 ? 10.929 -0.102 -25.567 1.00 86.69 349 TYR A C 1
ATOM 2846 O O . TYR A 1 349 ? 11.441 -0.454 -24.507 1.00 86.69 349 TYR A O 1
ATOM 2854 N N . ASP A 1 350 ? 11.047 1.133 -26.028 1.00 84.38 350 ASP A N 1
ATOM 2855 C CA . ASP A 1 350 ? 11.540 2.213 -25.187 1.00 84.38 350 ASP A CA 1
ATOM 2856 C C . ASP A 1 350 ? 10.419 2.749 -24.278 1.00 84.38 350 ASP A C 1
ATOM 2858 O O . ASP A 1 350 ? 9.259 2.330 -24.353 1.00 84.38 350 ASP A O 1
ATOM 2862 N N . PHE A 1 351 ? 10.743 3.693 -23.394 1.00 76.50 351 PHE A N 1
ATOM 2863 C CA . PHE A 1 351 ? 9.746 4.264 -22.477 1.00 76.50 351 PHE A CA 1
ATOM 2864 C C . PHE A 1 351 ? 8.737 5.204 -23.148 1.00 76.50 351 PHE A C 1
ATOM 2866 O O . PHE A 1 351 ? 7.756 5.582 -22.511 1.00 76.50 351 PHE A O 1
ATOM 2873 N N . THR A 1 352 ? 8.933 5.548 -24.421 1.00 74.50 352 THR A N 1
ATOM 2874 C CA . THR A 1 352 ? 7.937 6.269 -25.226 1.00 74.50 352 THR A CA 1
ATOM 2875 C C . THR A 1 352 ? 6.962 5.317 -25.929 1.00 74.50 352 THR A C 1
ATOM 2877 O O . THR A 1 352 ? 5.986 5.764 -26.525 1.00 74.50 352 THR A O 1
ATOM 2880 N N . GLY A 1 353 ? 7.189 4.000 -25.827 1.00 72.50 353 GLY A N 1
ATOM 2881 C CA . GLY A 1 353 ? 6.411 2.961 -26.504 1.00 72.50 353 GLY A CA 1
ATOM 2882 C C . GLY A 1 353 ? 6.901 2.656 -27.921 1.00 72.50 353 GLY A C 1
ATOM 2883 O O . GLY A 1 353 ? 6.299 1.830 -28.609 1.00 72.50 353 GLY A O 1
ATOM 2884 N N . GLY A 1 354 ? 7.994 3.286 -28.362 1.00 81.19 354 GLY A N 1
ATOM 2885 C CA . GLY A 1 354 ? 8.634 3.004 -29.639 1.00 81.19 354 GLY A CA 1
ATOM 2886 C C . GLY A 1 354 ? 9.291 1.628 -29.622 1.00 81.19 354 GLY A C 1
ATOM 2887 O O . GLY A 1 354 ? 9.962 1.263 -28.658 1.00 81.19 354 GLY A O 1
ATOM 2888 N N . LYS A 1 355 ? 9.096 0.839 -30.684 1.00 86.19 355 LYS A N 1
ATOM 2889 C CA . LYS A 1 355 ? 9.755 -0.464 -30.816 1.00 86.19 355 LYS A CA 1
ATOM 2890 C C . LYS A 1 355 ? 11.256 -0.258 -31.028 1.00 86.19 355 LYS A C 1
ATOM 2892 O O . LYS A 1 355 ? 11.648 0.526 -31.886 1.00 86.19 355 LYS A O 1
ATOM 2897 N N . VAL A 1 356 ? 12.074 -0.988 -30.278 1.00 89.44 356 VAL A N 1
ATOM 2898 C CA . VAL A 1 356 ? 13.538 -0.924 -30.372 1.00 89.44 356 VAL A CA 1
ATOM 2899 C C . VAL A 1 356 ? 14.049 -2.139 -31.139 1.00 89.44 356 VAL A C 1
ATOM 2901 O O . VAL A 1 356 ? 13.630 -3.270 -30.883 1.00 89.44 356 VAL A O 1
ATOM 2904 N N . GLU A 1 357 ? 14.946 -1.912 -32.095 1.00 87.44 357 GLU A N 1
ATOM 2905 C CA . GLU A 1 357 ? 15.533 -2.986 -32.892 1.00 87.44 357 GLU A CA 1
ATOM 2906 C C . GLU A 1 357 ? 16.745 -3.617 -32.203 1.00 87.44 357 GLU A C 1
ATOM 2908 O O . GLU A 1 357 ? 17.535 -2.966 -31.514 1.00 87.44 357 GLU A O 1
ATOM 2913 N N . LEU A 1 358 ? 16.892 -4.923 -32.409 1.00 88.56 358 LEU A N 1
ATOM 2914 C CA . LEU A 1 358 ? 18.009 -5.701 -31.902 1.00 88.56 358 LEU A CA 1
ATOM 2915 C C . LEU A 1 358 ? 19.101 -5.793 -32.971 1.00 88.56 358 LEU A C 1
ATOM 2917 O O . LEU A 1 358 ? 18.838 -6.209 -34.097 1.00 88.56 358 LEU A O 1
ATOM 2921 N N . SER A 1 359 ? 20.344 -5.494 -32.596 1.00 85.88 359 SER A N 1
ATOM 2922 C CA . SER A 1 359 ? 21.515 -5.715 -33.446 1.00 85.88 359 SER A CA 1
ATOM 2923 C C . SER A 1 359 ? 22.342 -6.874 -32.889 1.00 85.88 359 SER A C 1
ATOM 2925 O O . SER A 1 359 ? 23.122 -6.736 -31.941 1.00 85.88 359 SER A O 1
ATOM 2927 N N . GLY A 1 360 ? 22.123 -8.073 -33.435 1.00 85.12 360 GLY A N 1
ATOM 2928 C CA . GLY A 1 360 ? 22.718 -9.307 -32.917 1.00 85.12 360 GLY A CA 1
ATOM 2929 C C . GLY A 1 360 ? 22.179 -9.653 -31.526 1.00 85.12 360 GLY A C 1
ATOM 2930 O O . GLY A 1 360 ? 21.018 -10.014 -31.394 1.00 85.12 360 GLY A O 1
ATOM 2931 N N . LYS A 1 361 ? 23.018 -9.559 -30.486 1.00 86.25 361 LYS A N 1
ATOM 2932 C CA . LYS A 1 361 ? 22.602 -9.684 -29.070 1.00 86.25 361 LYS A CA 1
ATOM 2933 C C . LYS A 1 361 ? 22.564 -8.347 -28.331 1.00 86.25 361 LYS A C 1
ATOM 2935 O O . LYS A 1 361 ? 22.281 -8.324 -27.136 1.00 86.25 361 LYS A O 1
ATOM 2940 N N . LYS A 1 362 ? 22.902 -7.249 -29.003 1.00 89.00 362 LYS A N 1
ATOM 2941 C CA . LYS A 1 362 ? 22.959 -5.925 -28.398 1.00 89.00 362 LYS A CA 1
ATOM 2942 C C . LYS A 1 362 ? 21.672 -5.173 -28.698 1.00 89.00 362 LYS A C 1
ATOM 2944 O O . LYS A 1 362 ? 21.208 -5.168 -29.838 1.00 89.00 362 LYS A O 1
ATOM 2949 N N . ILE A 1 363 ? 21.132 -4.518 -27.682 1.00 87.50 363 ILE A N 1
ATOM 2950 C CA . ILE A 1 363 ? 20.001 -3.609 -27.816 1.00 87.50 363 ILE A CA 1
ATOM 2951 C C . ILE A 1 363 ? 20.395 -2.230 -27.306 1.00 87.50 363 ILE A C 1
ATOM 2953 O O . ILE A 1 363 ? 21.026 -2.112 -26.254 1.00 87.50 363 ILE A O 1
ATOM 2957 N N . THR A 1 364 ? 20.027 -1.207 -28.071 1.00 85.19 364 THR A N 1
ATOM 2958 C CA . THR A 1 364 ? 20.280 0.193 -27.741 1.00 85.19 364 THR A CA 1
ATOM 2959 C C . THR A 1 364 ? 18.966 0.952 -27.832 1.00 85.19 364 THR A C 1
ATOM 2961 O O . THR A 1 364 ? 18.344 0.959 -28.888 1.00 85.19 364 THR A O 1
ATOM 2964 N N . ALA A 1 365 ? 18.554 1.582 -26.740 1.00 83.75 365 ALA A N 1
ATOM 2965 C CA . ALA A 1 365 ? 17.462 2.539 -26.708 1.00 83.75 365 ALA A CA 1
ATOM 2966 C C . ALA A 1 365 ? 18.052 3.928 -26.444 1.00 83.75 365 ALA A C 1
ATOM 2968 O O . ALA A 1 365 ? 18.765 4.121 -25.460 1.00 83.75 365 ALA A O 1
ATOM 2969 N N . ASP A 1 366 ? 17.754 4.892 -27.314 1.00 72.06 366 ASP A N 1
ATOM 2970 C CA . ASP A 1 366 ? 18.257 6.269 -27.180 1.00 72.06 366 ASP A CA 1
ATOM 2971 C C . ASP A 1 366 ? 17.623 6.995 -25.986 1.00 72.06 366 ASP A C 1
ATOM 2973 O O . ASP A 1 366 ? 18.210 7.896 -25.383 1.00 72.06 366 ASP A O 1
ATOM 2977 N N . ASN A 1 367 ? 16.430 6.547 -25.604 1.00 70.00 367 ASN A N 1
ATOM 2978 C CA . ASN A 1 367 ? 15.721 6.999 -24.424 1.00 70.00 367 ASN A CA 1
ATOM 2979 C C . ASN A 1 367 ? 16.264 6.295 -23.171 1.00 70.00 367 ASN A C 1
ATOM 2981 O O . ASN A 1 367 ? 16.757 5.170 -23.232 1.00 70.00 367 ASN A O 1
ATOM 2985 N N . LYS A 1 368 ? 16.147 6.955 -22.011 1.00 81.81 368 LYS A N 1
ATOM 2986 C CA . LYS A 1 368 ? 16.682 6.521 -20.701 1.00 81.81 368 LYS A CA 1
ATOM 2987 C C . LYS A 1 368 ? 16.151 5.176 -20.178 1.00 81.81 368 LYS A C 1
ATOM 2989 O O . LYS A 1 368 ? 16.367 4.855 -19.012 1.00 81.81 368 LYS A O 1
ATOM 2994 N N . GLY A 1 369 ? 15.434 4.403 -20.988 1.00 85.06 369 GLY A N 1
ATOM 2995 C CA . GLY A 1 369 ? 14.762 3.196 -20.559 1.00 85.06 369 GLY A CA 1
ATOM 2996 C C . GLY A 1 369 ? 14.409 2.216 -21.666 1.00 85.06 369 GLY A C 1
ATOM 2997 O O . GLY A 1 369 ? 14.162 2.603 -22.808 1.00 85.06 369 GLY A O 1
ATOM 2998 N N . LEU A 1 370 ? 14.355 0.943 -21.284 1.00 87.62 370 LEU A N 1
ATOM 2999 C CA . LEU A 1 370 ? 14.028 -0.195 -22.130 1.00 87.62 370 LEU A CA 1
ATOM 3000 C C . LEU A 1 370 ? 13.094 -1.152 -21.379 1.00 87.62 370 LEU A C 1
ATOM 3002 O O . LEU A 1 370 ? 13.357 -1.547 -20.244 1.00 87.62 370 LEU A O 1
ATOM 3006 N N . LEU A 1 371 ? 12.014 -1.553 -22.036 1.00 87.81 371 LEU A N 1
ATOM 3007 C CA . LEU A 1 371 ? 11.059 -2.553 -21.586 1.00 87.81 371 LEU A CA 1
ATOM 3008 C C . LEU A 1 371 ? 11.123 -3.763 -22.525 1.00 87.81 371 LEU A C 1
ATOM 3010 O O . LEU A 1 371 ? 10.989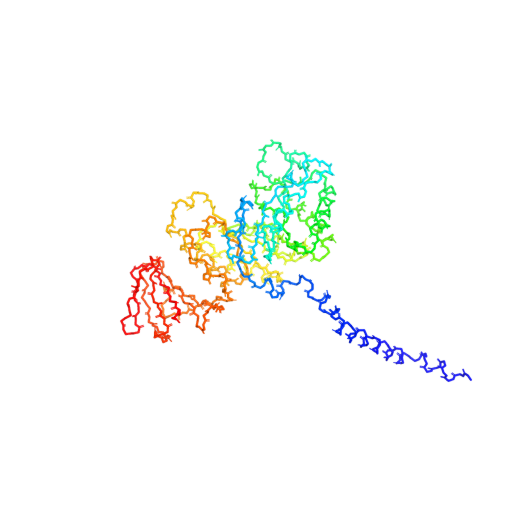 -3.630 -23.741 1.00 87.81 371 LEU A O 1
ATOM 3014 N N . MET A 1 372 ? 11.292 -4.952 -21.956 1.00 90.62 372 MET A N 1
ATOM 3015 C CA . MET A 1 372 ? 11.275 -6.220 -22.681 1.00 90.62 372 MET A CA 1
ATOM 3016 C C . MET A 1 372 ? 10.053 -7.018 -22.238 1.00 90.62 372 MET A C 1
ATOM 3018 O O . MET A 1 372 ? 10.000 -7.521 -21.112 1.00 90.62 372 MET A O 1
ATOM 3022 N N . LEU A 1 373 ? 9.062 -7.115 -23.120 1.00 87.56 373 LEU A N 1
ATOM 3023 C CA . LEU A 1 373 ? 7.819 -7.838 -22.871 1.00 87.56 373 LEU A CA 1
ATOM 3024 C C . LEU A 1 373 ? 7.868 -9.203 -23.557 1.00 87.56 373 LEU A C 1
ATOM 3026 O O . LEU A 1 373 ? 8.194 -9.254 -24.742 1.00 87.56 373 LEU A O 1
ATOM 3030 N N . PRO A 1 374 ? 7.532 -10.299 -22.860 1.00 88.81 374 PRO A N 1
ATOM 3031 C CA . PRO A 1 374 ? 7.363 -11.594 -23.503 1.00 88.81 374 PRO A CA 1
ATOM 3032 C C . PRO A 1 374 ? 6.325 -11.546 -24.635 1.00 88.81 374 PRO A C 1
ATOM 3034 O O . PRO A 1 374 ? 5.326 -10.830 -24.517 1.00 88.81 374 PRO A O 1
ATOM 3037 N N . ILE A 1 375 ? 6.582 -12.298 -25.711 1.00 85.81 375 ILE A N 1
ATOM 3038 C CA . ILE A 1 375 ? 5.666 -12.491 -26.853 1.00 85.81 375 ILE A CA 1
ATOM 3039 C C . ILE A 1 375 ? 4.500 -13.403 -26.471 1.00 85.81 375 ILE A C 1
ATOM 3041 O O . ILE A 1 375 ? 4.750 -14.431 -25.794 1.00 85.81 375 ILE A O 1
#

Sequence (375 aa):
MGGIKRFFGSRVVILFLAIIVLEIMAVFLIQTGGFNFIINKNSLKNPKFKEISGTIYSDLSQIKNSDTSWVEAKIDWQELEPGLDKYDWSVIDNIIQKSGNRAILLTIKIKHDRLTLCVEGEKKECPPRNEQEFINFISSLFEHTQKKIVFFQIGDQLDKNNWQEDWKNYLSLVKKIAEIRNDRIIISSQIPLSNWQDYNKFLVSEIGFQVIKIKADKNSVEVEENIVKLKKALKEKANSLPVWGSLEHSEVILAQTDNLKIEALKKSLLLFSNEVEKIFYQQEVITKVDNLSLFGKMTRVNIINFGDEKIEAYEIVSKNYSKPIYFLWSDTGGVSVTLNIDPAYYNFYDFTGGKVELSGKKITADNKGLLMLPI

pLDDT: mean 81.74, std 13.14, range [37.41, 97.19]

InterPro domains:
  IPR017853 Glycoside hydrolase superfamily [SSF51445] (57-202)

Nearest PDB structures (foldseek):
  6ziv-assembly8_HHH  TM=6.194E-01  e=1.313E-04  Alicyclobacillus tengchongensis
  6y4n-assembly1_D  TM=2.369E-01  e=9.618E-01  Sus scrofa
  9cpb-assembly1_LC  TM=2.732E-01  e=6.420E+00  Bos taurus

Radius of gyration: 25.29 Å; Cα contacts (8 Å, |Δi|>4): 653; chains: 1; bounding box: 52×77×79 Å

Solvent-accessible surface area (backbone atoms only — not comparable to full-atom values): 20520 Å² total; per-residue (Å²): 135,70,64,68,63,54,55,70,65,32,69,65,49,51,51,52,50,51,50,52,52,51,50,52,49,50,51,50,26,55,75,72,43,45,50,51,58,74,69,48,61,73,34,77,82,37,75,89,59,62,61,30,36,25,33,33,38,93,54,77,86,56,56,72,77,59,91,48,56,27,39,33,43,69,44,47,43,35,71,38,38,76,41,92,98,39,73,44,58,66,64,59,53,50,50,53,63,50,47,58,92,39,48,40,37,42,29,39,26,44,31,34,67,82,56,20,72,51,65,73,90,59,95,46,32,32,61,52,70,47,63,66,59,52,48,51,51,51,49,51,49,51,60,72,45,42,87,74,49,45,35,36,22,62,34,55,51,62,51,84,86,30,28,80,70,66,64,67,58,55,46,52,51,45,33,57,49,45,71,71,37,79,74,46,44,37,32,40,37,34,38,48,43,88,56,46,74,84,44,53,73,78,41,45,77,85,52,48,56,66,31,43,29,32,27,54,74,59,56,49,69,58,40,46,60,35,50,55,52,50,51,48,52,24,55,76,51,71,32,81,63,51,36,33,38,28,48,64,76,56,75,79,58,69,72,45,69,72,60,44,45,55,43,55,48,49,38,49,52,51,40,38,54,66,66,32,63,29,38,30,33,30,48,77,54,55,77,68,26,81,69,55,63,65,51,59,44,37,78,49,52,40,79,49,80,65,85,48,95,71,40,53,33,35,40,35,38,34,79,88,44,99,49,57,33,37,44,35,33,21,93,88,42,46,32,74,44,53,58,93,63,76,64,91,53,46,45,42,24,29,80,87,67,48,77,47,69,71,59,90,56,35,36,60,30,81,46,44,18,40,37,34,40,58,110

Foldseek 3Di:
DPPVVVCCPDPVNVVVVVVVVVVVVVVVCVVVVVVCVVPPLQDCPPPLNQFFEEAEDPPLVCLQPDPFLEYEYEDEPCQQPVDQVDGDCVSVVSSLVSSDRGAYEYEYAQDDCPQFPDHPPDPAGGHGPDLVSVLVSLLVVCVVCPSSHQHYEYHAACPVNHYPDDPVRVLVSLLSNLVSSVRHAYEYHEAELLPCVVVLVVLAPDSRHQEYEYEPADWLVSLLVSLLVSLVSSVVNVNPRAYAYEYDYDPVVLVPQLCLQVRVVSSVLSCQQSRRSHYYYYVSSVVSHPCCVVSRFWNGKHWDDQPDPQKTKIWTDGPVDPGTKMKIFGPPFKDKGFDPDDLVQWFKAFSVRHTWDDDPRITIDRHRIMIIDGD

Organism: NCBI:txid1974499

Secondary structure (DSSP, 8-state):
--HHHHHHT-HHHHHHHHHHHHHHHHHHHHHTTHHHHHHSTT-TTSGGG---EEEEESSGGGGGG---SEEEEEEEHHHH-SBTTB---HHHHHHHHHHTTSEEEEEEE---TTTBSSPTT--SB--BSSHHHHHHHHHHHHHHHGGG--EEEE-SB-STTTB-S-HHHHHHHHHHHHHH-TTPEEEPPBEEGGGGGGGGGGGSTTSS-SBEEEE--S-HHHHHHHHHHHHHHHHHTT----EEEEE---TTGGG-HHHHHHHHHHHHHHHHHTTEEEEEEEHHHHHH-GGGGGTTTEEEEEEE--S-TT-EEEEEEETT-SS-EEEEE-SSS-EEEE-SS-GGGEEEEETTSPBPPEETTEEEESSSEEEEEE-

Mean predicted aligned error: 10.59 Å